Protein AF-A0A0G1Y7G1-F1 (afdb_monomer_lite)

Secondary structure (DSSP, 8-state):
-HHHHT-TTTHHHHHS--HHHHHHHHHHHHHHHHHHHHHHHTSS-S-HHHHHHHHHHHHHHHHHH-GGGHHHHHHHHHHHHHH-TTTHHHHHHHHHHHHHHHHHHHHHTS-HHHHHHHHHTHHHHHHHGGGGSPPPGGGGGS--HHHH-SSTT---HHHHHHHHHHHHHHHHHHHHHHHHHHHT-TTTHHHHHHHHHHHHHHHHHHHHT-SS--GGGGHHHHHHHHHHHHHHHHHHHHHHHHHHHHHHHHHHHHHHHHHHHHHHHHHHHHHTT---HHHHHHHHHHHHHS-TT-EEEESSS---SSEESSS--SS-HHHHGGG-SSPPPPHHHHHHHS--SEEE-GGGTGGGGS-HHHHHHHHHHEEEPTTSTT-EEEE-

pLDDT: mean 86.16, std 9.73, range [44.78, 98.06]

Foldseek 3Di:
DVLLCLQLFDNVLCPDPALLVVLLVLLVLLLVLLVVLLVPLVDDDDDNLVSLLSSLQSNQVSCVSPVLCVQLVVLSLVLLCVRDVVSSVSNVCSNCVVVVVVLVVVVVVVCSVVVCCVSPPQVVLLLVLCVVPFDALCPQLFQDCLRQNDDDRDDHLLSVVNVVLQVQLLVLLVCLQCVCVVVVVPSCNSSSCSLSSSLVSLVVCQNPPDRDNDSSSCVSNSVSSSVSSVVSVVVVLVVQCVPPNDVSSVVVVVVVVVSSVRSSCRSCVVVVPDDCVVVVVLVVVCPVPPDLAFEEDAQCPPDPRHHHQAPDHRGLLQSSQVSRPDRGDDSLVSCVVRPGQKYFNPPPVSLVSHDPVNNVSCVVFWDADPPNPRGMIGGD

Structure (mmCIF, N/CA/C/O backbone):
data_AF-A0A0G1Y7G1-F1
#
_entry.id   AF-A0A0G1Y7G1-F1
#
loop_
_atom_site.group_PDB
_atom_site.id
_atom_site.type_symbol
_atom_site.label_atom_id
_atom_site.label_alt_id
_atom_site.label_comp_id
_atom_site.label_asym_id
_atom_site.label_entity_id
_atom_site.label_seq_id
_atom_site.pdbx_PDB_ins_code
_atom_site.Cartn_x
_atom_site.Cartn_y
_atom_site.Cartn_z
_atom_site.occupancy
_atom_site.B_iso_or_equiv
_atom_site.auth_seq_id
_atom_site.auth_comp_id
_atom_site.auth_asym_id
_atom_site.auth_atom_id
_atom_site.pdbx_PDB_model_num
ATOM 1 N N . MET A 1 1 ? -6.832 12.952 12.358 1.00 44.78 1 MET A N 1
ATOM 2 C CA . MET A 1 1 ? -6.497 13.538 11.038 1.00 44.78 1 MET A CA 1
ATOM 3 C C . MET A 1 1 ? -5.205 14.346 11.073 1.00 44.78 1 MET A C 1
ATOM 5 O O . MET A 1 1 ? -4.337 14.037 10.276 1.00 44.78 1 MET A O 1
ATOM 9 N N . VAL A 1 2 ? -5.019 15.284 12.013 1.00 56.50 2 VAL A N 1
ATOM 10 C CA . VAL A 1 2 ? -3.790 16.107 12.102 1.00 56.50 2 VAL A CA 1
ATOM 11 C C . VAL A 1 2 ? -2.512 15.261 12.245 1.00 56.50 2 VAL A C 1
ATOM 13 O O . VAL A 1 2 ? -1.569 15.468 11.501 1.00 56.50 2 VAL A O 1
ATOM 16 N N . VAL A 1 3 ? -2.508 14.228 13.096 1.00 60.88 3 VAL A N 1
ATOM 17 C CA . VAL A 1 3 ? -1.332 13.349 13.302 1.00 60.88 3 VAL A CA 1
ATOM 18 C C . VAL A 1 3 ? -0.894 12.609 12.027 1.00 60.88 3 VAL A C 1
ATOM 20 O O . VAL A 1 3 ? 0.295 12.390 11.833 1.00 60.88 3 VAL A O 1
ATOM 23 N N . LEU A 1 4 ? -1.827 12.269 11.127 1.00 68.00 4 LEU A N 1
ATOM 24 C CA . LEU A 1 4 ? -1.494 11.599 9.862 1.00 68.00 4 LEU A CA 1
ATOM 25 C C . LEU A 1 4 ? -0.713 12.520 8.915 1.00 68.00 4 LEU A C 1
ATOM 27 O O . LEU A 1 4 ? 0.178 12.054 8.216 1.00 68.00 4 LEU A O 1
ATOM 31 N N . ALA A 1 5 ? -1.013 13.822 8.933 1.00 60.66 5 ALA A N 1
ATOM 32 C CA . ALA A 1 5 ? -0.319 14.820 8.120 1.00 60.66 5 ALA A CA 1
ATOM 33 C C . ALA A 1 5 ? 1.120 15.096 8.596 1.00 60.66 5 ALA A C 1
ATOM 35 O O . ALA A 1 5 ? 1.918 15.638 7.840 1.00 60.66 5 ALA A O 1
ATOM 36 N N . PHE A 1 6 ? 1.450 14.713 9.833 1.00 66.00 6 PHE A N 1
ATOM 37 C CA . PHE A 1 6 ? 2.763 14.927 10.448 1.00 66.00 6 PHE A CA 1
ATOM 38 C C . PHE A 1 6 ? 3.507 13.620 10.752 1.00 66.00 6 PHE A C 1
ATOM 40 O O . PHE A 1 6 ? 4.523 13.645 11.442 1.00 66.00 6 PHE A O 1
ATOM 47 N N . LEU A 1 7 ? 3.012 12.473 10.273 1.00 71.06 7 LEU A N 1
ATOM 48 C CA . LEU A 1 7 ? 3.650 11.175 10.491 1.00 71.06 7 LEU A CA 1
ATOM 49 C C . LEU A 1 7 ? 4.940 11.095 9.656 1.00 71.06 7 LEU A C 1
ATOM 51 O O . LEU A 1 7 ? 4.852 11.066 8.431 1.00 71.06 7 LEU A O 1
ATOM 55 N N . PRO A 1 8 ? 6.138 11.026 10.270 1.00 65.19 8 PRO A N 1
ATOM 56 C CA . PRO A 1 8 ? 7.407 11.057 9.535 1.00 65.19 8 PRO A CA 1
ATOM 57 C C . PRO A 1 8 ? 7.518 9.994 8.437 1.00 65.19 8 PRO A C 1
ATOM 59 O O . PRO A 1 8 ? 8.070 10.247 7.367 1.00 65.19 8 PRO A O 1
ATOM 62 N N . MET A 1 9 ? 6.936 8.817 8.682 1.00 72.19 9 MET A N 1
ATOM 63 C CA . MET A 1 9 ? 6.728 7.785 7.679 1.00 72.19 9 MET A CA 1
ATOM 64 C C . MET A 1 9 ? 5.339 7.151 7.796 1.00 72.19 9 MET A C 1
ATOM 66 O O . MET A 1 9 ? 4.866 6.932 8.912 1.00 72.19 9 MET A O 1
ATOM 70 N N . PRO A 1 10 ? 4.705 6.766 6.672 1.00 68.81 10 PRO A N 1
ATOM 71 C CA . PRO A 1 10 ? 5.116 6.951 5.277 1.00 68.81 10 PRO A CA 1
ATOM 72 C C . PRO A 1 10 ? 4.388 8.147 4.619 1.00 68.81 10 PRO A C 1
ATOM 74 O O . PRO A 1 10 ? 3.740 7.971 3.589 1.00 68.81 10 PRO A O 1
ATOM 77 N N . TYR A 1 11 ? 4.417 9.348 5.221 1.00 73.62 11 TYR A N 1
ATOM 78 C CA . TYR A 1 11 ? 3.671 10.524 4.724 1.00 73.62 11 TYR A CA 1
ATOM 79 C C . TYR A 1 11 ? 3.928 10.845 3.245 1.00 73.62 11 TYR A C 1
ATOM 81 O O . TYR A 1 11 ? 2.993 11.102 2.492 1.00 73.62 11 TYR A O 1
ATOM 89 N N . ASP A 1 12 ? 5.179 10.739 2.803 1.00 72.25 12 ASP A N 1
ATOM 90 C CA . ASP A 1 12 ? 5.569 10.906 1.403 1.00 72.25 12 ASP A CA 1
ATOM 91 C C . ASP A 1 12 ? 4.798 9.965 0.466 1.00 72.25 12 ASP A C 1
ATOM 93 O O . ASP A 1 12 ? 4.359 10.372 -0.606 1.00 72.25 12 ASP A O 1
ATOM 97 N N . LYS A 1 13 ? 4.537 8.729 0.899 1.00 78.06 13 LYS A N 1
ATOM 98 C CA . LYS A 1 13 ? 3.801 7.738 0.103 1.00 78.06 13 LYS A CA 1
ATOM 99 C C . LYS A 1 13 ? 2.297 7.996 0.037 1.00 78.06 13 LYS A C 1
ATOM 101 O O . LYS A 1 13 ? 1.661 7.543 -0.914 1.00 78.06 13 LYS A O 1
ATOM 106 N N . PHE A 1 14 ? 1.736 8.755 0.978 1.00 79.12 14 PHE A N 1
ATOM 107 C CA . PHE A 1 14 ? 0.341 9.199 0.902 1.00 79.12 14 PHE A CA 1
ATOM 108 C C . PHE A 1 14 ? 0.122 10.302 -0.144 1.00 79.12 14 PHE A C 1
ATOM 110 O O . PHE A 1 14 ? -0.987 10.426 -0.656 1.00 79.12 14 PHE A O 1
ATOM 117 N N . LEU A 1 15 ? 1.159 11.079 -0.481 1.00 77.44 15 LEU A N 1
ATOM 118 C CA . LEU A 1 15 ? 1.083 12.129 -1.507 1.00 77.44 15 LEU A CA 1
ATOM 119 C C . LEU A 1 15 ? 1.204 11.580 -2.936 1.00 77.44 15 LEU A C 1
ATOM 121 O O . LEU A 1 15 ? 0.793 12.233 -3.893 1.00 77.44 15 LEU A O 1
ATOM 125 N N . GLU A 1 16 ? 1.768 10.385 -3.093 1.00 78.06 16 GLU A N 1
ATOM 126 C CA . GLU A 1 16 ? 1.944 9.743 -4.391 1.00 78.06 16 GLU A CA 1
ATOM 127 C C . GLU A 1 16 ? 0.631 9.101 -4.886 1.00 78.06 16 GLU A C 1
ATOM 129 O O . GLU A 1 16 ? -0.128 8.501 -4.120 1.00 78.06 16 GLU A O 1
ATOM 134 N N . VAL A 1 17 ? 0.366 9.172 -6.196 1.00 81.31 17 VAL A N 1
ATOM 135 C CA . VAL A 1 17 ? -0.774 8.470 -6.811 1.00 81.31 17 VAL A CA 1
ATOM 136 C C . VAL A 1 17 ? -0.471 6.972 -6.826 1.00 81.31 17 VAL A C 1
ATOM 138 O O . VAL A 1 17 ? 0.303 6.489 -7.650 1.00 81.31 17 VAL A O 1
ATOM 141 N N . ARG A 1 18 ? -1.056 6.233 -5.878 1.00 83.38 18 ARG A N 1
ATOM 142 C CA . ARG A 1 18 ? -0.793 4.803 -5.667 1.00 83.38 18 ARG A CA 1
ATOM 143 C C . ARG A 1 18 ? -2.078 4.008 -5.443 1.00 83.38 18 ARG A C 1
ATOM 145 O O . ARG A 1 18 ? -2.978 4.494 -4.752 1.00 83.38 18 ARG A O 1
ATOM 152 N N . PRO A 1 19 ? -2.142 2.751 -5.920 1.00 88.69 19 PRO A N 1
ATOM 153 C CA . PRO A 1 19 ? -3.267 1.864 -5.627 1.00 88.69 19 PRO A CA 1
ATOM 154 C C . PRO A 1 19 ? -3.394 1.565 -4.123 1.00 88.69 19 PRO A C 1
ATOM 156 O O . PRO A 1 19 ? -4.506 1.384 -3.636 1.00 88.69 19 PRO A O 1
ATOM 159 N N . ASP A 1 20 ? -2.291 1.586 -3.364 1.00 89.38 20 ASP A N 1
ATOM 160 C CA . ASP A 1 20 ? -2.278 1.404 -1.904 1.00 89.38 20 ASP A CA 1
ATOM 161 C C . ASP A 1 20 ? -3.165 2.416 -1.160 1.00 89.38 20 ASP A C 1
ATOM 163 O O . ASP A 1 20 ? -3.871 2.036 -0.222 1.00 89.38 20 ASP A O 1
ATOM 167 N N . ASN A 1 21 ? -3.181 3.681 -1.600 1.00 90.44 21 ASN A N 1
ATOM 168 C CA . ASN A 1 21 ? -3.988 4.738 -0.982 1.00 90.44 21 ASN A CA 1
ATOM 169 C C . ASN A 1 21 ? -5.486 4.478 -1.196 1.00 90.44 21 ASN A C 1
ATOM 171 O O . ASN A 1 21 ? -6.266 4.523 -0.243 1.00 90.44 21 ASN A O 1
ATOM 175 N N . LEU A 1 22 ? -5.878 4.125 -2.425 1.00 93.88 22 LEU A N 1
ATOM 176 C CA . LEU A 1 22 ? -7.262 3.776 -2.754 1.00 93.88 22 LEU A CA 1
ATOM 177 C C . LEU A 1 22 ? -7.711 2.500 -2.028 1.00 93.88 22 LEU A C 1
ATOM 179 O O . LEU A 1 22 ? -8.780 2.488 -1.423 1.00 93.88 22 LEU A O 1
ATOM 183 N N . ALA A 1 23 ? -6.892 1.446 -2.039 1.00 94.62 23 ALA A N 1
ATOM 184 C CA . ALA A 1 23 ? -7.207 0.191 -1.360 1.00 94.62 23 ALA A CA 1
ATOM 185 C C . ALA A 1 23 ? -7.399 0.395 0.149 1.00 94.62 23 ALA A C 1
ATOM 187 O O . ALA A 1 23 ? -8.360 -0.111 0.727 1.00 94.62 23 ALA A O 1
ATOM 188 N N . THR A 1 24 ? -6.523 1.181 0.782 1.00 93.31 24 THR A N 1
ATOM 189 C CA . THR A 1 24 ? -6.629 1.514 2.209 1.00 93.31 24 THR A CA 1
ATOM 190 C C . THR A 1 24 ? -7.892 2.316 2.497 1.00 93.31 24 THR A C 1
ATOM 192 O O . THR A 1 24 ? -8.612 1.988 3.436 1.00 93.31 24 THR A O 1
ATOM 195 N N . LEU A 1 25 ? -8.210 3.326 1.680 1.00 94.38 25 LEU A N 1
ATOM 196 C CA . LEU A 1 25 ? -9.435 4.110 1.836 1.00 94.38 25 LEU A CA 1
ATOM 197 C C . LEU A 1 25 ? -10.683 3.222 1.758 1.00 94.38 25 LEU A C 1
ATOM 199 O O . LEU A 1 25 ? -11.537 3.295 2.638 1.00 94.38 25 LEU A O 1
ATOM 203 N N . LEU A 1 26 ? -10.767 2.352 0.747 1.00 97.38 26 LEU A N 1
ATOM 204 C CA . LEU A 1 26 ? -11.875 1.405 0.596 1.00 97.38 26 LEU A CA 1
ATOM 205 C C . LEU A 1 26 ? -11.977 0.475 1.812 1.00 97.38 26 LEU A C 1
ATOM 207 O O . LEU A 1 26 ? -13.061 0.320 2.370 1.00 97.38 26 LEU A O 1
ATOM 211 N N . ALA A 1 27 ? -10.854 -0.067 2.289 1.00 96.75 27 ALA A N 1
ATOM 212 C CA . ALA A 1 27 ? -10.835 -0.911 3.481 1.00 96.75 27 ALA A CA 1
ATOM 213 C C . ALA A 1 27 ? -11.319 -0.156 4.735 1.00 96.75 27 ALA A C 1
ATOM 215 O O . ALA A 1 27 ? -12.102 -0.700 5.509 1.00 96.75 27 ALA A O 1
ATOM 216 N N . LEU A 1 28 ? -10.924 1.109 4.919 1.00 95.44 28 LEU A N 1
ATOM 217 C CA . LEU A 1 28 ? -11.383 1.943 6.036 1.00 95.44 28 LEU A CA 1
ATOM 218 C C . LEU A 1 28 ? -12.879 2.255 5.955 1.00 95.44 28 LEU A C 1
ATOM 220 O O . LEU A 1 28 ? -13.558 2.222 6.979 1.00 95.44 28 LEU A O 1
ATOM 224 N N . VAL A 1 29 ? -13.417 2.513 4.759 1.00 96.81 29 VAL A N 1
ATOM 225 C CA . VAL A 1 29 ? -14.871 2.645 4.562 1.00 96.81 29 VAL A CA 1
ATOM 226 C C . VAL A 1 29 ? -15.576 1.333 4.928 1.00 96.81 29 VAL A C 1
ATOM 228 O O . VAL A 1 29 ? -16.614 1.367 5.591 1.00 96.81 29 VAL A O 1
ATOM 231 N N . GLY A 1 30 ? -14.976 0.186 4.592 1.00 96.88 30 GLY A N 1
ATOM 232 C CA . GLY A 1 30 ? -15.415 -1.141 5.031 1.00 96.88 30 GLY A CA 1
ATOM 233 C C . GLY A 1 30 ? -15.476 -1.281 6.557 1.00 96.88 30 GLY A C 1
ATOM 234 O O . GLY A 1 30 ? -16.531 -1.639 7.088 1.00 96.88 30 GLY A O 1
ATOM 235 N N . VAL A 1 31 ? -14.399 -0.908 7.262 1.00 96.00 31 VAL A N 1
ATOM 236 C CA . VAL A 1 31 ? -14.317 -0.901 8.739 1.00 96.00 31 VAL A CA 1
ATOM 237 C C . VAL A 1 31 ? -15.366 0.033 9.347 1.00 96.00 31 VAL A C 1
ATOM 239 O O . VAL A 1 31 ? -16.067 -0.346 10.283 1.00 96.00 31 VAL A O 1
ATOM 242 N N . ILE A 1 32 ? -15.532 1.247 8.813 1.00 94.62 32 ILE A N 1
ATOM 243 C CA . ILE A 1 32 ? -16.538 2.210 9.292 1.00 94.62 32 ILE A CA 1
ATOM 244 C C . ILE A 1 32 ? -17.954 1.651 9.105 1.00 94.62 32 ILE A C 1
ATOM 246 O O . ILE A 1 32 ? -18.786 1.751 10.012 1.00 94.62 32 ILE A O 1
ATOM 250 N N . GLY A 1 33 ? -18.238 1.042 7.950 1.00 94.06 33 GLY A N 1
ATOM 251 C CA . GLY A 1 33 ? -19.504 0.360 7.685 1.00 94.06 33 GLY A CA 1
ATOM 252 C C . GLY A 1 33 ? -19.771 -0.763 8.688 1.00 94.06 33 GLY A C 1
ATOM 253 O O . GLY A 1 33 ? -20.870 -0.851 9.237 1.00 94.06 33 GLY A O 1
ATOM 254 N N . GLU A 1 34 ? -18.750 -1.559 9.002 1.00 94.38 34 GLU A N 1
ATOM 255 C CA . GLU A 1 34 ? -18.832 -2.644 9.980 1.00 94.38 34 GLU A CA 1
ATOM 256 C C . GLU A 1 34 ? -19.087 -2.122 11.400 1.00 94.38 34 GLU A C 1
ATOM 258 O O . GLU A 1 34 ? -19.990 -2.607 12.082 1.00 94.38 34 GLU A O 1
ATOM 263 N N . ILE A 1 35 ? -18.391 -1.060 11.823 1.00 92.50 35 ILE A N 1
ATOM 264 C CA . ILE A 1 35 ? -18.632 -0.383 13.107 1.00 92.50 35 ILE A CA 1
ATOM 265 C C . ILE A 1 35 ? -20.080 0.117 13.195 1.00 92.50 35 ILE A C 1
ATOM 267 O O . ILE A 1 35 ? -20.731 -0.048 14.230 1.00 92.50 35 ILE A O 1
ATOM 271 N N . ASN A 1 36 ? -20.619 0.706 12.124 1.00 90.50 36 ASN A N 1
ATOM 272 C CA . ASN A 1 36 ? -22.022 1.130 12.082 1.00 90.50 36 ASN A CA 1
ATOM 273 C C . ASN A 1 36 ? -22.987 -0.068 12.150 1.00 90.50 36 ASN A C 1
ATOM 275 O O . ASN A 1 36 ? -24.001 -0.002 12.852 1.00 90.50 36 ASN A O 1
ATOM 279 N N . GLY A 1 37 ? -22.641 -1.189 11.511 1.00 88.94 37 GLY A N 1
ATOM 280 C CA . GLY A 1 37 ? -23.344 -2.465 11.649 1.00 88.94 37 GLY A CA 1
ATOM 281 C C . GLY A 1 37 ? -23.363 -2.979 13.095 1.00 88.94 37 GLY A C 1
ATOM 282 O O . GLY A 1 37 ? -24.430 -3.324 13.612 1.00 88.94 37 GLY A O 1
ATOM 283 N N . LEU A 1 38 ? -22.213 -2.956 13.778 1.00 89.06 38 LEU A N 1
ATOM 284 C CA . LEU A 1 38 ? -22.044 -3.354 15.182 1.00 89.06 38 LEU A CA 1
ATOM 285 C C . LEU A 1 38 ? -22.829 -2.449 16.143 1.00 89.06 38 LEU A C 1
ATOM 287 O O . LEU A 1 38 ? -23.526 -2.941 17.035 1.00 89.06 38 LEU A O 1
ATOM 291 N N . LYS A 1 39 ? -22.793 -1.126 15.940 1.00 84.38 39 LYS A N 1
ATOM 292 C CA . LYS A 1 39 ? -23.619 -0.171 16.703 1.00 84.38 39 LYS A CA 1
ATOM 293 C C . LYS A 1 39 ? -25.110 -0.456 16.518 1.00 84.38 39 LYS A C 1
ATOM 295 O O . LYS A 1 39 ? -25.868 -0.425 17.487 1.00 84.38 39 LYS A O 1
ATOM 300 N N . GLY A 1 40 ? -25.520 -0.813 15.300 1.00 68.38 40 GLY A N 1
ATOM 301 C CA . GLY A 1 40 ? -26.887 -1.216 14.976 1.00 68.38 40 GLY A CA 1
ATOM 302 C C . GLY A 1 40 ? -27.343 -2.507 15.667 1.00 68.38 40 GLY A C 1
ATOM 303 O O . GLY A 1 40 ? -28.527 -2.646 15.959 1.00 68.38 40 GLY A O 1
ATOM 304 N N . ILE A 1 41 ? -26.443 -3.439 16.001 1.00 63.12 41 ILE A N 1
ATOM 305 C CA . ILE A 1 41 ? -26.787 -4.613 16.831 1.00 63.12 41 ILE A CA 1
ATOM 306 C C . ILE A 1 41 ? -27.214 -4.172 18.243 1.00 63.12 41 ILE A C 1
ATOM 308 O O . ILE A 1 41 ? -28.100 -4.785 18.837 1.00 63.12 41 ILE A O 1
ATOM 312 N N . SER A 1 42 ? -26.660 -3.062 18.738 1.00 56.41 42 SER A N 1
ATOM 313 C CA . SER A 1 42 ? -26.913 -2.531 20.082 1.00 56.41 42 SER A CA 1
ATOM 314 C C . SER A 1 42 ? -28.109 -1.562 20.198 1.00 56.41 42 SER A C 1
ATOM 316 O O . SER A 1 42 ? -28.445 -1.192 21.324 1.00 56.41 42 SER A O 1
ATOM 318 N N . GLY A 1 43 ? -28.773 -1.149 19.102 1.00 53.97 43 GLY A N 1
ATOM 319 C CA . GLY A 1 43 ? -29.848 -0.129 19.124 1.00 53.97 43 GLY A CA 1
ATOM 320 C C . GLY A 1 43 ? -30.973 -0.334 18.092 1.00 53.97 43 GLY A C 1
ATOM 321 O O . GLY A 1 43 ? -30.740 -0.898 17.035 1.00 53.97 43 GLY A O 1
ATOM 322 N N . ARG A 1 44 ? -32.212 0.112 18.378 1.00 48.06 44 ARG A N 1
ATOM 323 C CA . ARG A 1 44 ? -33.499 -0.320 17.757 1.00 48.06 44 ARG A CA 1
ATOM 324 C C . ARG A 1 44 ? -33.820 0.050 16.286 1.00 48.06 44 ARG A C 1
ATOM 326 O O . ARG A 1 44 ? -34.800 -0.491 15.792 1.00 48.06 44 ARG A O 1
ATOM 333 N N . ASN A 1 45 ? -33.036 0.842 15.545 1.00 45.38 45 ASN A N 1
ATOM 334 C CA . ASN A 1 45 ? -33.466 1.300 14.203 1.00 45.38 45 ASN A CA 1
ATOM 335 C C . ASN A 1 45 ? -32.967 0.462 13.009 1.00 45.38 45 ASN A C 1
ATOM 337 O O . ASN A 1 45 ? -31.855 -0.075 12.992 1.00 45.38 45 ASN A O 1
ATOM 341 N N . GLY A 1 46 ? -33.859 0.322 12.022 1.00 52.97 46 GLY A N 1
ATOM 342 C CA . GLY A 1 46 ? -33.751 -0.545 10.853 1.00 52.97 46 GLY A CA 1
ATOM 343 C C . GLY A 1 46 ? -33.092 0.122 9.646 1.00 52.97 46 GLY A C 1
ATOM 344 O O . GLY A 1 46 ? -33.659 1.015 9.038 1.00 52.97 46 GLY A O 1
ATOM 345 N N . ARG A 1 47 ? -31.888 -0.348 9.315 1.00 59.59 47 ARG A N 1
ATOM 346 C CA . ARG A 1 47 ? -31.322 -0.613 7.968 1.00 59.59 47 ARG A CA 1
ATOM 347 C C . ARG A 1 47 ? -29.967 -1.302 8.179 1.00 59.59 47 ARG A C 1
ATOM 349 O O . ARG A 1 47 ? -28.906 -0.839 7.782 1.00 59.59 47 ARG A O 1
ATOM 356 N N . ARG A 1 48 ? -30.006 -2.382 8.969 1.00 73.88 48 ARG A N 1
ATOM 357 C CA . ARG A 1 48 ? -28.810 -2.994 9.571 1.00 73.88 48 ARG A CA 1
ATOM 358 C C . ARG A 1 48 ? -28.049 -3.872 8.584 1.00 73.88 48 ARG A C 1
ATOM 360 O O . ARG A 1 48 ? -26.831 -3.888 8.616 1.00 73.88 48 ARG A O 1
ATOM 367 N N . GLU A 1 49 ? -28.763 -4.573 7.709 1.00 86.12 49 GLU A N 1
ATOM 368 C CA . GLU A 1 49 ? -28.189 -5.471 6.693 1.00 86.12 49 GLU A CA 1
ATOM 369 C C . GLU A 1 49 ? -27.426 -4.705 5.617 1.00 86.12 49 GLU A C 1
ATOM 371 O O . GLU A 1 49 ? -26.369 -5.156 5.191 1.00 86.12 49 GLU A O 1
ATOM 376 N N . THR A 1 50 ? -27.906 -3.513 5.253 1.00 90.81 50 THR A N 1
ATOM 377 C CA . THR A 1 50 ? -27.234 -2.631 4.296 1.00 90.81 50 THR A CA 1
ATOM 378 C C . THR A 1 50 ? -25.814 -2.294 4.740 1.00 90.81 50 THR A C 1
ATOM 380 O O . THR A 1 50 ? -24.911 -2.346 3.919 1.00 90.81 50 THR A O 1
ATOM 383 N N . TRP A 1 51 ? -25.579 -2.012 6.027 1.00 92.69 51 TRP A N 1
ATOM 384 C CA . TRP A 1 51 ? -24.229 -1.710 6.518 1.00 92.69 51 TRP A CA 1
ATOM 385 C C . TRP A 1 51 ? -23.289 -2.916 6.449 1.00 92.69 51 TRP A C 1
ATOM 387 O O . TRP A 1 51 ? -22.139 -2.759 6.049 1.00 92.69 51 TRP A O 1
ATOM 397 N N . TRP A 1 52 ? -23.785 -4.117 6.767 1.00 93.12 52 TRP A N 1
ATOM 398 C CA . TRP A 1 52 ? -23.019 -5.361 6.619 1.00 93.12 52 TRP A CA 1
ATOM 399 C C . TRP A 1 52 ? -22.684 -5.643 5.152 1.00 93.12 52 TRP A C 1
ATOM 401 O O . TRP A 1 52 ? -21.539 -5.940 4.828 1.00 93.12 52 TRP A O 1
ATOM 411 N N . PHE A 1 53 ? -23.666 -5.494 4.264 1.00 95.50 53 PHE A N 1
ATOM 412 C CA . PHE A 1 53 ? -23.494 -5.673 2.825 1.00 95.50 53 PHE A CA 1
ATOM 413 C C . PHE A 1 53 ? -22.516 -4.656 2.222 1.00 95.50 53 PHE A C 1
ATOM 415 O O . PHE A 1 53 ? -21.588 -5.044 1.519 1.00 95.50 53 PHE A O 1
ATOM 422 N N . LEU A 1 54 ? -22.673 -3.366 2.541 1.00 95.50 54 LEU A N 1
ATOM 423 C CA . LEU A 1 54 ? -21.768 -2.311 2.082 1.00 95.50 54 LEU A CA 1
ATOM 424 C C . LEU A 1 54 ? -20.348 -2.526 2.609 1.00 95.50 54 LEU A C 1
ATOM 426 O O . LEU A 1 54 ? -19.403 -2.403 1.840 1.00 95.50 54 LEU A O 1
ATOM 430 N N . SER A 1 55 ? -20.193 -2.894 3.885 1.00 96.62 55 SER A N 1
ATOM 431 C CA . SER A 1 55 ? -18.885 -3.240 4.451 1.00 96.62 55 SER A CA 1
ATOM 432 C C . SER A 1 55 ? -18.209 -4.360 3.651 1.00 96.62 55 SER A C 1
ATOM 434 O O . SER A 1 55 ? -17.070 -4.196 3.215 1.00 96.62 55 SER A O 1
ATOM 436 N N . GLY A 1 56 ? -18.949 -5.434 3.344 1.00 97.25 56 GLY A N 1
ATOM 437 C CA . GLY A 1 56 ? -18.483 -6.514 2.475 1.00 97.25 56 GLY A CA 1
ATOM 438 C C . GLY A 1 56 ? -18.057 -6.028 1.084 1.00 97.25 56 GLY A C 1
ATOM 439 O O . GLY A 1 56 ? -16.965 -6.371 0.639 1.00 97.25 56 GLY A O 1
ATOM 440 N N . ILE A 1 57 ? -18.861 -5.183 0.424 1.00 97.75 57 ILE A N 1
ATOM 441 C CA . ILE A 1 57 ? -18.524 -4.612 -0.896 1.00 97.75 57 ILE A CA 1
ATOM 442 C C . ILE A 1 57 ? -17.220 -3.819 -0.838 1.00 97.75 57 ILE A C 1
ATOM 444 O O . ILE A 1 57 ? -16.364 -3.980 -1.704 1.00 97.75 57 ILE A O 1
ATOM 448 N N . PHE A 1 58 ? -17.057 -2.958 0.166 1.00 98.06 58 PHE A N 1
ATOM 449 C CA . PHE A 1 58 ? -15.869 -2.117 0.284 1.00 98.06 58 PHE A CA 1
ATOM 450 C C . PHE A 1 58 ? -14.610 -2.931 0.605 1.00 98.06 58 PHE A C 1
ATOM 452 O O . PHE A 1 58 ? -13.550 -2.640 0.052 1.00 98.06 58 PHE A O 1
ATOM 459 N N . TYR A 1 59 ? -14.725 -3.999 1.400 1.00 97.94 59 TYR A N 1
ATOM 460 C CA . TYR A 1 59 ? -13.642 -4.968 1.588 1.00 97.94 59 TYR A CA 1
ATOM 461 C C . TYR A 1 59 ? -13.327 -5.770 0.316 1.00 97.94 59 TYR A C 1
ATOM 463 O O . TYR A 1 59 ? -12.163 -6.032 0.020 1.00 97.94 59 TYR A O 1
ATOM 471 N N . ALA A 1 60 ? -14.334 -6.141 -0.479 1.00 97.19 60 ALA A N 1
ATOM 472 C CA . ALA A 1 60 ? -14.099 -6.780 -1.771 1.00 97.19 60 ALA A CA 1
ATOM 473 C C . ALA A 1 60 ? -13.352 -5.832 -2.717 1.00 97.19 60 ALA A C 1
ATOM 475 O O . ALA A 1 60 ? -12.334 -6.203 -3.299 1.00 97.19 60 ALA A O 1
ATOM 476 N N . ALA A 1 61 ? -13.824 -4.588 -2.818 1.00 96.62 61 ALA A N 1
ATOM 477 C CA . ALA A 1 61 ? -13.216 -3.548 -3.634 1.00 96.62 61 ALA A CA 1
ATOM 478 C C . ALA A 1 61 ? -11.771 -3.255 -3.204 1.00 96.62 61 ALA A C 1
ATOM 480 O O . ALA A 1 61 ? -10.900 -3.117 -4.061 1.00 96.62 61 ALA A O 1
ATOM 481 N N . SER A 1 62 ? -11.478 -3.224 -1.897 1.00 96.62 62 SER A N 1
ATOM 482 C CA . SER A 1 62 ? -10.105 -3.034 -1.419 1.00 96.62 62 SER A CA 1
ATOM 483 C C . SER A 1 62 ? -9.176 -4.166 -1.859 1.00 96.62 62 SER A C 1
ATOM 485 O O . SER A 1 62 ? -8.039 -3.895 -2.243 1.00 96.62 62 SER A O 1
ATOM 487 N N . LEU A 1 63 ? -9.653 -5.418 -1.856 1.00 93.69 63 LEU A N 1
ATOM 488 C CA . LEU A 1 63 ? -8.880 -6.573 -2.322 1.00 93.69 63 LEU A CA 1
ATOM 489 C C . LEU A 1 63 ? -8.685 -6.591 -3.839 1.00 93.69 63 LEU A C 1
ATOM 491 O O . LEU A 1 63 ? -7.618 -7.002 -4.291 1.00 93.69 63 LEU A O 1
ATOM 495 N N . PHE A 1 64 ? -9.674 -6.127 -4.610 1.00 92.19 64 PHE A N 1
ATOM 496 C CA . PHE A 1 64 ? -9.539 -5.971 -6.061 1.00 92.19 64 PHE A CA 1
ATOM 497 C C . PHE A 1 64 ? -8.471 -4.957 -6.438 1.00 92.19 64 PHE A C 1
ATOM 499 O O . PHE A 1 64 ? -7.698 -5.198 -7.361 1.00 92.19 64 PHE A O 1
ATOM 506 N N . VAL A 1 65 ? -8.423 -3.832 -5.724 1.00 91.44 65 VAL A N 1
ATOM 507 C CA . VAL A 1 65 ? -7.370 -2.839 -5.938 1.00 91.44 65 VAL A CA 1
ATOM 508 C C . VAL A 1 65 ? -6.030 -3.398 -5.471 1.00 91.44 65 VAL A C 1
ATOM 510 O O . VAL A 1 65 ? -5.022 -3.239 -6.158 1.00 91.44 65 VAL A O 1
ATOM 513 N N . LEU A 1 66 ? -5.995 -4.039 -4.295 1.00 88.81 66 LEU A N 1
ATOM 514 C CA . LEU A 1 66 ? -4.752 -4.534 -3.727 1.00 88.81 66 LEU A CA 1
ATOM 515 C C . LEU A 1 66 ? -4.954 -5.653 -2.692 1.00 88.81 66 LEU A C 1
ATOM 517 O O . LEU A 1 66 ? -5.449 -5.434 -1.581 1.00 88.81 66 LEU A O 1
ATOM 521 N N . ALA A 1 67 ? -4.406 -6.834 -2.992 1.00 87.00 67 ALA A N 1
ATOM 522 C CA . ALA A 1 67 ? -4.433 -8.002 -2.104 1.00 87.00 67 ALA A CA 1
ATOM 523 C C . ALA A 1 67 ? -3.760 -7.769 -0.734 1.00 87.00 67 ALA A C 1
ATOM 525 O O . ALA A 1 67 ? -4.023 -8.495 0.221 1.00 87.00 67 ALA A O 1
ATOM 526 N N . LYS A 1 68 ? -2.935 -6.722 -0.592 1.00 85.06 68 LYS A N 1
ATOM 527 C CA . LYS A 1 68 ? -2.297 -6.340 0.682 1.00 85.06 68 LYS A CA 1
ATOM 528 C C . LYS A 1 68 ? -3.300 -5.960 1.777 1.00 85.06 68 LYS A C 1
ATOM 530 O O . LYS A 1 68 ? -2.931 -5.953 2.944 1.00 85.06 68 LYS A O 1
ATOM 535 N N . THR A 1 69 ? -4.553 -5.664 1.422 1.00 92.00 69 THR A N 1
ATOM 536 C CA . THR A 1 69 ? -5.630 -5.393 2.389 1.00 92.00 69 THR A CA 1
ATOM 537 C C . THR A 1 69 ? -6.244 -6.661 2.996 1.00 92.00 69 THR A C 1
ATOM 539 O O . THR A 1 69 ? -7.055 -6.561 3.913 1.00 92.00 69 THR A O 1
ATOM 542 N N . LEU A 1 70 ? -5.809 -7.856 2.570 1.00 91.62 70 LEU A N 1
ATOM 543 C CA . LEU A 1 70 ? -6.252 -9.151 3.106 1.00 91.62 70 LEU A CA 1
ATOM 544 C C . LEU A 1 70 ? -6.242 -9.260 4.637 1.00 91.62 70 LEU A C 1
ATOM 546 O O . LEU A 1 70 ? -7.230 -9.762 5.167 1.00 91.62 70 LEU A O 1
ATOM 550 N N . PRO A 1 71 ? -5.224 -8.774 5.373 1.00 92.38 71 PRO A N 1
ATOM 551 C CA . PRO A 1 71 ? -5.229 -8.839 6.834 1.00 92.38 71 PRO A CA 1
ATOM 552 C C . PRO A 1 71 ? -6.418 -8.084 7.442 1.00 92.38 71 PRO A C 1
ATOM 554 O O . PRO A 1 71 ? -7.055 -8.575 8.371 1.00 92.38 71 PRO A O 1
ATOM 557 N N . ILE A 1 72 ? -6.764 -6.925 6.871 1.00 95.19 72 ILE A N 1
ATOM 558 C CA . ILE A 1 72 ? -7.896 -6.097 7.307 1.00 95.19 72 ILE A CA 1
ATOM 559 C C . ILE A 1 72 ? -9.209 -6.840 7.058 1.00 95.19 72 ILE A C 1
ATOM 561 O O . ILE A 1 72 ? -10.029 -6.980 7.964 1.00 95.19 72 ILE A O 1
ATOM 565 N N . VAL A 1 73 ? -9.380 -7.367 5.842 1.00 96.19 73 VAL A N 1
ATOM 566 C CA . VAL A 1 73 ? -10.597 -8.087 5.446 1.00 96.19 73 VAL A CA 1
ATOM 567 C C . VAL A 1 73 ? -10.775 -9.380 6.240 1.00 96.19 73 VAL A C 1
ATOM 569 O O . VAL A 1 73 ? -11.896 -9.712 6.613 1.00 96.19 73 VAL A O 1
ATOM 572 N N . ALA A 1 74 ? -9.691 -10.098 6.544 1.00 95.81 74 ALA A N 1
ATOM 573 C CA . ALA A 1 74 ? -9.736 -11.318 7.345 1.00 95.81 74 ALA A CA 1
ATOM 574 C C . ALA A 1 74 ? -10.215 -11.043 8.778 1.00 95.81 74 ALA A C 1
ATOM 576 O O . ALA A 1 74 ? -11.069 -11.772 9.287 1.00 95.81 74 ALA A O 1
ATOM 577 N N . VAL A 1 75 ? -9.717 -9.973 9.412 1.00 96.38 75 VAL A N 1
ATOM 578 C CA . VAL A 1 75 ? -10.203 -9.555 10.735 1.00 96.38 75 VAL A CA 1
ATOM 579 C C . VAL A 1 75 ? -11.667 -9.127 10.654 1.00 96.38 75 VAL A C 1
ATOM 581 O O . VAL A 1 75 ? -12.469 -9.622 11.442 1.00 96.38 75 VAL A O 1
ATOM 584 N N . GLY A 1 76 ? -12.044 -8.293 9.679 1.00 96.31 76 GLY A N 1
ATOM 585 C CA . GLY A 1 76 ? -13.440 -7.883 9.484 1.00 96.31 76 GLY A CA 1
ATOM 586 C C . GLY A 1 76 ? -14.384 -9.073 9.284 1.00 96.31 76 GLY A C 1
ATOM 587 O O . GLY A 1 76 ? -15.406 -9.192 9.949 1.00 96.31 76 GLY A O 1
ATOM 588 N N . ALA A 1 77 ? -14.010 -10.050 8.456 1.00 96.25 77 ALA A N 1
ATOM 589 C CA . ALA A 1 77 ? -14.808 -11.259 8.258 1.00 96.25 77 ALA A CA 1
ATOM 590 C C . ALA A 1 77 ? -14.976 -12.082 9.549 1.00 96.25 77 ALA A C 1
ATOM 592 O O . ALA A 1 77 ? -16.074 -12.573 9.830 1.00 96.25 77 ALA A O 1
ATOM 593 N N . LEU A 1 78 ? -13.914 -12.211 10.353 1.00 96.00 78 LEU A N 1
ATOM 594 C CA . LEU A 1 78 ? -13.973 -12.892 11.645 1.00 96.00 78 LEU A CA 1
ATOM 595 C C . LEU A 1 78 ? -14.905 -12.162 12.623 1.00 96.00 78 LEU A C 1
ATOM 597 O O . LEU A 1 78 ? -15.749 -12.798 13.258 1.00 96.00 78 LEU A O 1
ATOM 601 N N . ILE A 1 79 ? -14.793 -10.836 12.729 1.00 94.38 79 ILE A N 1
ATOM 602 C CA . ILE A 1 79 ? -15.642 -10.040 13.622 1.00 94.38 79 ILE A CA 1
ATOM 603 C C . ILE A 1 79 ? -17.096 -10.058 13.160 1.00 94.38 79 ILE A C 1
ATOM 605 O O . ILE A 1 79 ? -17.979 -10.289 13.986 1.00 94.38 79 ILE A O 1
ATOM 609 N N . ALA A 1 80 ? -17.361 -9.922 11.862 1.00 93.25 80 ALA A N 1
ATOM 610 C CA . ALA A 1 80 ? -18.699 -10.049 11.298 1.00 93.25 80 ALA A CA 1
ATOM 611 C C . ALA A 1 80 ? -19.357 -11.393 11.654 1.00 93.25 80 ALA A C 1
ATOM 613 O O . ALA A 1 80 ? -20.529 -11.435 12.047 1.00 93.25 80 ALA A O 1
ATOM 614 N N . PHE A 1 81 ? -18.596 -12.490 11.573 1.00 93.50 81 PHE A N 1
ATOM 615 C CA . PHE A 1 81 ? -19.068 -13.822 11.949 1.00 93.50 81 PHE A CA 1
ATOM 616 C C . PHE A 1 81 ? -19.396 -13.924 13.447 1.00 93.50 81 PHE A C 1
ATOM 618 O O . PHE A 1 81 ? -20.464 -14.428 13.814 1.00 93.50 81 PHE A O 1
ATOM 625 N N . LEU A 1 82 ? -18.507 -13.420 14.310 1.00 91.31 82 LEU A N 1
ATOM 626 C CA . LEU A 1 82 ? -18.689 -13.426 15.765 1.00 91.31 82 LEU A CA 1
ATOM 627 C C . LEU A 1 82 ? -19.831 -12.505 16.219 1.00 91.31 82 LEU A C 1
ATOM 629 O O . LEU A 1 82 ? -20.540 -12.825 17.172 1.00 91.31 82 LEU A O 1
ATOM 633 N N . ALA A 1 83 ? -20.036 -11.383 15.531 1.00 88.50 83 ALA A N 1
ATOM 634 C CA . ALA A 1 83 ? -21.034 -10.385 15.881 1.00 88.50 83 ALA A CA 1
ATOM 635 C C . ALA A 1 83 ? -22.465 -10.864 15.630 1.00 88.50 83 ALA A C 1
ATOM 637 O O . ALA A 1 83 ? -23.354 -10.645 16.458 1.00 88.50 83 ALA A O 1
ATOM 638 N N . SER A 1 84 ? -22.729 -11.486 14.475 1.00 85.31 84 SER A N 1
ATOM 639 C CA . SER A 1 84 ? -24.067 -11.986 14.169 1.00 85.31 84 SER A CA 1
ATOM 640 C C . SER A 1 84 ? -24.090 -13.010 13.039 1.00 85.31 84 SER A C 1
ATOM 642 O O . SER A 1 84 ? -24.099 -12.657 11.860 1.00 85.31 84 SER A O 1
ATOM 644 N N . ARG A 1 85 ? -24.310 -14.283 13.384 1.00 86.06 85 ARG A N 1
ATOM 645 C CA . ARG A 1 85 ? -24.545 -15.354 12.395 1.00 86.06 85 ARG A CA 1
ATOM 646 C C . ARG A 1 85 ? -25.729 -15.089 11.459 1.00 86.06 85 ARG A C 1
ATOM 648 O O . ARG A 1 85 ? -25.726 -15.560 10.332 1.00 86.06 85 ARG A O 1
ATOM 655 N N . LYS A 1 86 ? -26.737 -14.326 11.904 1.00 85.88 86 LYS A N 1
ATOM 656 C CA . LYS A 1 86 ? -27.906 -13.971 11.076 1.00 85.88 86 LYS A CA 1
ATOM 657 C C . LYS A 1 86 ? -27.601 -12.874 10.055 1.00 85.88 86 LYS A C 1
ATOM 659 O O . LYS A 1 86 ? -28.275 -12.806 9.035 1.00 85.88 86 LYS A O 1
ATOM 664 N N . LYS A 1 87 ? -26.641 -11.987 10.341 1.00 87.06 87 LYS A N 1
ATOM 665 C CA . LYS A 1 87 ? -26.273 -10.874 9.447 1.00 87.06 87 LYS A CA 1
ATOM 666 C C . LYS A 1 87 ? -25.026 -11.164 8.616 1.00 87.06 87 LYS A C 1
ATOM 668 O O . LYS A 1 87 ? -24.861 -10.554 7.564 1.00 87.06 87 LYS A O 1
ATOM 673 N N . PHE A 1 88 ? -24.226 -12.144 9.030 1.00 91.69 88 PHE A N 1
ATOM 674 C CA . PHE A 1 88 ? -23.061 -12.624 8.298 1.00 91.69 88 PHE A CA 1
ATOM 675 C C . PHE A 1 88 ? -23.342 -12.947 6.817 1.00 91.69 88 PHE A C 1
ATOM 677 O O . PHE A 1 88 ? -22.558 -12.496 5.992 1.00 91.69 88 PHE A O 1
ATOM 684 N N . PRO A 1 89 ? -24.473 -13.575 6.417 1.00 94.50 89 PRO A N 1
ATOM 685 C CA . PRO A 1 89 ? -24.755 -13.816 5.000 1.00 94.50 89 PRO A CA 1
ATOM 686 C C . PRO A 1 89 ? -24.801 -12.545 4.142 1.00 94.50 89 PRO A C 1
ATOM 688 O O . PRO A 1 89 ? -24.360 -12.575 3.001 1.00 94.50 89 PRO A O 1
ATOM 691 N N . PHE A 1 90 ? -25.276 -11.416 4.680 1.00 94.25 90 PHE A N 1
ATOM 692 C CA . PHE A 1 90 ? -25.293 -10.142 3.948 1.00 94.25 90 PHE A CA 1
ATOM 693 C C . PHE A 1 90 ? -23.885 -9.579 3.770 1.00 94.25 90 PHE A C 1
ATOM 695 O O . PHE A 1 90 ? -23.552 -9.089 2.695 1.00 94.25 90 PHE A O 1
ATOM 702 N N . PHE A 1 91 ? -23.049 -9.693 4.804 1.00 95.62 91 PHE A N 1
ATOM 703 C CA . PHE A 1 91 ? -21.632 -9.358 4.711 1.00 95.62 91 PHE A CA 1
ATOM 704 C C . PHE A 1 91 ? -20.927 -10.231 3.668 1.00 95.62 91 PHE A C 1
ATOM 706 O O . PHE A 1 91 ? -20.264 -9.710 2.777 1.00 95.62 91 PHE A O 1
ATOM 713 N N . THR A 1 92 ? -21.127 -11.550 3.726 1.00 96.38 92 THR A N 1
ATOM 714 C CA . THR A 1 92 ? -20.557 -12.506 2.771 1.00 96.38 92 THR A CA 1
ATOM 715 C C . THR A 1 92 ? -21.052 -12.257 1.352 1.00 96.38 92 THR A C 1
ATOM 717 O O . THR A 1 92 ? -20.259 -12.347 0.425 1.00 96.38 92 THR A O 1
ATOM 720 N N . LEU A 1 93 ? -22.326 -11.902 1.162 1.00 96.38 93 LEU A N 1
ATOM 721 C CA . LEU A 1 93 ? -22.864 -11.539 -0.148 1.00 96.38 93 LEU A CA 1
ATOM 722 C C . LEU A 1 93 ? -22.180 -10.284 -0.702 1.00 96.38 93 LEU A C 1
ATOM 724 O O . LEU A 1 93 ? -21.811 -10.260 -1.872 1.00 96.38 93 LEU A O 1
ATOM 728 N N . GLY A 1 94 ? -21.973 -9.267 0.139 1.00 96.56 94 GLY A N 1
ATOM 729 C CA . GLY A 1 94 ? -21.237 -8.063 -0.243 1.00 96.56 94 GLY A CA 1
ATOM 730 C C . GLY A 1 94 ? -19.769 -8.347 -0.557 1.00 96.56 94 GLY A C 1
ATOM 731 O O . GLY A 1 94 ? -19.237 -7.812 -1.524 1.00 96.56 94 GLY A O 1
ATOM 732 N N . LEU A 1 95 ? -19.132 -9.221 0.226 1.00 97.00 95 LEU A N 1
ATOM 733 C CA . LEU A 1 95 ? -17.729 -9.589 0.060 1.00 97.00 95 LEU A CA 1
ATOM 734 C C . LEU A 1 95 ? -17.506 -10.468 -1.175 1.00 97.00 95 LEU A C 1
ATOM 736 O O . LEU A 1 95 ? -16.644 -10.173 -1.990 1.00 97.00 95 LEU A O 1
ATOM 740 N N . LEU A 1 96 ? -18.263 -11.554 -1.324 1.00 96.31 96 LEU A N 1
ATOM 741 C CA . LEU A 1 96 ? -18.054 -12.550 -2.376 1.00 96.31 96 LEU A CA 1
ATOM 742 C C . LEU A 1 96 ? -18.770 -12.209 -3.681 1.00 96.31 96 LEU A C 1
ATOM 744 O O . LEU A 1 96 ? -18.298 -12.632 -4.729 1.00 96.31 96 LEU A O 1
ATOM 748 N N . GLY A 1 97 ? -19.873 -11.457 -3.656 1.00 94.25 97 GLY A N 1
ATOM 749 C CA . GLY A 1 97 ? -20.643 -11.120 -4.859 1.00 94.25 97 GLY A CA 1
ATOM 750 C C . GLY A 1 97 ? -19.779 -10.518 -5.976 1.00 94.25 97 GLY A C 1
ATOM 751 O O . GLY A 1 97 ? -19.760 -11.064 -7.081 1.00 94.25 97 GLY A O 1
ATOM 752 N N . PRO A 1 98 ? -18.988 -9.466 -5.695 1.00 94.25 98 PRO A N 1
ATOM 753 C CA . PRO A 1 98 ? -18.036 -8.907 -6.652 1.00 94.25 98 PRO A CA 1
ATOM 754 C C . PRO A 1 98 ? -16.997 -9.923 -7.168 1.00 94.25 98 PRO A C 1
ATOM 756 O O . PRO A 1 98 ? -16.709 -9.952 -8.363 1.00 94.25 98 PRO A O 1
ATOM 759 N N . TRP A 1 99 ? -16.478 -10.805 -6.304 1.00 92.62 99 TRP A N 1
ATOM 760 C CA . TRP A 1 99 ? -15.543 -11.873 -6.692 1.00 92.62 99 TRP A CA 1
ATOM 761 C C . TRP A 1 99 ? -16.178 -12.928 -7.592 1.00 92.62 99 TRP A C 1
ATOM 763 O O . TRP A 1 99 ? -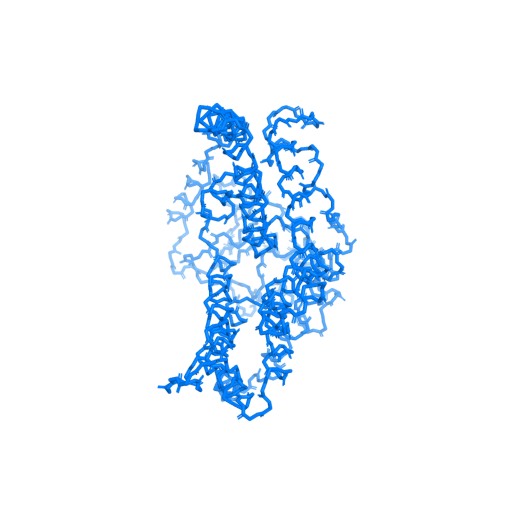15.552 -13.359 -8.556 1.00 92.62 99 TRP A O 1
ATOM 773 N N . VAL A 1 100 ? -17.423 -13.316 -7.323 1.00 93.69 100 VAL A N 1
ATOM 774 C CA . VAL A 1 100 ? -18.170 -14.250 -8.173 1.00 93.69 100 VAL A CA 1
ATOM 775 C C . VAL A 1 100 ? -18.356 -13.653 -9.564 1.00 93.69 100 VAL A C 1
ATOM 777 O O . VAL A 1 100 ? -18.049 -14.320 -10.547 1.00 93.69 100 VAL A O 1
ATOM 780 N N . LEU A 1 101 ? -18.774 -12.387 -9.661 1.00 92.25 101 LEU A N 1
ATOM 781 C CA . LEU A 1 101 ? -18.904 -11.699 -10.950 1.00 92.25 101 LEU A CA 1
ATOM 782 C C . LEU A 1 101 ? -17.565 -11.631 -11.695 1.00 92.25 101 LEU A C 1
ATOM 784 O O . LEU A 1 101 ? -17.508 -11.933 -12.887 1.00 92.25 101 LEU A O 1
ATOM 788 N N . PHE A 1 102 ? -16.479 -11.315 -10.986 1.00 92.38 102 PHE A N 1
ATOM 789 C CA . PHE A 1 102 ? -15.135 -11.328 -11.555 1.00 92.38 102 PHE A CA 1
ATOM 790 C C . PHE A 1 102 ? -14.753 -12.715 -12.092 1.00 92.38 102 PHE A C 1
ATOM 792 O O . PHE A 1 102 ? -14.343 -12.828 -13.245 1.00 92.38 102 PHE A O 1
ATOM 799 N N . PHE A 1 103 ? -14.928 -13.786 -11.317 1.00 91.12 103 PHE A N 1
ATOM 800 C CA . PHE A 1 103 ? -14.550 -15.133 -11.753 1.00 91.12 103 PHE A CA 1
ATOM 801 C C . PHE A 1 103 ? -15.437 -15.675 -12.875 1.00 91.12 103 PHE A C 1
ATOM 803 O O . PHE A 1 103 ? -14.924 -16.359 -13.758 1.00 91.12 103 PHE A O 1
ATOM 810 N N . LEU A 1 104 ? -16.725 -15.327 -12.898 1.00 92.19 104 LEU A N 1
ATOM 811 C CA . LEU A 1 104 ? -17.600 -15.618 -14.034 1.00 92.19 104 LEU A CA 1
ATOM 812 C C . LEU A 1 104 ? -17.103 -14.907 -15.297 1.00 92.19 104 LEU A C 1
ATOM 814 O O . LEU A 1 104 ? -16.992 -15.537 -16.344 1.00 92.19 104 LEU A O 1
ATOM 818 N N . SER A 1 105 ? -16.720 -13.630 -15.193 1.00 90.44 105 SER A N 1
ATOM 819 C CA . SER A 1 105 ? -16.150 -12.893 -16.327 1.00 90.44 105 SER A CA 1
ATOM 820 C C . SER A 1 105 ? -14.810 -13.485 -16.788 1.00 90.44 105 SER A C 1
ATOM 822 O O . SER A 1 105 ? -14.580 -13.650 -17.983 1.00 90.44 105 SER A O 1
ATOM 824 N N . ALA A 1 106 ? -13.957 -13.904 -15.848 1.00 91.44 106 ALA A N 1
ATOM 825 C CA . ALA A 1 106 ? -12.681 -14.544 -16.140 1.00 91.44 106 ALA A CA 1
ATOM 826 C C . ALA A 1 106 ? -12.862 -15.916 -16.805 1.00 91.44 106 ALA A C 1
ATOM 828 O O . ALA A 1 106 ? -12.075 -16.276 -17.680 1.00 91.44 106 ALA A O 1
ATOM 829 N N . ALA A 1 107 ? -13.898 -16.674 -16.435 1.00 91.81 107 ALA A N 1
ATOM 830 C CA . ALA A 1 107 ? -14.206 -17.964 -17.047 1.00 91.81 107 ALA A CA 1
ATOM 831 C C . ALA A 1 107 ? -14.537 -17.827 -18.543 1.00 91.81 107 ALA A C 1
ATOM 833 O O . ALA A 1 107 ? -14.099 -18.658 -19.337 1.00 91.81 107 ALA A O 1
ATOM 834 N N . VAL A 1 108 ? -15.210 -16.741 -18.944 1.00 93.00 108 VAL A N 1
ATOM 835 C CA . VAL A 1 108 ? -15.535 -16.457 -20.356 1.00 93.00 108 VAL A CA 1
ATOM 836 C C . VAL A 1 108 ? -14.279 -16.229 -21.211 1.00 93.00 108 VAL A C 1
ATOM 838 O O . VAL A 1 108 ? -14.300 -16.495 -22.407 1.00 93.00 108 VAL A O 1
ATOM 841 N N . THR A 1 109 ? -13.154 -15.809 -20.620 1.00 89.19 109 THR A N 1
ATOM 842 C CA . THR A 1 109 ? -11.901 -15.562 -21.367 1.00 89.19 109 THR A CA 1
ATOM 843 C C . THR A 1 109 ? -11.178 -16.828 -21.837 1.00 89.19 109 THR A C 1
ATOM 845 O O . THR A 1 109 ? -10.221 -16.726 -22.596 1.00 89.19 109 THR A O 1
ATOM 848 N N . GLY A 1 110 ? -11.554 -18.016 -21.347 1.00 89.88 110 GLY A N 1
ATOM 849 C CA . GLY A 1 110 ? -10.826 -19.265 -21.614 1.00 89.88 110 GLY A CA 1
ATOM 850 C C . GLY A 1 110 ? -9.490 -19.408 -20.864 1.00 89.88 110 GLY A C 1
ATOM 851 O O . GLY A 1 110 ? -8.902 -20.487 -20.858 1.00 89.88 110 GLY A O 1
ATOM 852 N N . HIS A 1 111 ? -9.027 -18.370 -20.156 1.00 89.12 111 HIS A N 1
ATOM 853 C CA . HIS A 1 111 ? -7.742 -18.353 -19.441 1.00 89.12 111 HIS A CA 1
ATOM 854 C C . HIS A 1 111 ? -7.891 -18.404 -17.911 1.00 89.12 111 HIS A C 1
ATOM 856 O O . HIS A 1 111 ? -7.025 -17.925 -17.174 1.00 89.12 111 HIS A O 1
ATOM 862 N N . PHE A 1 112 ? -8.970 -19.011 -17.402 1.00 90.81 112 PHE A N 1
ATOM 863 C CA . PHE A 1 112 ? -9.284 -19.051 -15.965 1.00 90.81 112 PHE A CA 1
ATOM 864 C C . PHE A 1 112 ? -8.127 -19.577 -15.106 1.00 90.81 112 PHE A C 1
ATOM 866 O O . PHE A 1 112 ? -7.811 -19.013 -14.058 1.00 90.81 112 PHE A O 1
ATOM 873 N N . SER A 1 113 ? -7.450 -20.635 -15.566 1.00 91.25 113 SER A N 1
ATOM 874 C CA . SER A 1 113 ? -6.323 -21.224 -14.840 1.00 91.25 113 SER A CA 1
ATOM 875 C C . SER A 1 113 ? -5.165 -20.236 -14.674 1.00 91.25 113 SER A C 1
ATOM 877 O O . SER A 1 113 ? -4.476 -20.290 -13.654 1.00 91.25 113 SER A O 1
ATOM 879 N N . GLN A 1 114 ? -4.935 -19.354 -15.652 1.00 89.25 114 GLN A N 1
ATOM 880 C CA . GLN A 1 114 ? -3.901 -18.324 -15.606 1.00 89.25 114 GLN A CA 1
ATOM 881 C C . GLN A 1 114 ? -4.319 -17.187 -14.679 1.00 89.25 114 GLN A C 1
ATOM 883 O O . GLN A 1 114 ? -3.525 -16.781 -13.841 1.00 89.25 114 GLN A O 1
ATOM 888 N N . VAL A 1 115 ? -5.578 -16.740 -14.752 1.00 90.50 115 VAL A N 1
ATOM 889 C CA . VAL A 1 115 ? -6.125 -15.723 -13.837 1.00 90.50 115 VAL A CA 1
ATOM 890 C C . VAL A 1 115 ? -6.001 -16.179 -12.383 1.00 90.50 115 VAL A C 1
ATOM 892 O O . VAL A 1 115 ? -5.475 -15.450 -11.543 1.00 90.50 115 VAL A O 1
ATOM 895 N N . TRP A 1 116 ? -6.414 -17.413 -12.085 1.00 90.31 116 TRP A N 1
ATOM 896 C CA . TRP A 1 116 ? -6.299 -17.985 -10.744 1.00 90.31 116 TRP A CA 1
ATOM 897 C C . TRP A 1 116 ? -4.847 -18.043 -10.258 1.00 90.31 116 TRP A C 1
ATOM 899 O O . TRP A 1 116 ? -4.548 -17.661 -9.125 1.00 90.31 116 TRP A O 1
ATOM 909 N N . TYR A 1 117 ? -3.929 -18.486 -11.122 1.00 91.00 117 TYR A N 1
ATOM 910 C CA . TYR A 1 117 ? -2.500 -18.535 -10.822 1.00 91.00 117 TYR A CA 1
ATOM 911 C C . TYR A 1 117 ? -1.916 -17.141 -10.538 1.00 91.00 117 TYR A C 1
ATOM 913 O O . TYR A 1 117 ? -1.234 -16.965 -9.525 1.00 91.00 117 TYR A O 1
ATOM 921 N N . SER A 1 118 ? -2.239 -16.149 -11.373 1.00 87.44 118 SER A N 1
ATOM 922 C CA . SER A 1 118 ? -1.768 -14.767 -11.235 1.00 87.44 118 SER A CA 1
ATOM 923 C C . SER A 1 118 ? -2.235 -14.099 -9.942 1.00 87.44 118 SER A C 1
ATOM 925 O O . SER A 1 118 ? -1.524 -13.260 -9.401 1.00 87.44 118 SER A O 1
ATOM 927 N N . LEU A 1 119 ? -3.408 -14.477 -9.424 1.00 86.00 119 LEU A N 1
ATOM 928 C CA . LEU A 1 119 ? -3.944 -13.928 -8.176 1.00 86.00 119 LEU A CA 1
ATOM 929 C C . LEU A 1 119 ? -3.421 -14.647 -6.928 1.00 86.00 119 LEU A C 1
ATOM 931 O O . LEU A 1 119 ? -3.182 -14.008 -5.907 1.00 86.00 119 LEU A O 1
ATOM 935 N N . THR A 1 120 ? -3.266 -15.972 -6.986 1.00 85.25 120 THR A N 1
ATOM 936 C CA . THR A 1 120 ? -3.046 -16.790 -5.778 1.00 85.25 120 THR A CA 1
ATOM 937 C C . THR A 1 120 ? -1.610 -17.249 -5.573 1.00 85.25 120 THR A C 1
ATOM 939 O O . THR A 1 120 ? -1.213 -17.466 -4.431 1.00 85.25 120 THR A O 1
ATOM 942 N N . ARG A 1 121 ? -0.828 -17.418 -6.646 1.00 87.38 121 ARG A N 1
ATOM 943 C CA . ARG A 1 121 ? 0.526 -17.994 -6.576 1.00 87.38 121 ARG A CA 1
ATOM 944 C C . ARG A 1 121 ? 1.602 -17.048 -7.067 1.00 87.38 121 ARG A C 1
ATOM 946 O O . ARG A 1 121 ? 2.585 -16.863 -6.356 1.00 87.38 121 ARG A O 1
ATOM 953 N N . LEU A 1 122 ? 1.399 -16.432 -8.233 1.00 85.62 122 LEU A N 1
ATOM 954 C CA . LEU A 1 122 ? 2.408 -15.589 -8.875 1.00 85.62 122 LEU A CA 1
ATOM 955 C C . LEU A 1 122 ? 2.997 -14.519 -7.939 1.00 85.62 122 LEU A C 1
ATOM 957 O O . LEU A 1 122 ? 4.220 -14.408 -7.924 1.00 85.62 122 LEU A O 1
ATOM 961 N N . PRO A 1 123 ? 2.212 -13.789 -7.112 1.00 80.62 123 PRO A N 1
ATOM 962 C CA . PRO A 1 123 ? 2.785 -12.806 -6.201 1.00 80.62 123 PRO A CA 1
ATOM 963 C C . PRO A 1 123 ? 3.797 -13.458 -5.253 1.00 80.62 123 PRO A C 1
ATOM 965 O O . PRO A 1 123 ? 4.937 -13.020 -5.176 1.00 80.62 123 PRO A O 1
ATOM 968 N N . PHE A 1 124 ? 3.429 -14.562 -4.598 1.00 79.50 124 PHE A N 1
ATOM 969 C CA . PHE A 1 124 ? 4.304 -15.267 -3.656 1.00 79.50 124 PHE A CA 1
ATOM 970 C C . PHE A 1 124 ? 5.524 -15.913 -4.325 1.00 79.50 124 PHE A C 1
ATOM 972 O O . PHE A 1 124 ? 6.599 -15.942 -3.730 1.00 79.50 124 PHE A O 1
ATOM 979 N N . GLU A 1 125 ? 5.363 -16.431 -5.541 1.00 84.25 125 GLU A N 1
ATOM 980 C CA . GLU A 1 125 ? 6.432 -17.065 -6.317 1.00 84.25 125 GLU A CA 1
ATOM 981 C C . GLU A 1 125 ? 7.468 -16.050 -6.800 1.00 84.25 125 GLU A C 1
ATOM 983 O O . GLU A 1 125 ? 8.656 -16.227 -6.537 1.00 84.25 125 GLU A O 1
ATOM 988 N N . VAL A 1 126 ? 7.021 -14.935 -7.391 1.00 77.62 126 VAL A N 1
ATOM 989 C CA . VAL A 1 126 ? 7.890 -13.805 -7.753 1.00 77.62 126 VAL A CA 1
ATOM 990 C C . VAL A 1 126 ? 8.682 -13.342 -6.538 1.00 77.62 126 VAL A C 1
ATOM 992 O O . VAL A 1 126 ? 9.877 -13.100 -6.637 1.00 77.62 126 VAL A O 1
ATOM 995 N N . TYR A 1 127 ? 8.059 -13.273 -5.364 1.00 70.31 127 TYR A N 1
ATOM 996 C CA . TYR A 1 127 ? 8.751 -12.830 -4.162 1.00 70.31 127 TYR A CA 1
ATOM 997 C C . TYR A 1 127 ? 9.806 -13.799 -3.624 1.00 70.31 127 TYR A C 1
ATOM 999 O O . TYR A 1 127 ? 10.664 -13.362 -2.859 1.00 70.31 127 TYR A O 1
ATOM 1007 N N . ARG A 1 128 ? 9.827 -15.074 -4.030 1.00 72.19 128 ARG A N 1
ATOM 1008 C CA . ARG A 1 128 ? 10.963 -15.951 -3.697 1.00 72.19 128 ARG A CA 1
ATOM 1009 C C . ARG A 1 128 ? 12.258 -15.487 -4.370 1.00 72.19 128 ARG A C 1
ATOM 1011 O O . ARG A 1 128 ? 13.324 -15.772 -3.836 1.00 72.19 128 ARG A O 1
ATOM 1018 N N . SER A 1 129 ? 12.188 -14.695 -5.446 1.00 64.81 129 SER A N 1
ATOM 1019 C CA . SER A 1 129 ? 13.377 -14.055 -6.025 1.00 64.81 129 SER A CA 1
ATOM 1020 C C . SER A 1 129 ? 13.985 -12.985 -5.105 1.00 64.81 129 SER A C 1
ATOM 1022 O O . SER A 1 129 ? 15.185 -12.720 -5.177 1.00 64.81 129 SER A O 1
ATOM 1024 N N . ALA A 1 130 ? 13.201 -12.430 -4.167 1.00 56.44 130 ALA A N 1
ATOM 1025 C CA . ALA A 1 130 ? 13.675 -11.482 -3.158 1.00 56.44 130 ALA A CA 1
ATOM 1026 C C . ALA A 1 130 ? 14.557 -12.126 -2.072 1.00 56.44 130 ALA A C 1
ATOM 1028 O O . ALA A 1 130 ? 15.147 -11.398 -1.277 1.00 56.44 130 ALA A O 1
ATOM 1029 N N . VAL A 1 131 ? 14.717 -13.460 -2.055 1.00 57.56 131 VAL A N 1
ATOM 1030 C CA . VAL A 1 131 ? 15.764 -14.132 -1.254 1.00 57.56 131 VAL A CA 1
ATOM 1031 C C . VAL A 1 131 ? 17.156 -13.601 -1.623 1.00 57.56 131 VAL A C 1
ATOM 1033 O O . VAL A 1 131 ? 18.032 -13.544 -0.766 1.00 57.56 131 VAL A O 1
ATOM 1036 N N . ASN A 1 132 ? 17.332 -13.117 -2.856 1.00 55.19 132 ASN A N 1
ATOM 1037 C CA . ASN A 1 132 ? 18.580 -12.509 -3.313 1.00 55.19 132 ASN A CA 1
ATOM 1038 C C . ASN A 1 132 ? 18.743 -11.036 -2.871 1.00 55.19 132 ASN A C 1
ATOM 1040 O O . ASN A 1 132 ? 19.844 -10.502 -2.962 1.00 55.19 132 ASN A O 1
ATOM 1044 N N . TYR A 1 133 ? 17.681 -10.382 -2.370 1.00 59.75 133 TYR A N 1
ATOM 1045 C CA . TYR A 1 133 ? 17.685 -8.978 -1.919 1.00 59.75 133 TYR A CA 1
ATOM 1046 C C . TYR A 1 133 ? 16.774 -8.756 -0.691 1.00 59.75 133 TYR A C 1
ATOM 1048 O O . TYR A 1 133 ? 15.763 -8.047 -0.781 1.00 59.75 133 TYR A O 1
ATOM 1056 N N . PRO A 1 134 ? 17.078 -9.361 0.472 1.00 60.72 134 PRO A N 1
ATOM 1057 C CA . PRO A 1 134 ? 16.231 -9.233 1.650 1.00 60.72 134 PRO A CA 1
ATOM 1058 C C . PRO A 1 134 ? 16.231 -7.790 2.181 1.00 60.72 134 PRO A C 1
ATOM 1060 O O . PRO A 1 134 ? 17.264 -7.257 2.574 1.00 60.72 134 PRO A O 1
ATOM 1063 N N . MET A 1 135 ? 15.051 -7.165 2.250 1.00 67.56 135 MET A N 1
ATOM 1064 C CA . MET A 1 135 ? 14.843 -5.942 3.035 1.00 67.56 135 MET A CA 1
ATOM 1065 C C . MET A 1 135 ? 14.349 -6.318 4.435 1.00 67.56 135 MET A C 1
ATOM 1067 O O . MET A 1 135 ? 13.314 -6.981 4.600 1.00 67.56 135 MET A O 1
ATOM 1071 N N . GLU A 1 136 ? 15.090 -5.918 5.466 1.00 72.94 136 GLU A N 1
ATOM 1072 C CA . GLU A 1 136 ? 14.695 -6.162 6.852 1.00 72.94 136 GLU A CA 1
ATOM 1073 C C . GLU A 1 136 ? 13.514 -5.257 7.274 1.00 72.94 136 GLU A C 1
ATOM 1075 O O . GLU A 1 136 ? 13.430 -4.107 6.840 1.00 72.94 136 GLU A O 1
ATOM 1080 N N . PRO A 1 137 ? 12.568 -5.729 8.119 1.00 72.44 137 PRO A N 1
ATOM 1081 C CA . PRO A 1 137 ? 11.384 -4.936 8.486 1.00 72.44 137 PRO A CA 1
ATOM 1082 C C . PRO A 1 137 ? 11.737 -3.708 9.328 1.00 72.44 137 PRO A C 1
ATOM 1084 O O . PRO A 1 137 ? 11.035 -2.698 9.286 1.00 72.44 137 PRO A O 1
ATOM 1087 N N . ASN A 1 138 ? 12.816 -3.826 10.102 1.00 78.06 138 ASN A N 1
ATOM 1088 C CA . ASN A 1 138 ? 13.376 -2.799 10.974 1.00 78.06 138 ASN A CA 1
ATOM 1089 C C . ASN A 1 138 ? 14.095 -1.687 10.190 1.00 78.06 138 ASN A C 1
ATOM 1091 O O . ASN A 1 138 ? 14.374 -0.657 10.788 1.00 78.06 138 ASN A O 1
ATOM 1095 N N . LEU A 1 139 ? 14.372 -1.846 8.885 1.00 78.56 139 LEU A N 1
ATOM 1096 C CA . LEU A 1 139 ? 15.112 -0.862 8.083 1.00 78.56 139 LEU A CA 1
ATOM 1097 C C . LEU A 1 139 ? 14.466 0.529 8.154 1.00 78.56 139 LEU A C 1
ATOM 1099 O O . LEU A 1 139 ? 15.153 1.542 8.226 1.00 78.56 139 LEU A O 1
ATOM 1103 N N . PHE A 1 140 ? 13.134 0.571 8.202 1.00 78.88 140 PHE A N 1
ATOM 1104 C CA . PHE A 1 140 ? 12.352 1.803 8.319 1.00 78.88 140 PHE A CA 1
ATOM 1105 C C . PHE A 1 140 ? 12.377 2.412 9.722 1.00 78.88 140 PHE A C 1
ATOM 1107 O O . PHE A 1 140 ? 11.884 3.511 9.918 1.00 78.88 140 PHE A O 1
ATOM 1114 N N . PHE A 1 141 ? 12.938 1.727 10.706 1.00 84.38 141 PHE A N 1
ATOM 1115 C CA . PHE A 1 141 ? 13.071 2.195 12.084 1.00 84.38 141 PHE A CA 1
ATOM 1116 C C . PHE A 1 141 ? 14.536 2.477 12.448 1.00 84.38 141 PHE A C 1
ATOM 1118 O O . PHE A 1 141 ? 14.837 2.816 13.585 1.00 84.38 141 PHE A O 1
ATOM 1125 N N . HIS A 1 142 ? 15.449 2.404 11.477 1.00 85.50 142 HIS A N 1
ATOM 1126 C CA . HIS A 1 142 ? 16.839 2.818 11.642 1.00 85.50 142 HIS A CA 1
ATOM 1127 C C . HIS A 1 142 ? 17.069 4.236 11.107 1.00 85.50 142 HIS A C 1
ATOM 1129 O O . HIS A 1 142 ? 16.302 4.707 10.259 1.00 85.50 142 HIS A O 1
ATOM 1135 N N . PRO A 1 143 ? 18.128 4.923 11.574 1.00 85.44 143 PRO A N 1
ATOM 1136 C CA . PRO A 1 143 ? 18.587 6.168 10.973 1.00 85.44 143 PRO A CA 1
ATOM 1137 C C . PRO A 1 143 ? 18.704 6.061 9.451 1.00 85.44 143 PRO A C 1
ATOM 1139 O O . PRO A 1 143 ? 19.415 5.206 8.927 1.00 85.44 143 PRO A O 1
ATOM 1142 N N . ASN A 1 144 ? 17.983 6.921 8.736 1.00 81.81 144 ASN A N 1
ATOM 1143 C CA . ASN A 1 144 ? 17.958 6.911 7.281 1.00 81.81 144 ASN A CA 1
ATOM 1144 C C . ASN A 1 144 ? 17.649 8.314 6.759 1.00 81.81 144 ASN A C 1
ATOM 1146 O O . ASN A 1 144 ? 16.535 8.810 6.940 1.00 81.81 144 ASN A O 1
ATOM 1150 N N . ALA A 1 145 ? 18.616 8.924 6.074 1.00 79.50 145 ALA A N 1
ATOM 1151 C CA . ALA A 1 145 ? 18.485 10.283 5.562 1.00 79.50 145 ALA A CA 1
ATOM 1152 C C . ALA A 1 145 ? 17.329 10.462 4.561 1.00 79.50 145 ALA A C 1
ATOM 1154 O O . ALA A 1 145 ? 16.684 11.510 4.537 1.00 79.50 145 ALA A O 1
ATOM 1155 N N . SER A 1 146 ? 17.011 9.434 3.768 1.00 78.19 146 SER A N 1
ATOM 1156 C CA . SER A 1 146 ? 15.905 9.478 2.804 1.00 78.19 146 SER A CA 1
ATOM 1157 C C . SER A 1 146 ? 14.536 9.508 3.487 1.00 78.19 146 SER A C 1
ATOM 1159 O O . SER A 1 146 ? 13.607 10.133 2.973 1.00 78.19 146 SER A O 1
ATOM 1161 N N . PHE A 1 147 ? 14.393 8.858 4.645 1.00 79.56 147 PHE A N 1
ATOM 1162 C CA . PHE A 1 147 ? 13.130 8.835 5.389 1.00 79.56 147 PHE A CA 1
ATOM 1163 C C . PHE A 1 147 ? 13.024 9.952 6.424 1.00 79.56 147 PHE A C 1
ATOM 1165 O O . PHE A 1 147 ? 11.958 10.555 6.540 1.00 79.56 147 PHE A O 1
ATOM 1172 N N . TYR A 1 148 ? 14.116 10.242 7.130 1.00 83.88 148 TYR A N 1
ATOM 1173 C CA . TYR A 1 148 ? 14.121 11.054 8.345 1.00 83.88 148 TYR A CA 1
ATOM 1174 C C . TYR A 1 148 ? 14.957 12.339 8.265 1.00 83.88 148 TYR A C 1
ATOM 1176 O O . TYR A 1 148 ? 15.096 13.020 9.280 1.00 83.88 148 TYR A O 1
ATOM 1184 N N . GLY A 1 149 ? 15.491 12.683 7.088 1.00 79.19 149 GLY A N 1
ATOM 1185 C CA . GLY A 1 149 ? 16.344 13.859 6.900 1.00 79.19 149 GLY A CA 1
ATOM 1186 C C . GLY A 1 149 ? 17.746 13.702 7.502 1.00 79.19 149 GLY A C 1
ATOM 1187 O O . GLY A 1 149 ? 18.132 12.626 7.956 1.00 79.19 149 GLY A O 1
ATOM 1188 N N . GLY A 1 150 ? 18.526 14.785 7.494 1.00 77.62 150 GLY A N 1
ATOM 1189 C CA . GLY A 1 150 ? 19.898 14.803 8.015 1.00 77.62 150 GLY A CA 1
ATOM 1190 C C . GLY A 1 150 ? 20.955 14.216 7.067 1.00 77.62 150 GLY A C 1
ATOM 1191 O O . GLY A 1 150 ? 20.696 13.974 5.889 1.00 77.62 150 GLY A O 1
ATOM 1192 N N . ASN A 1 151 ? 22.169 14.010 7.592 1.00 69.50 151 ASN A N 1
ATOM 1193 C CA . ASN A 1 151 ? 23.319 13.490 6.845 1.00 69.50 151 ASN A CA 1
ATOM 1194 C C . ASN A 1 151 ? 23.694 12.086 7.353 1.00 69.50 151 ASN A C 1
ATOM 1196 O O . ASN A 1 151 ? 24.087 11.924 8.508 1.00 69.50 151 ASN A O 1
ATOM 1200 N N . GLY A 1 152 ? 23.619 11.072 6.485 1.00 69.00 152 GLY A N 1
ATOM 1201 C CA . GLY A 1 152 ? 24.050 9.703 6.798 1.00 69.00 152 GLY A CA 1
ATOM 1202 C C . GLY A 1 152 ? 23.120 8.944 7.758 1.00 69.00 152 GLY A C 1
ATOM 1203 O O . GLY A 1 152 ? 21.901 8.977 7.604 1.00 69.00 152 GLY A O 1
ATOM 1204 N N . TYR A 1 153 ? 23.710 8.232 8.727 1.00 72.50 153 TYR A N 1
ATOM 1205 C CA . TYR A 1 153 ? 23.033 7.358 9.704 1.00 72.50 153 TYR A CA 1
ATOM 1206 C C . TYR A 1 153 ? 22.857 8.016 11.093 1.00 72.50 153 TYR A C 1
ATOM 1208 O O . TYR A 1 153 ? 22.866 7.339 12.120 1.00 72.50 153 TYR A O 1
ATOM 1216 N N . GLY A 1 154 ? 22.734 9.345 11.154 1.00 81.56 154 GLY A N 1
ATOM 1217 C CA . GLY A 1 154 ? 22.545 10.076 12.413 1.00 81.56 154 GLY A CA 1
ATOM 1218 C C . GLY A 1 154 ? 21.128 9.956 12.993 1.00 81.56 154 GLY A C 1
ATOM 1219 O O . GLY A 1 154 ? 20.153 9.828 12.255 1.00 81.56 154 GLY A O 1
ATOM 1220 N N . ILE A 1 155 ? 20.999 10.038 14.321 1.00 86.44 155 ILE A N 1
ATOM 1221 C CA . ILE A 1 155 ? 19.693 10.132 14.995 1.00 86.44 155 ILE A CA 1
ATOM 1222 C C . ILE A 1 155 ? 19.119 11.532 14.750 1.00 86.44 155 ILE A C 1
ATOM 1224 O O . ILE A 1 155 ? 19.697 12.520 15.197 1.00 86.44 155 ILE A O 1
ATOM 1228 N N . THR A 1 156 ? 17.980 11.609 14.065 1.00 87.62 156 THR A N 1
ATOM 1229 C CA . THR A 1 156 ? 17.281 12.869 13.764 1.00 87.62 156 THR A CA 1
ATOM 1230 C C . THR A 1 156 ? 16.034 13.055 14.626 1.00 87.62 156 THR A C 1
ATOM 1232 O O . THR A 1 156 ? 15.524 12.098 15.221 1.00 87.62 156 THR A O 1
ATOM 1235 N N . GLN A 1 157 ? 15.496 14.277 14.686 1.00 86.75 157 GLN A N 1
ATOM 1236 C CA . GLN A 1 157 ? 14.243 14.529 15.406 1.00 86.75 157 GLN A CA 1
ATOM 1237 C C . GLN A 1 157 ? 13.081 13.793 14.735 1.00 86.75 157 GLN A C 1
ATOM 1239 O O . GLN A 1 157 ? 12.241 13.212 15.423 1.00 86.75 157 GLN A O 1
ATOM 1244 N N . GLY A 1 158 ? 13.074 13.741 13.399 1.00 86.44 158 GLY A N 1
ATOM 1245 C CA . GLY A 1 158 ? 12.105 12.959 12.629 1.00 86.44 158 GLY A CA 1
ATOM 1246 C C . GLY A 1 158 ? 12.057 11.480 13.028 1.00 86.44 158 GLY A C 1
ATOM 1247 O O . GLY A 1 158 ? 10.971 10.923 13.215 1.00 86.44 158 GLY A O 1
ATOM 1248 N N . LEU A 1 159 ? 13.223 10.854 13.224 1.00 87.94 159 LEU A N 1
ATOM 1249 C CA . LEU A 1 159 ? 13.325 9.463 13.676 1.00 87.94 159 LEU A CA 1
ATOM 1250 C C . LEU A 1 159 ? 12.733 9.282 15.080 1.00 87.94 159 LEU A C 1
ATOM 1252 O O . LEU A 1 159 ? 11.959 8.349 15.306 1.00 87.94 159 LEU A O 1
ATOM 1256 N N . LEU A 1 160 ? 13.075 10.173 16.016 1.00 89.75 160 LEU A N 1
ATOM 1257 C CA . LEU A 1 160 ? 12.601 10.113 17.402 1.00 89.75 160 LEU A CA 1
ATOM 1258 C C . LEU A 1 160 ? 11.084 10.307 17.499 1.00 89.75 160 LEU A C 1
ATOM 1260 O O . LEU A 1 160 ? 10.409 9.537 18.182 1.00 89.75 160 LEU A O 1
ATOM 1264 N N . VAL A 1 161 ? 10.537 11.287 16.773 1.00 88.81 161 VAL A N 1
ATOM 1265 C CA . VAL A 1 161 ? 9.088 11.529 16.709 1.00 88.81 161 VAL A CA 1
ATOM 1266 C C . VAL A 1 161 ? 8.366 10.313 16.136 1.00 88.81 161 VAL A C 1
ATOM 1268 O O . VAL A 1 161 ? 7.348 9.898 16.688 1.00 88.81 161 VAL A O 1
ATOM 1271 N N . ASN A 1 162 ? 8.905 9.687 15.085 1.00 88.31 162 ASN A N 1
ATOM 1272 C CA . ASN A 1 162 ? 8.319 8.468 14.535 1.00 88.31 162 ASN A CA 1
ATOM 1273 C C . ASN A 1 162 ? 8.267 7.348 15.581 1.00 88.31 162 ASN A C 1
ATOM 1275 O O . ASN A 1 162 ? 7.201 6.787 15.821 1.00 88.31 162 ASN A O 1
ATOM 1279 N N . HIS A 1 163 ? 9.385 7.063 16.253 1.00 90.44 163 HIS A N 1
ATOM 1280 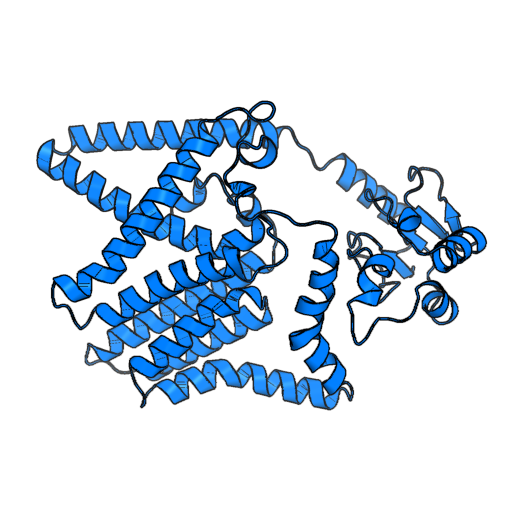C CA . HIS A 1 163 ? 9.427 6.036 17.296 1.00 90.44 163 HIS A CA 1
ATOM 1281 C C . HIS A 1 163 ? 8.433 6.321 18.418 1.00 90.44 163 HIS A C 1
ATOM 1283 O O . HIS A 1 163 ? 7.688 5.425 18.805 1.00 90.44 163 HIS A O 1
ATOM 1289 N N . ALA A 1 164 ? 8.369 7.565 18.897 1.00 90.75 164 ALA A N 1
ATOM 1290 C CA . ALA A 1 164 ? 7.421 7.962 19.929 1.00 90.75 164 ALA A CA 1
ATOM 1291 C C . ALA A 1 164 ? 5.968 7.708 19.495 1.00 90.75 164 ALA A C 1
ATOM 1293 O O . ALA A 1 164 ? 5.210 7.090 20.240 1.00 90.75 164 ALA A O 1
ATOM 1294 N N . LEU A 1 165 ? 5.587 8.111 18.276 1.00 90.38 165 LEU A N 1
ATOM 1295 C CA . LEU A 1 165 ? 4.235 7.893 17.748 1.00 90.38 165 LEU A CA 1
ATOM 1296 C C . LEU A 1 165 ? 3.897 6.403 17.616 1.00 90.38 165 LEU A C 1
ATOM 1298 O O . LEU A 1 165 ? 2.809 5.990 18.013 1.00 90.38 165 LEU A O 1
ATOM 1302 N N . TRP A 1 166 ? 4.823 5.592 17.103 1.00 91.38 166 TRP A N 1
ATOM 1303 C CA . TRP A 1 166 ? 4.635 4.145 16.976 1.00 91.38 166 TRP A CA 1
ATOM 1304 C C . TRP A 1 166 ? 4.510 3.458 18.337 1.00 91.38 166 TRP A C 1
ATOM 1306 O O . TRP A 1 166 ? 3.602 2.652 18.532 1.00 91.38 166 TRP A O 1
ATOM 1316 N N . ILE A 1 167 ? 5.376 3.806 19.291 1.00 92.12 167 ILE A N 1
ATOM 1317 C CA . ILE A 1 167 ? 5.339 3.273 20.656 1.00 92.12 167 ILE A CA 1
ATOM 1318 C C . ILE A 1 167 ? 4.003 3.620 21.320 1.00 92.12 167 ILE A C 1
ATOM 1320 O O . ILE A 1 167 ? 3.312 2.725 21.807 1.00 92.12 167 ILE A O 1
ATOM 1324 N N . VAL A 1 168 ? 3.600 4.896 21.287 1.00 92.94 168 VAL A N 1
ATOM 1325 C CA . VAL A 1 168 ? 2.315 5.342 21.846 1.00 92.94 168 VAL A CA 1
ATOM 1326 C C . VAL A 1 168 ? 1.155 4.609 21.178 1.00 92.94 168 VAL A C 1
ATOM 1328 O O . VAL A 1 168 ? 0.278 4.109 21.876 1.00 92.94 168 VAL A O 1
ATOM 1331 N N . ALA A 1 169 ? 1.157 4.483 19.850 1.00 93.38 169 ALA A N 1
ATOM 1332 C CA . ALA A 1 169 ? 0.097 3.790 19.132 1.00 93.38 169 ALA A CA 1
ATOM 1333 C C . ALA A 1 169 ? -0.018 2.308 19.517 1.00 93.38 169 ALA A C 1
ATOM 1335 O O . ALA A 1 169 ? -1.127 1.814 19.707 1.00 93.38 169 ALA A O 1
ATOM 1336 N N . VAL A 1 170 ? 1.105 1.601 19.670 1.00 94.38 170 VAL A N 1
ATOM 1337 C CA . VAL A 1 170 ? 1.121 0.194 20.103 1.00 94.38 170 VAL A CA 1
ATOM 1338 C C . VAL A 1 170 ? 0.572 0.052 21.521 1.00 94.38 170 VAL A C 1
ATOM 1340 O O . VAL A 1 170 ? -0.310 -0.780 21.750 1.00 94.38 170 VAL A O 1
ATOM 1343 N N . PHE A 1 171 ? 1.029 0.885 22.459 1.00 94.94 171 PHE A N 1
ATOM 1344 C CA . PHE A 1 171 ? 0.530 0.857 23.835 1.00 94.94 171 PHE A CA 1
ATOM 1345 C C . PHE A 1 171 ? -0.957 1.202 23.916 1.00 94.94 171 PHE A C 1
ATOM 1347 O O . PHE A 1 171 ? -1.711 0.493 24.582 1.00 94.94 171 PHE A O 1
ATOM 1354 N N . MET A 1 172 ? -1.405 2.237 23.204 1.00 94.75 172 MET A N 1
ATOM 1355 C CA . MET A 1 172 ? -2.813 2.633 23.176 1.00 94.75 172 MET A CA 1
ATOM 1356 C C . MET A 1 172 ? -3.693 1.595 22.483 1.00 94.75 172 MET A C 1
ATOM 1358 O O . MET A 1 172 ? -4.776 1.298 22.978 1.00 94.75 172 MET A O 1
ATOM 1362 N N . GLY A 1 173 ? -3.223 0.982 21.396 1.00 93.75 173 GLY A N 1
ATOM 1363 C CA . GLY A 1 173 ? -3.919 -0.117 20.729 1.00 93.75 173 GLY A CA 1
ATOM 1364 C C . GLY A 1 173 ? -4.111 -1.324 21.646 1.00 93.75 173 GLY A C 1
ATOM 1365 O O . GLY A 1 173 ? -5.205 -1.894 21.691 1.00 93.75 173 GLY A O 1
ATOM 1366 N N . ALA A 1 174 ? -3.082 -1.679 22.424 1.00 94.38 174 ALA A N 1
ATOM 1367 C CA . ALA A 1 174 ? -3.152 -2.750 23.418 1.00 94.38 174 ALA A CA 1
ATOM 1368 C C . ALA A 1 174 ? -4.081 -2.377 24.583 1.00 94.38 174 ALA A C 1
ATOM 1370 O O . ALA A 1 174 ? -4.930 -3.171 24.982 1.00 94.38 174 ALA A O 1
ATOM 1371 N N . TYR A 1 175 ? -3.975 -1.147 25.088 1.00 92.75 175 TYR A N 1
ATOM 1372 C CA . TYR A 1 175 ? -4.853 -0.630 26.132 1.00 92.75 175 TYR A CA 1
ATOM 1373 C C . TYR A 1 175 ? -6.327 -0.666 25.703 1.00 92.75 175 TYR A C 1
ATOM 1375 O O . TYR A 1 175 ? -7.166 -1.193 26.430 1.00 92.75 175 TYR A O 1
ATOM 1383 N N . ARG A 1 176 ? -6.644 -0.182 24.495 1.00 90.62 176 ARG A N 1
ATOM 1384 C CA . ARG A 1 176 ? -7.999 -0.193 23.921 1.00 90.62 176 ARG A CA 1
ATOM 1385 C C . ARG A 1 176 ? -8.530 -1.599 23.675 1.00 90.62 176 ARG A C 1
ATOM 1387 O O . ARG A 1 176 ? -9.707 -1.843 23.912 1.00 90.62 176 ARG A O 1
ATOM 1394 N N . LEU A 1 177 ? -7.660 -2.532 23.292 1.00 91.25 177 LEU A N 1
ATOM 1395 C CA . LEU A 1 177 ? -8.021 -3.939 23.147 1.00 91.25 177 LEU A CA 1
ATOM 1396 C C . LEU A 1 177 ? -8.430 -4.570 24.491 1.00 91.25 177 LEU A C 1
ATOM 1398 O O . LEU A 1 177 ? -9.379 -5.349 24.539 1.00 91.25 177 LEU A O 1
ATOM 1402 N N . LEU A 1 178 ? -7.736 -4.232 25.583 1.00 90.06 178 LEU A N 1
ATOM 1403 C CA . LEU A 1 178 ? -7.957 -4.824 26.909 1.00 90.06 178 LEU A CA 1
ATOM 1404 C C . LEU A 1 178 ? -9.059 -4.120 27.721 1.00 90.06 178 LEU A C 1
ATOM 1406 O O . LEU A 1 178 ? -9.777 -4.769 28.485 1.00 90.06 178 LEU A O 1
ATOM 1410 N N . MET A 1 179 ? -9.231 -2.807 27.552 1.00 87.88 179 MET A N 1
ATOM 1411 C CA . MET A 1 179 ? -10.115 -1.981 28.385 1.00 87.88 179 MET A CA 1
ATOM 1412 C C . MET A 1 179 ? -11.583 -2.458 28.428 1.00 87.88 179 MET A C 1
ATOM 1414 O O . MET A 1 179 ? -12.138 -2.515 29.530 1.00 87.88 179 MET A O 1
ATOM 1418 N N . PRO A 1 180 ? -12.232 -2.869 27.319 1.00 85.44 180 PRO A N 1
ATOM 1419 C CA . PRO A 1 180 ? -13.608 -3.376 27.355 1.00 85.44 180 PRO A CA 1
ATOM 1420 C C . PRO A 1 180 ? -13.782 -4.630 28.217 1.00 85.44 180 PRO A C 1
ATOM 1422 O O . PRO A 1 180 ? -14.837 -4.821 28.820 1.00 85.44 180 PRO A O 1
ATOM 1425 N N . TYR A 1 181 ? -12.750 -5.475 28.308 1.00 85.94 181 TYR A N 1
ATOM 1426 C CA . TYR A 1 181 ? -12.765 -6.662 29.164 1.00 85.94 181 TYR A CA 1
ATOM 1427 C C . TYR A 1 181 ? -12.586 -6.293 30.637 1.00 85.94 181 TYR A C 1
ATOM 1429 O O . TYR A 1 181 ? -13.262 -6.857 31.491 1.00 85.94 181 TYR A O 1
ATOM 1437 N N . MET A 1 182 ? -11.729 -5.311 30.927 1.00 87.19 182 MET A N 1
ATOM 1438 C CA . MET A 1 182 ? -11.491 -4.825 32.291 1.00 87.19 182 MET A CA 1
ATOM 1439 C C . MET A 1 182 ? -12.683 -4.046 32.864 1.00 87.19 182 MET A C 1
ATOM 1441 O O . MET A 1 182 ? -12.950 -4.117 34.058 1.00 87.19 182 MET A O 1
ATOM 1445 N N . THR A 1 183 ? -13.405 -3.303 32.021 1.00 83.88 183 THR A N 1
ATOM 1446 C CA . THR A 1 183 ? -14.548 -2.461 32.425 1.00 83.88 183 THR A CA 1
ATOM 1447 C C . THR A 1 183 ? -15.902 -3.162 32.304 1.00 83.88 183 THR A C 1
ATOM 1449 O O . THR A 1 183 ? -16.913 -2.635 32.761 1.00 83.88 183 THR A O 1
ATOM 1452 N N . GLY A 1 184 ? -15.944 -4.347 31.687 1.00 78.50 184 GLY A N 1
ATOM 1453 C CA . GLY A 1 184 ? -17.173 -5.112 31.481 1.00 78.50 184 GLY A CA 1
ATOM 1454 C C . GLY A 1 184 ? -18.109 -4.554 30.399 1.00 78.50 184 GLY A C 1
ATOM 1455 O O . GLY A 1 184 ? -19.240 -5.035 30.283 1.00 78.50 184 GLY A O 1
ATOM 1456 N N . ASP A 1 185 ? -17.678 -3.583 29.581 1.00 79.31 185 ASP A N 1
ATOM 1457 C CA . ASP A 1 185 ? -18.488 -3.025 28.486 1.00 79.31 185 ASP A CA 1
ATOM 1458 C C . ASP A 1 185 ? -18.543 -3.973 27.277 1.00 79.31 185 ASP A C 1
ATOM 1460 O O . ASP A 1 185 ? -17.906 -3.780 26.236 1.00 79.31 185 ASP A O 1
ATOM 1464 N N . LYS A 1 186 ? -19.386 -5.004 27.401 1.00 74.19 186 LYS A N 1
ATOM 1465 C CA . LYS A 1 186 ? -19.607 -6.029 26.368 1.00 74.19 186 LYS A CA 1
ATOM 1466 C C . LYS A 1 186 ? -20.065 -5.460 25.020 1.00 74.19 186 LYS A C 1
ATOM 1468 O O . LYS A 1 186 ? -19.889 -6.126 24.003 1.00 74.19 186 LYS A O 1
ATOM 1473 N N . LYS A 1 187 ? -20.654 -4.256 24.980 1.00 71.00 187 LYS A N 1
ATOM 1474 C CA . LYS A 1 187 ? -21.153 -3.652 23.731 1.00 71.00 187 LYS A CA 1
ATOM 1475 C C . LYS A 1 187 ? -20.025 -3.075 22.877 1.00 71.00 187 LYS A C 1
ATOM 1477 O O . LYS A 1 187 ? -20.163 -3.017 21.654 1.00 71.00 187 LYS A O 1
ATOM 1482 N N . ARG A 1 188 ? -18.920 -2.660 23.503 1.00 83.75 188 ARG A N 1
ATOM 1483 C CA . ARG A 1 188 ? -17.749 -2.099 22.812 1.00 83.75 188 ARG A CA 1
ATOM 1484 C C . ARG A 1 188 ? -16.685 -3.129 22.463 1.00 83.75 188 ARG A C 1
ATOM 1486 O O . ARG A 1 188 ? -15.935 -2.881 21.526 1.00 83.75 188 ARG A O 1
ATOM 1493 N N . VAL A 1 189 ? -16.671 -4.288 23.131 1.00 89.69 189 VAL A N 1
ATOM 1494 C CA . VAL A 1 189 ? -15.674 -5.359 22.918 1.00 89.69 189 VAL A CA 1
ATOM 1495 C C . VAL A 1 189 ? -15.427 -5.639 21.433 1.00 89.69 189 VAL A C 1
ATOM 1497 O O . VAL A 1 189 ? -14.288 -5.590 20.993 1.00 89.69 189 VAL A O 1
ATOM 1500 N N . LEU A 1 190 ? -16.476 -5.880 20.639 1.00 90.25 190 LEU A N 1
ATOM 1501 C CA . LEU A 1 190 ? -16.312 -6.224 19.219 1.00 90.25 190 LEU A CA 1
ATOM 1502 C C . LEU A 1 190 ? -15.816 -5.056 18.356 1.00 90.25 190 LEU A C 1
ATOM 1504 O O . LEU A 1 190 ? -15.131 -5.289 17.368 1.00 90.25 190 LEU A O 1
ATOM 1508 N N . GLN A 1 191 ? -16.152 -3.814 18.716 1.00 91.69 191 GLN A N 1
ATOM 1509 C CA . GLN A 1 191 ? -15.689 -2.632 17.981 1.00 91.69 191 GLN A CA 1
ATOM 1510 C C . GLN A 1 191 ? -14.194 -2.409 18.223 1.00 91.69 191 GLN A C 1
ATOM 1512 O O . GLN A 1 191 ? -13.443 -2.218 17.272 1.00 91.69 191 GLN A O 1
ATOM 1517 N N . GLU A 1 192 ? -13.757 -2.497 19.479 1.00 92.31 192 GLU A N 1
ATOM 1518 C CA . GLU A 1 192 ? -12.340 -2.370 19.836 1.00 92.31 192 GLU A CA 1
ATOM 1519 C C . GLU A 1 192 ? -11.531 -3.559 19.302 1.00 92.31 192 GLU A C 1
ATOM 1521 O O . GLU A 1 192 ? -10.446 -3.373 18.760 1.00 92.31 192 GLU A O 1
ATOM 1526 N N . LEU A 1 193 ? -12.086 -4.777 19.348 1.00 93.12 193 LEU A N 1
ATOM 1527 C CA . LEU A 1 193 ? -11.455 -5.962 18.765 1.00 93.12 193 LEU A CA 1
ATOM 1528 C C . LEU A 1 193 ? -11.300 -5.842 17.242 1.00 93.12 193 LEU A C 1
ATOM 1530 O O . LEU A 1 193 ? -10.286 -6.283 16.712 1.00 93.12 193 LEU A O 1
ATOM 1534 N N . LEU A 1 194 ? -12.257 -5.223 16.543 1.00 94.12 194 LEU A N 1
ATOM 1535 C CA . LEU A 1 194 ? -12.142 -4.943 15.112 1.00 94.12 194 LEU A CA 1
ATOM 1536 C C . LEU A 1 194 ? -10.991 -3.974 14.829 1.00 94.12 194 LEU A C 1
ATOM 1538 O O . LEU A 1 194 ? -10.087 -4.312 14.073 1.00 94.12 194 LEU A O 1
ATOM 1542 N N . VAL A 1 195 ? -10.993 -2.788 15.443 1.00 94.44 195 VAL A N 1
ATOM 1543 C CA . VAL A 1 195 ? -9.992 -1.746 15.152 1.00 94.44 195 VAL A CA 1
ATOM 1544 C C . VAL A 1 195 ? -8.595 -2.176 15.620 1.00 94.44 195 VAL A C 1
ATOM 1546 O O . VAL A 1 195 ? -7.646 -2.136 14.833 1.00 94.44 195 VAL A O 1
ATOM 1549 N N . SER A 1 196 ? -8.465 -2.666 16.859 1.00 94.38 196 SER A N 1
ATOM 1550 C CA . SER A 1 196 ? -7.177 -3.115 17.406 1.00 94.38 196 SER A CA 1
ATOM 1551 C C . SER A 1 196 ? -6.707 -4.399 16.731 1.00 94.38 196 SER A C 1
ATOM 1553 O O . SER A 1 196 ? -5.519 -4.545 16.449 1.00 94.38 196 SER A O 1
ATOM 1555 N N . GLY A 1 197 ? -7.622 -5.321 16.423 1.00 94.38 197 GLY A N 1
ATOM 1556 C CA . GLY A 1 197 ? -7.308 -6.549 15.698 1.00 94.38 197 GLY A CA 1
ATOM 1557 C C . GLY A 1 197 ? -6.761 -6.253 14.307 1.00 94.38 197 GLY A C 1
ATOM 1558 O O . GLY A 1 197 ? -5.705 -6.771 13.952 1.00 94.38 197 GLY A O 1
ATOM 1559 N N . VAL A 1 198 ? -7.409 -5.360 13.552 1.00 95.06 198 VAL A N 1
ATOM 1560 C CA . VAL A 1 198 ? -6.911 -4.917 12.243 1.00 95.06 198 VAL A CA 1
ATOM 1561 C C . VAL A 1 198 ? -5.506 -4.330 12.375 1.00 95.06 198 VAL A C 1
ATOM 1563 O O . VAL A 1 198 ? -4.623 -4.693 11.596 1.00 95.06 198 VAL A O 1
ATOM 1566 N N . PHE A 1 199 ? -5.271 -3.472 13.368 1.00 95.25 199 PHE A N 1
ATOM 1567 C CA . PHE A 1 199 ? -3.967 -2.855 13.599 1.00 95.25 199 PHE A CA 1
ATOM 1568 C C . PHE A 1 199 ? -2.864 -3.887 13.887 1.00 95.25 199 PHE A C 1
ATOM 1570 O O . PHE A 1 199 ? -1.862 -3.936 13.167 1.00 95.25 199 PHE A O 1
ATOM 1577 N N . PHE A 1 200 ? -3.056 -4.757 14.883 1.00 95.50 200 PHE A N 1
ATOM 1578 C CA . PHE A 1 200 ? -2.047 -5.745 15.279 1.00 95.50 200 PHE A CA 1
ATOM 1579 C C . PHE A 1 200 ? -1.823 -6.827 14.222 1.00 95.50 200 PHE A C 1
ATOM 1581 O O . PHE A 1 200 ? -0.678 -7.196 13.957 1.00 95.50 200 PHE A O 1
ATOM 1588 N N . VAL A 1 201 ? -2.888 -7.313 13.579 1.00 94.56 201 VAL A N 1
ATOM 1589 C CA . VAL A 1 201 ? -2.767 -8.303 12.502 1.00 94.56 201 VAL A CA 1
ATOM 1590 C C . VAL A 1 201 ? -2.054 -7.688 11.297 1.00 94.56 201 VAL A C 1
ATOM 1592 O O . VAL A 1 201 ? -1.195 -8.342 10.712 1.00 94.56 201 VAL A O 1
ATOM 1595 N N . SER A 1 202 ? -2.305 -6.417 10.968 1.00 91.81 202 SER A N 1
ATOM 1596 C CA . SER A 1 202 ? -1.576 -5.734 9.890 1.00 91.81 202 SER A CA 1
ATOM 1597 C C . SER A 1 202 ? -0.082 -5.586 10.203 1.00 91.81 202 SER A C 1
ATOM 1599 O O . SER A 1 202 ? 0.742 -5.862 9.332 1.00 91.81 202 SER A O 1
ATOM 1601 N N . ILE A 1 203 ? 0.289 -5.236 11.445 1.00 91.00 203 ILE A N 1
ATOM 1602 C CA . ILE A 1 203 ? 1.698 -5.226 11.887 1.00 91.00 203 ILE A CA 1
ATOM 1603 C C . ILE A 1 203 ? 2.316 -6.620 11.745 1.00 91.00 203 ILE A C 1
ATOM 1605 O O . ILE A 1 203 ? 3.401 -6.766 11.183 1.00 91.00 203 ILE A O 1
ATOM 1609 N N . PHE A 1 204 ? 1.628 -7.654 12.228 1.00 91.12 204 PHE A N 1
ATOM 1610 C CA . PHE A 1 204 ? 2.115 -9.028 12.164 1.00 91.12 204 PHE A CA 1
ATOM 1611 C C . PHE A 1 204 ? 2.345 -9.489 10.720 1.00 91.12 204 PHE A C 1
ATOM 1613 O O . PHE A 1 204 ? 3.407 -10.031 10.409 1.00 91.12 204 PHE A O 1
ATOM 1620 N N . PHE A 1 205 ? 1.399 -9.213 9.818 1.00 87.62 205 PHE A N 1
ATOM 1621 C CA . PHE A 1 205 ? 1.546 -9.509 8.394 1.00 87.62 205 PHE A CA 1
ATOM 1622 C C . PHE A 1 205 ? 2.707 -8.744 7.762 1.00 87.62 205 PHE A C 1
ATOM 1624 O O . PHE A 1 205 ? 3.485 -9.339 7.020 1.00 87.62 205 PHE A O 1
ATOM 1631 N N . TYR A 1 206 ? 2.889 -7.468 8.100 1.00 85.31 206 TYR A N 1
ATOM 1632 C CA . TYR A 1 206 ? 4.027 -6.692 7.617 1.00 85.31 206 TYR A CA 1
ATOM 1633 C C . TYR A 1 206 ? 5.376 -7.267 8.065 1.00 85.31 206 TYR A C 1
ATOM 1635 O O . TYR A 1 206 ? 6.302 -7.373 7.264 1.00 85.31 206 TYR A O 1
ATOM 1643 N N . VAL A 1 207 ? 5.490 -7.691 9.325 1.00 85.25 207 VAL A N 1
ATOM 1644 C CA . VAL A 1 207 ? 6.746 -8.227 9.869 1.00 85.25 207 VAL A CA 1
ATOM 1645 C C . VAL A 1 207 ? 7.040 -9.641 9.358 1.00 85.25 207 VAL A C 1
ATOM 1647 O O . VAL A 1 207 ? 8.204 -9.964 9.111 1.00 85.25 207 VAL A O 1
ATOM 1650 N N . LYS A 1 208 ? 6.017 -10.498 9.237 1.00 83.81 208 LYS A N 1
ATOM 1651 C CA . LYS A 1 208 ? 6.191 -11.944 9.006 1.00 83.81 208 LYS A CA 1
ATOM 1652 C C . LYS A 1 208 ? 5.862 -12.420 7.597 1.00 83.81 208 LYS A C 1
ATOM 1654 O O . LYS A 1 208 ? 6.466 -13.393 7.159 1.00 83.81 208 LYS A O 1
ATOM 1659 N N . PHE A 1 209 ? 4.915 -11.785 6.913 1.00 77.44 209 PHE A N 1
ATOM 1660 C CA . PHE A 1 209 ? 4.357 -12.304 5.662 1.00 77.44 209 PHE A CA 1
ATOM 1661 C C . PHE A 1 209 ? 4.699 -11.459 4.444 1.00 77.44 209 PHE A C 1
ATOM 1663 O O . PHE A 1 209 ? 4.884 -12.035 3.376 1.00 77.44 209 PHE A O 1
ATOM 1670 N N . PHE A 1 210 ? 4.789 -10.131 4.565 1.00 74.00 210 PHE A N 1
ATOM 1671 C CA . PHE A 1 210 ? 5.163 -9.292 3.430 1.00 74.00 210 PHE A CA 1
ATOM 1672 C C . PHE A 1 210 ? 6.655 -9.477 3.099 1.00 74.00 210 PHE A C 1
ATOM 1674 O O . PHE A 1 210 ? 7.518 -9.162 3.923 1.00 74.00 210 PHE A O 1
ATOM 1681 N N . PRO A 1 211 ? 6.970 -10.035 1.915 1.00 59.19 211 PRO A N 1
ATOM 1682 C CA . PRO A 1 211 ? 8.315 -10.516 1.611 1.00 59.19 211 PRO A CA 1
ATOM 1683 C C . PRO A 1 211 ? 9.239 -9.389 1.139 1.00 59.19 211 PRO A C 1
ATOM 1685 O O . PRO A 1 211 ? 10.385 -9.315 1.572 1.00 59.19 211 PRO A O 1
ATOM 1688 N N . LEU A 1 212 ? 8.727 -8.458 0.325 1.00 65.44 212 LEU A N 1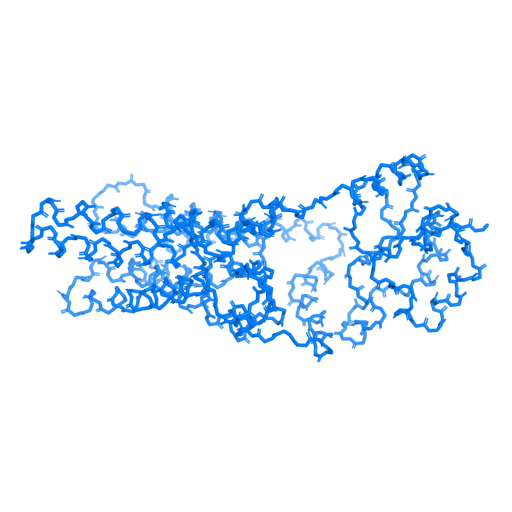
ATOM 1689 C CA . LEU A 1 212 ? 9.349 -7.150 0.156 1.00 65.44 212 LEU A CA 1
ATOM 1690 C C . LEU A 1 212 ? 8.870 -6.268 1.299 1.00 65.44 212 LEU A C 1
ATOM 1692 O O . LEU A 1 212 ? 7.685 -6.254 1.626 1.00 65.44 212 LEU A O 1
ATOM 1696 N N . LYS A 1 213 ? 9.778 -5.517 1.904 1.00 70.81 213 LYS A N 1
ATOM 1697 C CA . LYS A 1 213 ? 9.447 -4.602 2.993 1.00 70.81 213 LYS A CA 1
ATOM 1698 C C . LYS A 1 213 ? 9.757 -3.220 2.477 1.00 70.81 213 LYS A C 1
ATOM 1700 O O . LYS A 1 213 ? 10.879 -2.757 2.583 1.00 70.81 213 LYS A O 1
ATOM 1705 N N . HIS A 1 214 ? 8.774 -2.630 1.806 1.00 77.00 214 HIS A N 1
ATOM 1706 C CA . HIS A 1 214 ? 8.809 -1.246 1.350 1.00 77.00 214 HIS A CA 1
ATOM 1707 C C . HIS A 1 214 ? 7.947 -0.389 2.275 1.00 77.00 214 HIS A C 1
ATOM 1709 O O . HIS A 1 214 ? 6.903 -0.848 2.743 1.00 77.00 214 HIS A O 1
ATOM 1715 N N . SER A 1 215 ? 8.324 0.878 2.464 1.00 79.06 215 SER A N 1
ATOM 1716 C CA . SER A 1 215 ? 7.578 1.823 3.307 1.00 79.06 215 SER A CA 1
ATOM 1717 C C . SER A 1 215 ? 6.118 1.989 2.869 1.00 79.06 215 SER A C 1
ATOM 1719 O O . SER A 1 215 ? 5.247 2.209 3.702 1.00 79.06 215 SER A O 1
ATOM 1721 N N . GLN A 1 216 ? 5.813 1.791 1.582 1.00 81.38 216 GLN A N 1
ATOM 1722 C CA . GLN A 1 216 ? 4.442 1.805 1.058 1.00 81.38 216 GLN A CA 1
ATOM 1723 C C . GLN A 1 216 ? 3.527 0.754 1.718 1.00 81.38 216 GLN A C 1
ATOM 1725 O O . GLN A 1 216 ? 2.329 0.970 1.841 1.00 81.38 216 GLN A O 1
ATOM 1730 N N . TYR A 1 217 ? 4.066 -0.373 2.193 1.00 81.75 217 TYR A N 1
ATOM 1731 C CA . TYR A 1 217 ? 3.262 -1.398 2.870 1.00 81.75 217 TYR A CA 1
ATOM 1732 C C . TYR A 1 217 ? 2.894 -1.006 4.305 1.00 81.75 217 TYR A C 1
ATOM 1734 O O . TYR A 1 217 ? 2.034 -1.642 4.911 1.00 81.75 217 TYR A O 1
ATOM 1742 N N . LEU A 1 218 ? 3.501 0.062 4.834 1.00 86.56 218 LEU A N 1
ATOM 1743 C CA . LEU A 1 218 ? 3.114 0.664 6.104 1.00 86.56 218 LEU A CA 1
ATOM 1744 C C . LEU A 1 218 ? 1.905 1.594 5.958 1.00 86.56 218 LEU A C 1
ATOM 1746 O O . LEU A 1 218 ? 1.350 1.965 6.982 1.00 86.56 218 LEU A O 1
ATOM 1750 N N . ILE A 1 219 ? 1.468 1.953 4.739 1.00 87.44 219 ILE A N 1
ATOM 1751 C CA . ILE A 1 219 ? 0.338 2.876 4.508 1.00 87.44 219 ILE A CA 1
ATOM 1752 C C . ILE A 1 219 ? -0.912 2.463 5.309 1.00 87.44 219 ILE A C 1
ATOM 1754 O O . ILE A 1 219 ? -1.392 3.286 6.093 1.00 87.44 219 ILE A O 1
ATOM 1758 N N . PRO A 1 220 ? -1.417 1.212 5.225 1.00 87.38 220 PRO A N 1
ATOM 1759 C CA . PRO A 1 220 ? -2.596 0.830 5.997 1.00 87.38 220 PRO A CA 1
ATOM 1760 C C . PRO A 1 220 ? -2.356 0.908 7.507 1.00 87.38 220 PRO A C 1
ATOM 1762 O O . PRO A 1 220 ? -3.209 1.391 8.245 1.00 87.38 220 PRO A O 1
ATOM 1765 N N . ILE A 1 221 ? -1.174 0.487 7.968 1.00 90.56 221 ILE A N 1
ATOM 1766 C CA . ILE A 1 221 ? -0.808 0.466 9.391 1.00 90.56 221 ILE A CA 1
ATOM 1767 C C . ILE A 1 221 ? -0.690 1.890 9.940 1.00 90.56 221 ILE A C 1
ATOM 1769 O O . ILE A 1 221 ? -1.165 2.167 11.037 1.00 90.56 221 ILE A O 1
ATOM 1773 N N . ALA A 1 222 ? -0.113 2.809 9.168 1.00 89.62 222 ALA A N 1
ATOM 1774 C CA . ALA A 1 222 ? 0.128 4.190 9.560 1.00 89.62 222 ALA A CA 1
ATOM 1775 C C . ALA A 1 222 ? -1.167 4.954 9.853 1.00 89.62 222 ALA A C 1
ATOM 1777 O O . ALA A 1 222 ? -1.181 5.812 10.733 1.00 89.62 222 ALA A O 1
ATOM 1778 N N . VAL A 1 223 ? -2.275 4.610 9.187 1.00 90.12 223 VAL A N 1
ATOM 1779 C CA . VAL A 1 223 ? -3.584 5.188 9.517 1.00 90.12 223 VAL A CA 1
ATOM 1780 C C . VAL A 1 223 ? -4.019 4.794 10.931 1.00 90.12 223 VAL A C 1
ATOM 1782 O O . VAL A 1 223 ? -4.479 5.646 11.693 1.00 90.12 223 VAL A O 1
ATOM 1785 N N . PHE A 1 224 ? -3.818 3.533 11.316 1.00 91.75 224 PHE A N 1
ATOM 1786 C CA . PHE A 1 224 ? -4.101 3.067 12.675 1.00 91.75 224 PHE A CA 1
ATOM 1787 C C . PHE A 1 224 ? -3.090 3.603 13.694 1.00 91.75 224 PHE A C 1
ATOM 1789 O O . PHE A 1 224 ? -3.489 3.953 14.802 1.00 91.75 224 PHE A O 1
ATOM 1796 N N . VAL A 1 225 ? -1.816 3.768 13.318 1.00 91.88 225 VAL A N 1
ATOM 1797 C CA . VAL A 1 225 ? -0.824 4.466 14.156 1.00 91.88 225 VAL A CA 1
ATOM 1798 C C . VAL A 1 225 ? -1.286 5.889 14.441 1.00 91.88 225 VAL A C 1
ATOM 1800 O O . VAL A 1 225 ? -1.342 6.291 15.598 1.00 91.88 225 VAL A O 1
ATOM 1803 N N . ALA A 1 226 ? -1.694 6.638 13.414 1.00 90.94 226 ALA A N 1
ATOM 1804 C CA . ALA A 1 226 ? -2.207 7.994 13.574 1.00 90.94 226 ALA A CA 1
ATOM 1805 C C . ALA A 1 226 ? -3.449 8.036 14.471 1.00 90.94 226 ALA A C 1
ATOM 1807 O O . ALA A 1 226 ? -3.598 8.953 15.277 1.00 90.94 226 ALA A O 1
ATOM 1808 N N . TYR A 1 227 ? -4.339 7.053 14.320 1.00 91.81 227 TYR A N 1
ATOM 1809 C CA . TYR A 1 227 ? -5.546 6.919 15.126 1.00 91.81 227 TYR A CA 1
ATOM 1810 C C . TYR A 1 227 ? -5.217 6.691 16.608 1.00 91.81 227 TYR A C 1
ATOM 1812 O O . TYR A 1 227 ? -5.639 7.486 17.446 1.00 91.81 227 TYR A O 1
ATOM 1820 N N . TYR A 1 228 ? -4.416 5.673 16.935 1.00 93.69 228 TYR A N 1
ATOM 1821 C CA . TYR A 1 228 ? -4.073 5.353 18.325 1.00 93.69 228 TYR A CA 1
ATOM 1822 C C . TYR A 1 228 ? -3.126 6.367 18.966 1.00 93.69 228 TYR A C 1
ATOM 1824 O O . TYR A 1 228 ? -3.236 6.634 20.160 1.00 93.69 228 TYR A O 1
ATOM 1832 N N . ALA A 1 229 ? -2.229 6.979 18.192 1.00 91.94 229 ALA A N 1
ATOM 1833 C CA . ALA A 1 229 ? -1.411 8.079 18.684 1.00 91.94 229 ALA A CA 1
ATOM 1834 C C . ALA A 1 229 ? -2.276 9.301 19.022 1.00 91.94 229 ALA A C 1
ATOM 1836 O O . ALA A 1 229 ? -2.101 9.891 20.083 1.00 91.94 229 ALA A O 1
ATOM 1837 N N . ALA A 1 230 ? -3.247 9.655 18.171 1.00 90.44 230 ALA A N 1
ATOM 1838 C CA . ALA A 1 230 ? -4.191 10.731 18.471 1.00 90.44 230 ALA A CA 1
ATOM 1839 C C . ALA A 1 230 ? -5.053 10.417 19.704 1.00 90.44 230 ALA A C 1
ATOM 1841 O O . ALA A 1 230 ? -5.289 11.302 20.523 1.00 90.44 230 ALA A O 1
ATOM 1842 N N . ASP A 1 231 ? -5.479 9.163 19.861 1.00 90.94 231 ASP A N 1
ATOM 1843 C CA . ASP A 1 231 ? -6.204 8.705 21.045 1.00 90.94 231 ASP A CA 1
ATOM 1844 C C . ASP A 1 231 ? -5.355 8.850 22.321 1.00 90.94 231 ASP A C 1
ATOM 1846 O O . ASP A 1 231 ? -5.798 9.463 23.291 1.00 90.94 231 ASP A O 1
ATOM 1850 N N . GLY A 1 232 ? -4.095 8.407 22.299 1.00 90.00 232 GLY A N 1
ATOM 1851 C CA . GLY A 1 232 ? -3.160 8.592 23.416 1.00 90.00 232 GLY A CA 1
ATOM 1852 C C . GLY A 1 232 ? -2.888 10.058 23.745 1.00 90.00 232 GLY A C 1
ATOM 1853 O O . GLY A 1 232 ? -2.913 10.450 24.912 1.00 90.00 232 GLY A O 1
ATOM 1854 N N . LEU A 1 233 ? -2.695 10.891 22.719 1.00 88.56 233 LEU A N 1
ATOM 1855 C CA . LEU A 1 233 ? -2.520 12.334 22.888 1.00 88.56 233 LEU A CA 1
ATOM 1856 C C . LEU A 1 233 ? -3.759 12.991 23.500 1.00 88.56 233 LEU A C 1
ATOM 1858 O O . LEU A 1 233 ? -3.611 13.879 24.331 1.00 88.56 233 LEU A O 1
ATOM 1862 N N . SER A 1 234 ? -4.968 12.539 23.155 1.00 90.06 234 SER A N 1
ATOM 1863 C CA . SER A 1 234 ? -6.196 13.070 23.759 1.00 90.06 234 SER A CA 1
ATOM 1864 C C . SER A 1 234 ? -6.262 12.796 25.265 1.00 90.06 234 SER A C 1
ATOM 1866 O O . SER A 1 234 ? -6.539 13.708 26.040 1.00 90.06 234 SER A O 1
ATOM 1868 N N . VAL A 1 235 ? -5.886 11.586 25.698 1.00 89.94 235 VAL A N 1
ATOM 1869 C CA . VAL A 1 235 ? -5.808 11.224 27.124 1.00 89.94 235 VAL A CA 1
ATOM 1870 C C . VAL A 1 235 ? -4.764 12.078 27.849 1.00 89.94 235 VAL A C 1
ATOM 1872 O O . VAL A 1 235 ? -4.997 12.540 28.968 1.00 89.94 235 VAL A O 1
ATOM 1875 N N . PHE A 1 236 ? -3.623 12.318 27.205 1.00 88.81 236 PHE A N 1
ATOM 1876 C CA . PHE A 1 236 ? -2.561 13.169 27.732 1.00 88.81 236 PHE A CA 1
ATOM 1877 C C . PHE A 1 236 ? -3.011 14.632 27.874 1.00 88.81 236 PHE A C 1
ATOM 1879 O O . PHE A 1 236 ? -2.827 15.240 28.928 1.00 88.81 236 PHE A O 1
ATOM 1886 N N . PHE A 1 237 ? -3.665 15.187 26.854 1.00 90.31 237 PHE A N 1
ATOM 1887 C CA . PHE A 1 237 ? -4.205 16.547 26.867 1.00 90.31 237 PHE A CA 1
ATOM 1888 C C . PHE A 1 237 ? -5.297 16.731 27.927 1.00 90.31 237 PHE A C 1
ATOM 1890 O O . PHE A 1 237 ? -5.256 17.707 28.679 1.00 90.31 237 PHE A O 1
ATOM 1897 N N . ASP A 1 238 ? -6.203 15.763 28.070 1.00 90.94 238 ASP A N 1
ATOM 1898 C CA . ASP A 1 238 ? -7.224 15.763 29.121 1.00 90.94 238 ASP A CA 1
ATOM 1899 C C . ASP A 1 238 ? -6.608 15.754 30.526 1.00 90.94 238 ASP A C 1
ATOM 1901 O O . ASP A 1 238 ? -7.128 16.394 31.445 1.00 90.94 238 ASP A O 1
ATOM 1905 N N . TRP A 1 239 ? -5.496 15.040 30.720 1.00 92.06 239 TRP A N 1
ATOM 1906 C CA . TRP A 1 239 ? -4.788 15.013 31.999 1.00 92.06 239 TRP A CA 1
ATOM 1907 C C . TRP A 1 239 ? -4.208 16.387 32.361 1.00 92.06 239 TRP A C 1
ATOM 1909 O O . TRP A 1 239 ? -4.411 16.858 33.484 1.00 92.06 239 TRP A O 1
ATOM 1919 N N . PHE A 1 240 ? -3.566 17.071 31.407 1.00 90.44 240 PHE A N 1
ATOM 1920 C CA . PHE A 1 240 ? -3.049 18.429 31.616 1.00 90.44 240 PHE A CA 1
ATOM 1921 C C . PHE A 1 240 ? -4.161 19.444 31.861 1.00 90.44 240 PHE A C 1
ATOM 1923 O O . PHE A 1 240 ? -4.040 20.264 32.770 1.00 90.44 240 PHE A O 1
ATOM 1930 N N . LEU A 1 241 ? -5.263 19.353 31.114 1.00 91.31 241 LEU A N 1
ATOM 1931 C CA . LEU A 1 241 ? -6.423 20.215 31.324 1.00 91.31 241 LEU A CA 1
ATOM 1932 C C . LEU A 1 241 ? -6.996 20.043 32.739 1.00 91.31 241 LEU A C 1
ATOM 1934 O O . LEU A 1 241 ? -7.311 21.028 33.401 1.00 91.31 241 LEU A O 1
ATOM 1938 N N . LYS A 1 242 ? -7.081 18.804 33.238 1.00 93.25 242 LYS A N 1
ATOM 1939 C CA . LYS A 1 242 ? -7.583 18.514 34.591 1.00 93.25 242 LYS A CA 1
ATOM 1940 C C . LYS A 1 242 ? -6.645 18.977 35.705 1.00 93.25 242 LYS A C 1
ATOM 1942 O O . LYS A 1 242 ? -7.129 19.342 36.772 1.00 93.25 242 LYS A O 1
ATOM 1947 N N . LYS A 1 243 ? -5.325 18.910 35.507 1.00 92.81 243 LYS A N 1
ATOM 1948 C CA . LYS A 1 243 ? -4.333 19.222 36.554 1.00 92.81 243 LYS A CA 1
ATOM 1949 C C . LYS A 1 243 ? -3.870 20.676 36.562 1.00 92.81 243 LYS A C 1
ATOM 1951 O O . LYS A 1 243 ? -3.617 21.202 37.639 1.00 92.81 243 LYS A O 1
ATOM 1956 N N . GLY A 1 244 ? -3.756 21.303 35.395 1.00 87.50 244 GLY A N 1
ATOM 1957 C CA . GLY A 1 244 ? -3.208 22.654 35.230 1.00 87.50 244 GLY A CA 1
ATOM 1958 C C . GLY A 1 244 ? -4.132 23.635 34.503 1.00 87.50 244 GLY A C 1
ATOM 1959 O O . GLY A 1 244 ? -3.761 24.785 34.278 1.00 87.50 244 GLY A O 1
ATOM 1960 N N . GLY A 1 245 ? -5.344 23.208 34.137 1.00 93.25 245 GLY A N 1
ATOM 1961 C CA . GLY A 1 245 ? -6.307 24.047 33.431 1.00 93.25 245 GLY A CA 1
ATOM 1962 C C . GLY A 1 245 ? -5.908 24.350 31.983 1.00 93.25 245 GLY A C 1
ATOM 1963 O O . GLY A 1 245 ? -4.988 23.762 31.409 1.00 93.25 245 GLY A O 1
ATOM 1964 N N . TYR A 1 246 ? -6.628 25.295 31.377 1.00 93.00 246 TYR A N 1
ATOM 1965 C CA . TYR A 1 246 ? -6.404 25.712 29.991 1.00 93.00 246 TYR A CA 1
ATOM 1966 C C . TYR A 1 246 ? -4.990 26.246 29.704 1.00 93.00 246 TYR A C 1
ATOM 1968 O O . TYR A 1 246 ? -4.455 25.890 28.655 1.00 93.00 246 TYR A O 1
ATOM 1976 N N . PRO A 1 247 ? -4.335 27.035 30.584 1.00 92.69 247 PRO A N 1
ATOM 1977 C CA . PRO A 1 247 ? -2.988 27.535 30.304 1.00 92.69 247 PRO A CA 1
ATOM 1978 C C . PRO A 1 247 ? -1.961 26.415 30.101 1.00 92.69 247 PRO A C 1
ATOM 1980 O O . PRO A 1 247 ? -1.187 26.455 29.146 1.00 92.69 247 PRO A O 1
ATOM 1983 N N . SER A 1 248 ? -1.987 25.373 30.941 1.00 90.56 248 SER A N 1
ATOM 1984 C CA . SER A 1 248 ? -1.092 24.219 30.790 1.00 90.56 248 SER A CA 1
ATOM 1985 C C . SER A 1 248 ? -1.361 23.443 29.504 1.00 90.56 248 SER A C 1
ATOM 1987 O O . SER A 1 248 ? -0.415 23.046 28.826 1.00 90.56 248 SER A O 1
ATOM 1989 N N . LEU A 1 249 ? -2.634 23.271 29.132 1.00 91.38 249 LEU A N 1
ATOM 1990 C CA . LEU A 1 249 ? -3.005 22.646 27.863 1.00 91.38 249 LEU A CA 1
ATOM 1991 C C . LEU A 1 249 ? -2.448 23.433 26.669 1.00 91.38 249 LEU A C 1
ATOM 1993 O O . LEU A 1 249 ? -1.857 22.838 25.772 1.00 91.38 249 LEU A O 1
ATOM 1997 N N . VAL A 1 250 ? -2.589 24.763 26.672 1.00 91.50 250 VAL A N 1
ATOM 1998 C CA . VAL A 1 250 ? -2.086 25.631 25.596 1.00 91.50 250 VAL A CA 1
ATOM 1999 C C . VAL A 1 250 ? -0.569 25.504 25.451 1.00 91.50 250 VAL A C 1
ATOM 2001 O O . VAL A 1 250 ? -0.089 25.309 24.337 1.00 91.50 250 VAL A O 1
ATOM 2004 N N . ILE A 1 251 ? 0.184 25.538 26.556 1.00 92.38 251 ILE A N 1
ATOM 2005 C CA . ILE A 1 251 ? 1.649 25.377 26.535 1.00 92.38 251 ILE A CA 1
ATOM 2006 C C . ILE A 1 251 ? 2.043 24.024 25.929 1.00 92.38 251 ILE A C 1
ATOM 2008 O O . ILE A 1 251 ? 2.913 23.963 25.059 1.00 92.38 251 ILE A O 1
ATOM 2012 N N . VAL A 1 252 ? 1.382 22.942 26.349 1.00 91.19 252 VAL A N 1
ATOM 2013 C CA . VAL A 1 252 ? 1.661 21.589 25.848 1.00 91.19 252 VAL A CA 1
ATOM 2014 C C . VAL A 1 252 ? 1.320 21.459 24.364 1.00 91.19 252 VAL A C 1
ATOM 2016 O O . VAL A 1 252 ? 2.108 20.894 23.607 1.00 91.19 252 VAL A O 1
ATOM 2019 N N . VAL A 1 253 ? 0.185 22.006 23.922 1.00 90.25 253 VAL A N 1
ATOM 2020 C CA . VAL A 1 253 ? -0.216 21.992 22.508 1.00 90.25 253 VAL A CA 1
ATOM 2021 C C . VAL A 1 253 ? 0.771 22.787 21.655 1.00 90.25 253 VAL A C 1
ATOM 2023 O O . VAL A 1 253 ? 1.190 22.288 20.614 1.00 90.25 253 VAL A O 1
ATOM 2026 N N . ILE A 1 254 ? 1.198 23.975 22.098 1.00 90.69 254 ILE A N 1
ATOM 2027 C CA . ILE A 1 254 ? 2.214 24.775 21.395 1.00 90.69 254 ILE A CA 1
ATOM 2028 C C . ILE A 1 254 ? 3.527 23.996 21.290 1.00 90.69 254 ILE A C 1
ATOM 2030 O O . ILE A 1 254 ? 4.094 23.909 20.202 1.00 90.69 254 ILE A O 1
ATOM 2034 N N . GLY A 1 255 ? 3.988 23.384 22.385 1.00 90.19 255 GLY A N 1
ATOM 2035 C CA . GLY A 1 255 ? 5.193 22.554 22.383 1.00 90.19 255 GLY A CA 1
ATOM 2036 C C . GLY A 1 255 ? 5.085 21.370 21.420 1.00 90.19 255 GLY A C 1
ATOM 2037 O O . GLY A 1 255 ? 6.006 21.107 20.651 1.00 90.19 255 GLY A O 1
ATOM 2038 N N . PHE A 1 256 ? 3.935 20.695 21.395 1.00 87.94 256 PHE A N 1
ATOM 2039 C CA . PHE A 1 256 ? 3.685 19.583 20.481 1.00 87.94 256 PHE A CA 1
ATOM 2040 C C . PHE A 1 256 ? 3.682 20.032 19.013 1.00 87.94 256 PHE A C 1
ATOM 2042 O O . PHE A 1 256 ? 4.339 19.413 18.177 1.00 87.94 256 PHE A O 1
ATOM 2049 N N . VAL A 1 257 ? 3.001 21.138 18.698 1.00 87.88 257 VAL A N 1
ATOM 2050 C CA . VAL A 1 257 ? 2.989 21.730 17.351 1.00 87.88 257 VAL A CA 1
ATOM 2051 C C . VAL A 1 257 ? 4.395 22.149 16.928 1.00 87.88 257 VAL A C 1
ATOM 2053 O O . VAL A 1 257 ? 4.785 21.889 15.790 1.00 87.88 257 VAL A O 1
ATOM 2056 N N . TYR A 1 258 ? 5.177 22.741 17.833 1.00 89.81 258 TYR A N 1
ATOM 2057 C CA . TYR A 1 258 ? 6.570 23.101 17.578 1.00 89.81 258 TYR A CA 1
ATOM 2058 C C . TYR A 1 258 ? 7.416 21.869 17.232 1.00 89.81 258 TYR A C 1
ATOM 2060 O O . TYR A 1 258 ? 8.061 21.859 16.186 1.00 89.81 258 TYR A O 1
ATOM 2068 N N . VAL A 1 259 ? 7.359 20.807 18.046 1.00 89.50 259 VAL A N 1
ATOM 2069 C CA . VAL A 1 259 ? 8.109 19.559 17.807 1.00 89.50 259 VAL A CA 1
ATOM 2070 C C . VAL A 1 259 ? 7.716 18.915 16.477 1.00 89.50 259 VAL A C 1
ATOM 2072 O O . VAL A 1 259 ? 8.592 18.533 15.703 1.00 89.50 259 VAL A O 1
ATOM 2075 N N . LEU A 1 260 ? 6.416 18.828 16.172 1.00 86.12 260 LEU A N 1
ATOM 2076 C CA . LEU A 1 260 ? 5.953 18.276 14.896 1.00 86.12 260 LEU A CA 1
ATOM 2077 C C . LEU A 1 260 ? 6.408 19.118 13.703 1.00 86.12 260 LEU A C 1
ATOM 2079 O O . LEU A 1 260 ? 6.827 18.564 12.687 1.00 86.12 260 LEU A O 1
ATOM 2083 N N . THR A 1 261 ? 6.352 20.445 13.821 1.00 85.62 261 THR A N 1
ATOM 2084 C CA . THR A 1 261 ? 6.772 21.362 12.754 1.00 85.62 261 THR A CA 1
ATOM 2085 C C . THR A 1 261 ? 8.278 21.273 12.523 1.00 85.62 261 THR A C 1
ATOM 2087 O O . THR A 1 261 ? 8.705 21.182 11.375 1.00 85.62 261 THR A O 1
ATOM 2090 N N . ALA A 1 262 ? 9.079 21.229 13.591 1.00 86.81 262 ALA A N 1
ATOM 2091 C CA . ALA A 1 262 ? 10.530 21.080 13.514 1.00 86.81 262 ALA A CA 1
ATOM 2092 C C . ALA A 1 262 ? 10.928 19.750 12.854 1.00 86.81 262 ALA A C 1
ATOM 2094 O O . ALA A 1 262 ? 11.675 19.752 11.875 1.00 86.81 262 ALA A O 1
ATOM 2095 N N . ALA A 1 263 ? 10.342 18.634 13.303 1.00 86.56 263 ALA A N 1
ATOM 2096 C CA . ALA A 1 263 ? 10.577 17.320 12.709 1.00 86.56 263 ALA A CA 1
ATOM 2097 C C . ALA A 1 263 ? 10.162 17.276 11.228 1.00 86.56 263 ALA A C 1
ATOM 2099 O O . ALA A 1 263 ? 10.897 16.777 10.379 1.00 86.56 263 ALA A O 1
ATOM 2100 N N . THR A 1 264 ? 9.005 17.851 10.892 1.00 83.94 264 THR A N 1
ATOM 2101 C CA . THR A 1 264 ? 8.513 17.927 9.506 1.00 83.94 264 THR A CA 1
ATOM 2102 C C . THR A 1 264 ? 9.424 18.781 8.630 1.00 83.94 264 THR A C 1
ATOM 2104 O O . THR A 1 264 ? 9.682 18.423 7.481 1.00 83.94 264 THR A O 1
ATOM 2107 N N . GLY A 1 265 ? 9.930 19.894 9.166 1.00 84.44 265 GLY A N 1
ATOM 2108 C CA . GLY A 1 265 ? 10.904 20.748 8.497 1.00 84.44 265 GLY A CA 1
ATOM 2109 C C . GLY A 1 265 ? 12.202 20.001 8.200 1.00 84.44 265 GLY A C 1
ATOM 2110 O O . GLY A 1 265 ? 12.658 20.019 7.061 1.00 84.44 265 GLY A O 1
ATOM 2111 N N . GLU A 1 266 ? 12.753 19.283 9.181 1.00 85.00 266 GLU A N 1
ATOM 2112 C CA . GLU A 1 266 ? 13.977 18.485 9.027 1.00 85.00 266 GLU A CA 1
ATOM 2113 C C . GLU A 1 266 ? 13.826 17.396 7.952 1.00 85.00 266 GLU A C 1
ATOM 2115 O O . GLU A 1 266 ? 14.658 17.287 7.047 1.00 85.00 266 GLU A O 1
ATOM 2120 N N . ILE A 1 267 ? 12.731 16.630 8.004 1.00 82.75 267 ILE A N 1
ATOM 2121 C CA . ILE A 1 267 ? 12.452 15.545 7.054 1.00 82.75 267 ILE A CA 1
ATOM 2122 C C . ILE A 1 267 ? 12.286 16.090 5.633 1.00 82.75 267 ILE A C 1
ATOM 2124 O O . ILE A 1 267 ? 12.807 15.518 4.671 1.00 82.75 267 ILE A O 1
ATOM 2128 N N . ASN A 1 268 ? 11.543 17.188 5.481 1.00 81.31 268 ASN A N 1
ATOM 2129 C CA . ASN A 1 268 ? 11.212 17.721 4.164 1.00 81.31 268 ASN A CA 1
ATOM 2130 C C . ASN A 1 268 ? 12.309 18.615 3.581 1.00 81.31 268 ASN A C 1
ATOM 2132 O O . ASN A 1 268 ? 12.373 18.740 2.363 1.00 81.31 268 ASN A O 1
ATOM 2136 N N . ALA A 1 269 ? 13.211 19.183 4.385 1.00 82.06 269 ALA A N 1
ATOM 2137 C CA . ALA A 1 269 ? 14.283 20.048 3.887 1.00 82.06 269 ALA A CA 1
ATOM 2138 C C . ALA A 1 269 ? 15.187 19.352 2.854 1.00 82.06 269 ALA A C 1
ATOM 2140 O O . ALA A 1 269 ? 15.613 19.982 1.886 1.00 82.06 269 ALA A O 1
ATOM 2141 N N . GLY A 1 270 ? 15.469 18.056 3.030 1.00 73.44 270 GLY A N 1
ATOM 2142 C CA . GLY A 1 270 ? 16.202 17.258 2.040 1.00 73.44 270 GLY A CA 1
ATOM 2143 C C . GLY A 1 270 ? 15.342 16.879 0.831 1.00 73.44 270 GLY A C 1
ATOM 2144 O O . GLY A 1 270 ? 15.781 16.983 -0.314 1.00 73.44 270 GLY A O 1
ATOM 2145 N N . LYS A 1 271 ? 14.085 16.494 1.076 1.00 75.25 271 LYS A N 1
ATOM 2146 C CA . LYS A 1 271 ? 13.151 16.052 0.028 1.00 75.25 271 LYS A CA 1
ATOM 2147 C C . LYS A 1 271 ? 12.773 17.185 -0.927 1.00 75.25 271 LYS A C 1
ATOM 2149 O O . LYS A 1 271 ? 12.746 16.966 -2.128 1.00 75.25 271 LYS A O 1
ATOM 2154 N N . LEU A 1 272 ? 12.580 18.404 -0.422 1.00 77.19 272 LEU A N 1
ATOM 2155 C CA . LEU A 1 272 ? 12.256 19.593 -1.222 1.00 77.19 272 LEU A CA 1
ATOM 2156 C C . LEU A 1 272 ? 13.401 20.040 -2.142 1.00 77.19 272 LEU A C 1
ATOM 2158 O O . LEU A 1 272 ? 13.157 20.735 -3.122 1.00 77.19 272 LEU A O 1
ATOM 2162 N N . LYS A 1 273 ? 14.645 19.638 -1.851 1.00 76.25 273 LYS A N 1
ATOM 2163 C CA . LYS A 1 273 ? 15.789 19.855 -2.752 1.00 76.25 273 LYS A CA 1
ATOM 2164 C C . LYS A 1 273 ? 15.845 18.829 -3.883 1.00 76.25 273 LYS A C 1
ATOM 2166 O O . LYS A 1 273 ? 16.512 19.066 -4.885 1.00 76.25 273 LYS A O 1
ATOM 2171 N N . SER A 1 274 ? 15.178 17.686 -3.720 1.00 71.31 274 SER A N 1
ATOM 2172 C CA . SER A 1 274 ? 15.115 16.652 -4.750 1.00 71.31 274 SER A CA 1
ATOM 2173 C C . SER A 1 274 ? 14.099 17.072 -5.806 1.00 71.31 274 SER A C 1
ATOM 2175 O O . SER A 1 274 ? 12.944 17.349 -5.492 1.00 71.31 274 SER A O 1
ATOM 2177 N N . THR A 1 275 ? 14.525 17.134 -7.066 1.00 78.06 275 THR A N 1
ATOM 2178 C CA . THR A 1 275 ? 13.642 17.475 -8.186 1.00 78.06 275 THR A CA 1
ATOM 2179 C C . THR A 1 275 ? 13.525 16.288 -9.129 1.00 78.06 275 THR A C 1
ATOM 2181 O O . THR A 1 275 ? 14.499 15.576 -9.370 1.00 78.06 275 THR A O 1
ATOM 2184 N N . ASN A 1 276 ? 12.345 16.109 -9.722 1.00 80.44 276 ASN A N 1
ATOM 2185 C CA . ASN A 1 276 ? 12.138 15.111 -10.774 1.00 80.44 276 ASN A CA 1
ATOM 2186 C C . ASN A 1 276 ? 12.515 15.660 -12.163 1.00 80.44 276 ASN A C 1
ATOM 2188 O O . ASN A 1 276 ? 12.147 15.067 -13.172 1.00 80.44 276 ASN A O 1
ATOM 2192 N N . A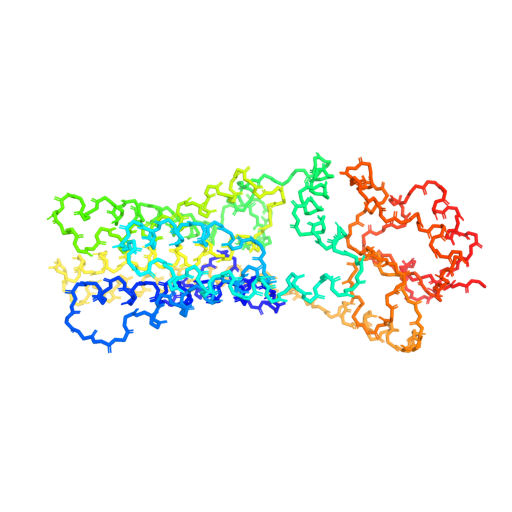LA A 1 277 ? 13.229 16.791 -12.240 1.00 86.94 277 ALA A N 1
ATOM 2193 C CA . ALA A 1 277 ? 13.492 17.502 -13.491 1.00 86.94 277 ALA A CA 1
ATOM 2194 C C . ALA A 1 277 ? 14.226 16.630 -14.521 1.00 86.94 277 ALA A C 1
ATOM 2196 O O . ALA A 1 277 ? 13.825 16.597 -15.678 1.00 86.94 277 ALA A O 1
ATOM 2197 N N . ALA A 1 278 ? 15.236 15.866 -14.091 1.00 84.81 278 ALA A N 1
ATOM 2198 C CA . ALA A 1 278 ? 15.980 14.958 -14.968 1.00 84.81 278 ALA A CA 1
ATOM 2199 C C . ALA A 1 278 ? 15.133 13.776 -15.476 1.00 84.81 278 ALA A C 1
ATOM 2201 O O . ALA A 1 278 ? 15.320 13.304 -16.594 1.00 84.81 278 ALA A O 1
ATOM 2202 N N . GLN A 1 279 ? 14.191 13.287 -14.663 1.00 83.31 279 GLN A N 1
ATOM 2203 C CA . GLN A 1 279 ? 13.273 12.225 -15.081 1.00 83.31 279 GLN A CA 1
ATOM 2204 C C . GLN A 1 279 ? 12.220 12.762 -16.054 1.00 83.31 279 GLN A C 1
ATOM 2206 O O . GLN A 1 279 ? 11.913 12.104 -17.042 1.00 83.31 279 GLN A O 1
ATOM 2211 N N . LEU A 1 280 ? 11.691 13.962 -15.798 1.00 87.12 280 LEU A N 1
ATOM 2212 C CA . LEU A 1 280 ? 10.733 14.623 -16.683 1.00 87.12 280 LEU A CA 1
ATOM 2213 C C . LEU A 1 280 ? 11.361 14.960 -18.036 1.00 87.12 280 LEU A C 1
ATOM 2215 O O . LEU A 1 280 ? 10.770 14.635 -19.060 1.00 87.12 280 LEU A O 1
ATOM 2219 N N . SER A 1 281 ? 12.581 15.506 -18.054 1.00 89.38 281 SER A N 1
ATOM 2220 C CA . SER A 1 281 ? 13.285 15.790 -19.307 1.00 89.38 281 SER A CA 1
ATOM 2221 C C . SER A 1 281 ? 13.581 14.523 -20.107 1.00 89.38 281 SER A C 1
ATOM 2223 O O . SER A 1 281 ? 13.450 14.532 -21.328 1.00 89.38 281 SER A O 1
ATOM 2225 N N . LEU A 1 282 ? 13.917 13.411 -19.440 1.00 86.81 282 LEU A N 1
ATOM 2226 C CA . LEU A 1 282 ? 14.072 12.118 -20.104 1.00 86.81 282 LEU A CA 1
ATOM 2227 C C . LEU A 1 282 ? 12.744 11.628 -20.698 1.00 86.81 282 LEU A C 1
ATOM 2229 O O . LEU A 1 282 ? 12.728 11.165 -21.833 1.00 86.81 282 LEU A O 1
ATOM 2233 N N . ILE A 1 283 ? 11.630 11.752 -19.969 1.00 87.31 283 ILE A N 1
ATOM 2234 C CA . ILE A 1 283 ? 10.298 11.382 -20.475 1.00 87.31 283 ILE A CA 1
ATOM 2235 C C . ILE A 1 283 ? 9.928 12.216 -21.706 1.00 87.31 283 ILE A C 1
ATOM 2237 O O . ILE A 1 283 ? 9.390 11.667 -22.669 1.00 87.31 283 ILE A O 1
ATOM 2241 N N . ASP A 1 284 ? 10.198 13.519 -21.687 1.00 90.12 284 ASP A N 1
ATOM 2242 C CA . ASP A 1 284 ? 9.912 14.398 -22.821 1.00 90.12 284 ASP A CA 1
ATOM 2243 C C . ASP A 1 284 ? 10.780 14.026 -24.030 1.00 90.12 284 ASP A C 1
ATOM 2245 O O . ASP A 1 284 ? 10.243 13.795 -25.115 1.00 90.12 284 ASP A O 1
ATOM 2249 N N . LEU A 1 285 ? 12.077 13.780 -23.821 1.00 90.25 285 LEU A N 1
ATOM 2250 C CA . LEU A 1 285 ? 12.977 13.277 -24.862 1.00 90.25 285 LEU A CA 1
ATOM 2251 C C . LEU A 1 285 ? 12.503 11.934 -25.449 1.00 90.25 285 LEU A C 1
ATOM 2253 O O . LEU A 1 285 ? 12.554 11.718 -26.663 1.00 90.25 285 LEU A O 1
ATOM 2257 N N . MET A 1 286 ? 12.009 11.018 -24.611 1.00 89.06 286 MET A N 1
ATOM 2258 C CA . MET A 1 286 ? 11.445 9.743 -25.064 1.00 89.06 286 MET A CA 1
ATOM 2259 C C . MET A 1 286 ? 10.186 9.947 -25.908 1.00 89.06 286 MET A C 1
ATOM 2261 O O . MET A 1 286 ? 10.038 9.286 -26.933 1.00 89.06 286 MET A O 1
ATOM 2265 N N . LYS A 1 287 ? 9.289 10.860 -25.513 1.00 90.50 287 LYS A N 1
ATOM 2266 C CA . LYS A 1 287 ? 8.068 11.184 -26.272 1.00 90.50 287 LYS A CA 1
ATOM 2267 C C . LYS A 1 287 ? 8.368 11.818 -27.626 1.00 90.50 287 LYS A C 1
ATOM 2269 O O . LYS A 1 287 ? 7.611 11.592 -28.566 1.00 90.50 287 LYS A O 1
ATOM 2274 N N . GLU A 1 288 ? 9.437 12.601 -27.716 1.00 92.19 288 GLU A N 1
ATOM 2275 C CA . GLU A 1 288 ? 9.905 13.195 -28.970 1.00 92.19 288 GLU A CA 1
ATOM 2276 C C . GLU A 1 288 ? 10.586 12.161 -29.877 1.00 92.19 288 GLU A C 1
ATOM 2278 O O . GLU A 1 288 ? 10.423 12.202 -31.094 1.00 92.19 288 GLU A O 1
ATOM 2283 N N . THR A 1 289 ? 11.316 11.203 -29.295 1.00 92.31 289 THR A N 1
ATOM 2284 C CA . THR A 1 289 ? 12.124 10.236 -30.057 1.00 92.31 289 THR A CA 1
ATOM 2285 C C . THR A 1 289 ? 11.350 8.988 -30.482 1.00 92.31 289 THR A C 1
ATOM 2287 O O . THR A 1 289 ? 11.584 8.449 -31.566 1.00 92.31 289 THR A O 1
ATOM 2290 N N . ILE A 1 290 ? 10.461 8.478 -29.626 1.00 92.75 290 ILE A N 1
ATOM 2291 C CA . ILE A 1 290 ? 9.763 7.207 -29.834 1.00 92.75 290 ILE A CA 1
ATOM 2292 C C . ILE A 1 290 ? 8.348 7.492 -30.360 1.00 92.75 290 ILE A C 1
ATOM 2294 O O . ILE A 1 290 ? 7.519 8.040 -29.626 1.00 92.75 290 ILE A O 1
ATOM 2298 N N . PRO A 1 291 ? 8.007 7.068 -31.592 1.00 93.06 291 PRO A N 1
ATOM 2299 C CA . PRO A 1 291 ? 6.657 7.232 -32.126 1.00 93.06 291 PRO A CA 1
ATOM 2300 C C . PRO A 1 291 ? 5.608 6.603 -31.203 1.00 93.06 291 PRO A C 1
ATOM 2302 O O . PRO A 1 291 ? 5.802 5.497 -30.711 1.00 93.06 291 PRO A O 1
ATOM 2305 N N . ARG A 1 292 ? 4.455 7.252 -30.995 1.00 90.06 292 ARG A N 1
ATOM 2306 C CA . ARG A 1 292 ? 3.381 6.711 -30.126 1.00 90.06 292 ARG A CA 1
ATOM 2307 C C . ARG A 1 292 ? 2.823 5.361 -30.588 1.00 90.06 292 ARG A C 1
ATOM 2309 O O . ARG A 1 292 ? 2.254 4.627 -29.790 1.00 90.06 292 ARG A O 1
ATOM 2316 N N . THR A 1 293 ? 2.960 5.051 -31.873 1.00 91.56 293 THR A N 1
ATOM 2317 C CA . THR A 1 293 ? 2.551 3.772 -32.467 1.00 91.56 293 THR A CA 1
ATOM 2318 C C . THR A 1 293 ? 3.570 2.656 -32.246 1.00 91.56 293 THR A C 1
ATOM 2320 O O . THR A 1 293 ? 3.244 1.498 -32.499 1.00 91.56 293 THR A O 1
ATOM 2323 N N . ALA A 1 294 ? 4.782 2.989 -31.791 1.00 93.00 294 ALA A N 1
ATOM 2324 C CA . ALA A 1 294 ? 5.840 2.023 -31.565 1.00 93.00 294 ALA A CA 1
ATOM 2325 C C . ALA A 1 294 ? 5.501 1.087 -30.403 1.00 93.00 294 ALA A C 1
ATOM 2327 O O . ALA A 1 294 ? 4.816 1.452 -29.439 1.00 93.00 294 ALA A O 1
ATOM 2328 N N . ARG A 1 295 ? 6.034 -0.127 -30.489 1.00 92.62 295 ARG A N 1
ATOM 2329 C CA . ARG A 1 295 ? 5.971 -1.115 -29.422 1.00 92.62 295 ARG A CA 1
ATOM 2330 C C . ARG A 1 295 ? 7.289 -1.153 -28.670 1.00 92.62 295 ARG A C 1
ATOM 2332 O O . ARG A 1 295 ? 8.347 -1.308 -29.282 1.00 92.62 295 ARG A O 1
ATOM 2339 N N . VAL A 1 296 ? 7.219 -1.033 -27.350 1.00 92.06 296 VAL A N 1
ATOM 2340 C CA . VAL A 1 296 ? 8.403 -0.822 -26.518 1.00 92.06 296 VAL A CA 1
ATOM 2341 C C . VAL A 1 296 ? 8.449 -1.841 -25.395 1.00 92.06 296 VAL A C 1
ATOM 2343 O O . VAL A 1 296 ? 7.489 -1.975 -24.645 1.00 92.06 296 VAL A O 1
ATOM 2346 N N . VAL A 1 297 ? 9.568 -2.554 -25.279 1.00 91.75 297 VAL A N 1
ATOM 2347 C CA . VAL A 1 297 ? 9.860 -3.369 -24.097 1.00 91.75 297 VAL A CA 1
ATOM 2348 C C . VAL A 1 297 ? 10.396 -2.447 -23.021 1.00 91.75 297 VAL A C 1
ATOM 2350 O O . VAL A 1 297 ? 11.492 -1.902 -23.162 1.00 91.75 297 VAL A O 1
ATOM 2353 N N . ASP A 1 298 ? 9.640 -2.293 -21.946 1.00 88.06 298 ASP A N 1
ATOM 2354 C CA . ASP A 1 298 ? 10.073 -1.504 -20.807 1.00 88.06 298 ASP A CA 1
ATOM 2355 C C . ASP A 1 298 ? 10.499 -2.403 -19.645 1.00 88.06 298 ASP A C 1
ATOM 2357 O O . ASP A 1 298 ? 9.684 -2.998 -18.937 1.00 88.06 298 ASP A O 1
ATOM 2361 N N . LEU A 1 299 ? 11.813 -2.484 -19.437 1.00 85.06 299 LEU A N 1
ATOM 2362 C CA . LEU A 1 299 ? 12.396 -3.305 -18.380 1.00 85.06 299 LEU A CA 1
ATOM 2363 C C . LEU A 1 299 ? 12.239 -2.665 -16.986 1.00 85.06 299 LEU A C 1
ATOM 2365 O O . LEU A 1 299 ? 12.438 -3.343 -15.977 1.00 85.06 299 LEU A O 1
ATOM 2369 N N . GLU A 1 300 ? 11.865 -1.385 -16.902 1.00 79.81 300 GLU A N 1
ATOM 2370 C CA . GLU A 1 300 ? 11.732 -0.631 -15.649 1.00 79.81 300 GLU A CA 1
ATOM 2371 C C . GLU A 1 300 ? 10.269 -0.296 -15.288 1.00 79.81 300 GLU A C 1
ATOM 2373 O O . GLU A 1 300 ? 9.965 -0.041 -14.123 1.00 79.81 300 GLU A O 1
ATOM 2378 N N . GLY A 1 301 ? 9.362 -0.331 -16.269 1.00 76.94 301 GLY A N 1
ATOM 2379 C CA . GLY A 1 301 ? 7.936 0.006 -16.146 1.00 76.94 301 GLY A CA 1
ATOM 2380 C C . GLY A 1 301 ? 7.658 1.488 -15.903 1.00 76.94 301 GLY A C 1
ATOM 2381 O O . GLY A 1 301 ? 6.744 1.847 -15.161 1.00 76.94 301 GLY A O 1
ATOM 2382 N N . ARG A 1 302 ? 8.460 2.359 -16.519 1.00 74.12 302 ARG A N 1
ATOM 2383 C CA . ARG A 1 302 ? 8.265 3.815 -16.566 1.00 74.12 302 ARG A CA 1
ATOM 2384 C C . ARG A 1 302 ? 7.372 4.273 -17.732 1.00 74.12 302 ARG A C 1
ATOM 2386 O O . ARG A 1 302 ? 6.942 5.425 -17.762 1.00 74.12 302 ARG A O 1
ATOM 2393 N N . MET A 1 303 ? 7.083 3.403 -18.693 1.00 75.44 303 MET A N 1
ATOM 2394 C CA . MET A 1 303 ? 6.407 3.696 -19.948 1.00 75.44 303 MET A CA 1
ATOM 2395 C C . MET A 1 303 ? 4.942 3.280 -19.905 1.00 75.44 303 MET A C 1
ATOM 2397 O O . MET A 1 303 ? 4.591 2.124 -20.100 1.00 75.44 303 MET A O 1
ATOM 2401 N N . VAL A 1 304 ? 4.064 4.265 -19.727 1.00 73.31 304 VAL A N 1
ATOM 2402 C CA . VAL A 1 304 ? 2.605 4.076 -19.829 1.00 73.31 304 VAL A CA 1
ATOM 2403 C C . VAL A 1 304 ? 2.031 4.521 -21.180 1.00 73.31 304 VAL A C 1
ATOM 2405 O O . VAL A 1 304 ? 0.843 4.349 -21.432 1.00 73.31 304 VAL A O 1
ATOM 2408 N N . PHE A 1 305 ? 2.851 5.133 -22.044 1.00 80.88 305 PHE A N 1
ATOM 2409 C CA . PHE A 1 305 ? 2.386 5.798 -23.270 1.00 80.88 305 PHE A CA 1
ATOM 2410 C C . PHE A 1 305 ? 2.450 4.929 -24.531 1.00 80.88 305 PHE A C 1
ATOM 2412 O O . PHE A 1 305 ? 1.830 5.288 -25.531 1.00 80.88 305 PHE A O 1
ATOM 2419 N N . TRP A 1 306 ? 3.193 3.822 -24.499 1.00 88.12 306 TRP A N 1
ATOM 2420 C CA . TRP A 1 306 ? 3.419 2.952 -25.653 1.00 88.12 306 TRP A CA 1
ATOM 2421 C C . TRP A 1 306 ? 2.836 1.570 -25.420 1.00 88.12 306 TRP A C 1
ATOM 2423 O O . TRP A 1 306 ? 2.555 1.162 -24.293 1.00 88.12 306 TRP A O 1
ATOM 2433 N N . ARG A 1 307 ? 2.647 0.833 -26.513 1.00 84.94 307 ARG A N 1
ATOM 2434 C CA . ARG A 1 307 ? 2.181 -0.545 -26.432 1.00 84.94 307 ARG A CA 1
ATOM 2435 C C . ARG A 1 307 ? 3.266 -1.416 -25.802 1.00 84.94 307 ARG A C 1
ATOM 2437 O O . ARG A 1 307 ? 4.404 -1.409 -26.271 1.00 84.94 307 ARG A O 1
ATOM 2444 N N . GLU A 1 308 ? 2.867 -2.207 -24.811 1.00 81.19 308 GLU A N 1
ATOM 2445 C CA . GLU A 1 308 ? 3.756 -3.118 -24.092 1.00 81.19 308 GLU A CA 1
ATOM 2446 C C . GLU A 1 308 ? 4.448 -4.115 -25.040 1.00 81.19 308 GLU A C 1
ATOM 2448 O O . GLU A 1 308 ? 3.823 -4.779 -25.887 1.00 81.19 308 GLU A O 1
ATOM 2453 N N . GLY A 1 309 ? 5.768 -4.188 -24.902 1.00 79.19 309 GLY A N 1
ATOM 2454 C CA . GLY A 1 309 ? 6.668 -5.012 -25.694 1.00 79.19 309 GLY A CA 1
ATOM 2455 C C . GLY A 1 309 ? 6.924 -6.382 -25.089 1.00 79.19 309 GLY A C 1
ATOM 2456 O O . GLY A 1 309 ? 7.367 -7.258 -25.825 1.00 79.19 309 GLY A O 1
ATOM 2457 N N . TYR A 1 310 ? 6.629 -6.591 -23.801 1.00 87.50 310 TYR A N 1
ATOM 2458 C CA . TYR A 1 310 ? 6.845 -7.863 -23.108 1.00 87.50 310 TYR A CA 1
ATOM 2459 C C . TYR A 1 310 ? 5.885 -8.022 -21.906 1.00 87.50 310 TYR A C 1
ATOM 2461 O O . TYR A 1 310 ? 5.629 -7.057 -21.198 1.00 87.50 310 TYR A O 1
ATOM 2469 N N . PRO A 1 311 ? 5.321 -9.215 -21.627 1.00 81.38 311 PRO A N 1
ATOM 2470 C CA . PRO A 1 311 ? 4.255 -9.382 -20.627 1.00 81.38 311 PRO A CA 1
ATOM 2471 C C . PRO A 1 311 ? 4.685 -9.207 -19.158 1.00 81.38 311 PRO A C 1
ATOM 2473 O O . PRO A 1 311 ? 3.851 -9.361 -18.266 1.00 81.38 311 PRO A O 1
ATOM 2476 N N . MET A 1 312 ? 5.960 -8.926 -18.880 1.00 80.00 312 MET A N 1
ATOM 2477 C CA . MET A 1 312 ? 6.488 -8.760 -17.526 1.00 80.00 312 MET A CA 1
ATOM 2478 C C . MET A 1 312 ? 7.436 -7.562 -17.463 1.00 80.00 312 MET A C 1
ATOM 2480 O O . MET A 1 312 ? 8.492 -7.575 -18.083 1.00 80.00 312 MET A O 1
ATOM 2484 N N . CYS A 1 313 ? 7.092 -6.557 -16.664 1.00 74.75 313 CYS A N 1
ATOM 2485 C CA . CYS A 1 313 ? 7.917 -5.371 -16.444 1.00 74.75 313 CYS A CA 1
ATOM 2486 C C . CYS A 1 313 ? 8.447 -5.304 -15.000 1.00 74.75 313 CYS A C 1
ATOM 2488 O O . CYS A 1 313 ? 8.021 -6.059 -14.119 1.00 74.75 313 CYS A O 1
ATOM 2490 N N . CYS A 1 314 ? 9.395 -4.390 -14.764 1.00 72.75 314 CYS A N 1
ATOM 2491 C CA . CYS A 1 314 ? 9.894 -3.935 -13.452 1.00 72.75 314 CYS A CA 1
ATOM 2492 C C . CYS A 1 314 ? 10.658 -4.944 -12.582 1.00 72.75 314 CYS A C 1
ATOM 2494 O O . CYS A 1 314 ? 11.310 -4.554 -11.609 1.00 72.75 314 CYS A O 1
ATOM 2496 N N . LEU A 1 315 ? 10.571 -6.232 -12.887 1.00 76.75 315 LEU A N 1
ATOM 2497 C CA . LEU A 1 315 ? 11.285 -7.297 -12.199 1.00 76.75 315 LEU A CA 1
ATOM 2498 C C . LEU A 1 315 ? 12.488 -7.722 -13.045 1.00 76.75 315 LEU A C 1
ATOM 2500 O O . LEU A 1 315 ? 12.374 -7.758 -14.270 1.00 76.75 315 LEU A O 1
ATOM 2504 N N . PRO A 1 316 ? 13.621 -8.099 -12.426 1.00 78.12 316 PRO A N 1
ATOM 2505 C CA . PRO A 1 316 ? 14.696 -8.770 -13.145 1.00 78.12 316 PRO A CA 1
ATOM 2506 C C . PRO A 1 316 ? 14.196 -10.158 -13.542 1.00 78.12 316 PRO A C 1
ATOM 2508 O O . PRO A 1 316 ? 14.325 -11.122 -12.782 1.00 78.12 316 PRO 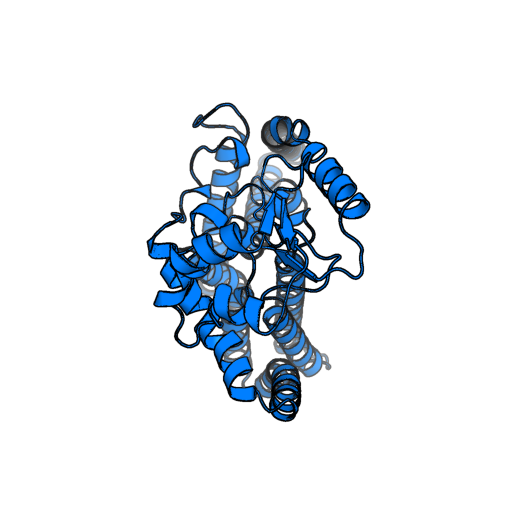A O 1
ATOM 2511 N N . PHE A 1 317 ? 13.508 -10.240 -14.677 1.00 79.12 317 PHE A N 1
ATOM 2512 C CA . PHE A 1 317 ? 12.687 -11.396 -14.998 1.00 79.12 317 PHE A CA 1
ATOM 2513 C C . PHE A 1 317 ? 13.541 -12.648 -15.185 1.00 79.12 317 PHE A C 1
ATOM 2515 O O . PHE A 1 317 ? 13.198 -13.654 -14.584 1.00 79.12 317 PHE A O 1
ATOM 2522 N N . ASP A 1 318 ? 14.707 -12.578 -15.833 1.00 82.56 318 ASP A N 1
ATOM 2523 C CA . ASP A 1 318 ? 15.611 -13.733 -15.979 1.00 82.56 318 ASP A CA 1
ATOM 2524 C C . ASP A 1 318 ? 16.118 -14.274 -14.628 1.00 82.56 318 ASP A C 1
ATOM 2526 O O . ASP A 1 318 ? 16.216 -15.485 -14.444 1.00 82.56 318 ASP A O 1
ATOM 2530 N N . ILE A 1 319 ? 16.346 -13.398 -13.643 1.00 80.88 319 ILE A N 1
ATOM 2531 C CA . ILE A 1 319 ? 16.706 -13.794 -12.267 1.00 80.88 319 ILE A CA 1
ATOM 2532 C C . ILE A 1 319 ? 15.494 -14.378 -11.525 1.00 80.88 319 ILE A C 1
ATOM 2534 O O . ILE A 1 319 ? 15.632 -15.228 -10.647 1.00 80.88 319 ILE A O 1
ATOM 2538 N N . SER A 1 320 ? 14.290 -13.911 -11.857 1.00 81.69 320 SER A N 1
ATOM 2539 C CA . SER A 1 320 ? 13.052 -14.302 -11.179 1.00 81.69 320 SER A CA 1
ATOM 2540 C C . SER A 1 320 ? 12.429 -15.578 -11.756 1.00 81.69 320 SER A C 1
ATOM 2542 O O . SER A 1 320 ? 11.739 -16.283 -11.021 1.00 81.69 320 SER A O 1
ATOM 2544 N N . MET A 1 321 ? 12.687 -15.900 -13.030 1.00 84.81 321 MET A N 1
ATOM 2545 C CA . MET A 1 321 ? 12.112 -17.047 -13.748 1.00 84.81 321 MET A CA 1
ATOM 2546 C C . MET A 1 321 ? 12.211 -18.379 -12.995 1.00 84.81 321 MET A C 1
ATOM 2548 O O . MET A 1 321 ? 11.197 -19.074 -12.941 1.00 84.81 321 MET A O 1
ATOM 2552 N N . PRO A 1 322 ? 13.348 -18.745 -12.363 1.00 85.25 322 PRO A N 1
ATOM 2553 C CA . PRO A 1 322 ? 13.475 -20.036 -11.682 1.00 85.25 322 PRO A CA 1
ATOM 2554 C C . PRO A 1 322 ? 12.485 -20.239 -10.528 1.00 85.25 322 PRO A C 1
ATOM 2556 O O . PRO A 1 322 ? 12.254 -21.367 -10.099 1.00 85.25 322 PRO A O 1
ATOM 2559 N N . TYR A 1 323 ? 11.906 -19.157 -10.005 1.00 85.31 323 TYR A N 1
ATOM 2560 C CA . TYR A 1 323 ? 10.981 -19.195 -8.876 1.00 85.31 323 TYR A CA 1
ATOM 2561 C C . TYR A 1 323 ? 9.507 -19.217 -9.293 1.00 85.31 323 TYR A C 1
ATOM 2563 O O . TYR A 1 323 ? 8.643 -19.406 -8.436 1.00 85.31 323 TYR A O 1
ATOM 2571 N N . ILE A 1 324 ? 9.218 -19.015 -10.582 1.00 88.00 324 ILE A N 1
ATOM 2572 C CA . ILE A 1 324 ? 7.871 -18.859 -11.131 1.00 88.00 324 ILE A CA 1
ATOM 2573 C C . ILE A 1 324 ? 7.455 -20.179 -11.787 1.00 88.00 324 ILE A C 1
ATOM 2575 O O . ILE A 1 324 ? 8.060 -20.623 -12.756 1.00 88.00 324 ILE A O 1
ATOM 2579 N N . THR A 1 325 ? 6.389 -20.803 -11.286 1.00 90.50 325 THR A N 1
ATOM 2580 C CA . THR A 1 325 ? 5.879 -22.096 -11.778 1.00 90.50 325 THR A CA 1
ATOM 2581 C C . THR A 1 325 ? 5.320 -22.004 -13.203 1.00 90.50 325 THR A C 1
ATOM 2583 O O . THR A 1 325 ? 5.310 -22.995 -13.931 1.00 90.50 325 THR A O 1
ATOM 2586 N N . ARG A 1 326 ? 4.817 -20.832 -13.610 1.00 90.38 326 ARG A N 1
ATOM 2587 C CA . ARG A 1 326 ? 4.362 -20.558 -14.983 1.00 90.38 326 ARG A CA 1
ATOM 2588 C C . ARG A 1 326 ? 5.089 -19.331 -15.530 1.00 90.38 326 ARG A C 1
ATOM 2590 O O . ARG A 1 326 ? 4.503 -18.244 -15.546 1.00 90.38 326 ARG A O 1
ATOM 2597 N N . PRO A 1 327 ? 6.371 -19.479 -15.897 1.00 87.31 327 PRO A N 1
ATOM 2598 C CA . PRO A 1 327 ? 7.170 -18.357 -16.353 1.00 87.31 327 PRO A CA 1
ATOM 2599 C C . PRO A 1 327 ? 6.606 -17.804 -17.672 1.00 87.31 327 PRO A C 1
ATOM 2601 O O . PRO A 1 327 ? 6.091 -18.579 -18.487 1.00 87.31 327 PRO A O 1
ATOM 2604 N N . PRO A 1 328 ? 6.673 -16.482 -17.910 1.00 86.44 328 PRO A N 1
ATOM 2605 C CA . PRO A 1 328 ? 6.495 -15.948 -19.254 1.00 86.44 328 PRO A CA 1
ATOM 2606 C C . PRO A 1 328 ? 7.534 -16.543 -20.226 1.00 86.44 328 PRO A C 1
ATOM 2608 O O . PRO A 1 328 ? 8.557 -17.081 -19.794 1.00 86.44 328 PRO A O 1
ATOM 2611 N N . PRO A 1 329 ? 7.279 -16.463 -21.545 1.00 89.06 329 PRO A N 1
ATOM 2612 C CA . PRO A 1 329 ? 8.247 -16.888 -22.558 1.00 89.06 329 PRO A CA 1
ATOM 2613 C C . PRO A 1 329 ? 9.558 -16.108 -22.421 1.00 89.06 329 PRO A C 1
ATOM 2615 O O . PRO A 1 329 ? 9.528 -14.966 -21.979 1.00 89.06 329 PRO A O 1
ATOM 2618 N N . SER A 1 330 ? 10.688 -16.689 -22.840 1.00 90.25 330 SER A N 1
ATOM 2619 C CA . SER A 1 330 ? 11.969 -15.967 -22.861 1.00 90.25 330 SER A CA 1
ATOM 2620 C C . SER A 1 330 ? 11.862 -14.673 -23.672 1.00 90.25 330 SER A C 1
ATOM 2622 O O . SER A 1 330 ? 11.091 -14.593 -24.635 1.00 90.25 330 SER A O 1
ATOM 2624 N N . LEU A 1 331 ? 12.649 -13.657 -23.305 1.00 90.06 331 LEU A N 1
ATOM 2625 C CA . LEU A 1 331 ? 12.653 -12.382 -24.021 1.00 90.06 331 LEU A CA 1
ATOM 2626 C C . LEU A 1 331 ? 12.996 -12.588 -25.505 1.00 90.06 331 LEU A C 1
ATOM 2628 O O . LEU A 1 331 ? 12.276 -12.087 -26.366 1.00 90.06 331 LEU A O 1
ATOM 2632 N N . SER A 1 332 ? 14.043 -13.363 -25.806 1.00 92.06 332 SER A N 1
ATOM 2633 C CA . SER A 1 332 ? 14.460 -13.713 -27.171 1.00 92.06 332 SER A CA 1
ATOM 2634 C C . SER A 1 332 ? 13.320 -14.353 -27.976 1.00 92.06 332 SER A C 1
ATOM 2636 O O . SER A 1 332 ? 12.962 -13.880 -29.061 1.00 92.06 332 SER A O 1
ATOM 2638 N N . GLY A 1 333 ? 12.688 -15.388 -27.418 1.00 92.12 333 GLY A N 1
ATOM 2639 C CA . GLY A 1 333 ? 11.592 -16.115 -28.054 1.00 92.12 333 GLY A CA 1
ATOM 2640 C C . GLY A 1 333 ? 10.360 -15.238 -28.268 1.00 92.12 333 GLY A C 1
ATOM 2641 O O . GLY A 1 333 ? 9.765 -15.248 -29.348 1.00 92.12 333 GLY A O 1
ATOM 2642 N N . TYR A 1 334 ? 10.012 -14.421 -27.274 1.00 92.31 334 TYR A N 1
ATOM 2643 C CA . TYR A 1 334 ? 8.875 -13.514 -27.366 1.00 92.31 334 TYR A CA 1
ATOM 2644 C C . TYR A 1 334 ? 9.103 -12.409 -28.398 1.00 92.31 334 TYR A C 1
ATOM 2646 O O . TYR A 1 334 ? 8.218 -12.156 -29.209 1.00 92.31 334 TYR A O 1
ATOM 2654 N N . LEU A 1 335 ? 10.285 -11.786 -28.425 1.00 93.31 335 LEU A N 1
ATOM 2655 C CA . LEU A 1 335 ? 10.611 -10.731 -29.390 1.00 93.31 335 LEU A CA 1
ATOM 2656 C C . LEU A 1 335 ? 10.752 -11.239 -30.823 1.00 93.31 335 LEU A C 1
ATOM 2658 O O . LEU A 1 335 ? 10.562 -10.466 -31.761 1.00 93.31 335 LEU A O 1
ATOM 2662 N N . THR A 1 336 ? 11.043 -12.525 -30.999 1.00 92.19 336 THR A N 1
ATOM 2663 C CA . THR A 1 336 ? 11.052 -13.162 -32.320 1.00 92.19 336 THR A CA 1
ATOM 2664 C C . THR A 1 336 ? 9.631 -13.277 -32.881 1.00 92.19 336 THR A C 1
ATOM 2666 O O . THR A 1 336 ? 9.390 -12.937 -34.037 1.00 92.19 336 THR A O 1
ATOM 2669 N N . GLN A 1 337 ? 8.672 -13.719 -32.061 1.00 93.19 337 GLN A N 1
ATOM 2670 C CA . GLN A 1 337 ? 7.269 -13.891 -32.475 1.00 93.19 337 GLN A CA 1
ATOM 2671 C C . GLN A 1 337 ? 6.486 -12.577 -32.479 1.00 93.19 337 GLN A C 1
ATOM 2673 O O . GLN A 1 337 ? 5.573 -12.364 -33.277 1.00 93.19 337 GLN A O 1
ATOM 2678 N N . HIS A 1 338 ? 6.846 -11.688 -31.565 1.00 91.81 338 HIS A N 1
ATOM 2679 C CA . HIS A 1 338 ? 6.193 -10.422 -31.334 1.00 91.81 338 HIS A CA 1
ATOM 2680 C C . HIS A 1 338 ? 7.267 -9.336 -31.305 1.00 9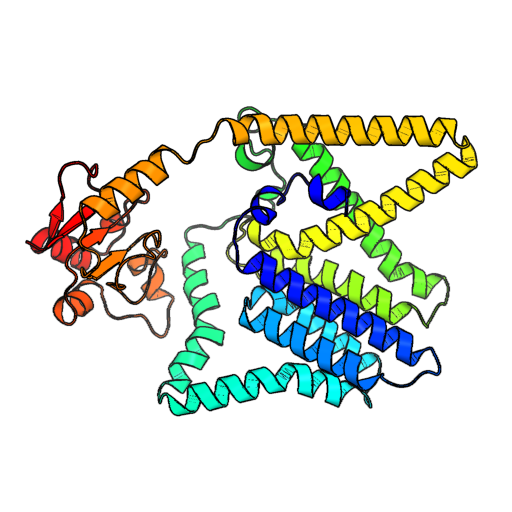1.81 338 HIS A C 1
ATOM 2682 O O . HIS A 1 338 ? 7.702 -8.940 -30.220 1.00 91.81 338 HIS A O 1
ATOM 2688 N N . PRO A 1 339 ? 7.664 -8.804 -32.470 1.00 92.25 339 PRO A N 1
ATOM 2689 C CA . PRO A 1 339 ? 8.692 -7.785 -32.535 1.00 92.25 339 PRO A CA 1
ATOM 2690 C C . PRO A 1 339 ? 8.352 -6.530 -31.734 1.00 92.25 339 PRO A C 1
ATOM 2692 O O . PRO A 1 339 ? 7.195 -6.096 -31.687 1.00 92.25 339 PRO A O 1
ATOM 2695 N N . ALA A 1 340 ? 9.374 -5.950 -31.117 1.00 94.19 340 ALA A N 1
ATOM 2696 C CA . ALA A 1 340 ? 9.327 -4.622 -30.526 1.00 94.19 340 ALA A CA 1
ATOM 2697 C C . ALA A 1 340 ? 10.278 -3.702 -31.293 1.00 94.19 340 ALA A C 1
ATOM 2699 O O . ALA A 1 340 ? 11.325 -4.141 -31.774 1.00 94.19 340 ALA A O 1
ATOM 2700 N N . ASP A 1 341 ? 9.905 -2.434 -31.400 1.00 95.81 341 ASP A N 1
ATOM 2701 C CA . ASP A 1 341 ? 10.688 -1.417 -32.098 1.00 95.81 341 ASP A CA 1
ATOM 2702 C C . ASP A 1 341 ? 11.814 -0.889 -31.202 1.00 95.81 341 ASP A C 1
ATOM 2704 O O . ASP A 1 341 ? 12.899 -0.557 -31.684 1.00 95.81 341 ASP A O 1
ATOM 2708 N N . TYR A 1 342 ? 11.561 -0.853 -29.888 1.00 94.62 342 TYR A N 1
ATOM 2709 C CA . TYR A 1 342 ? 12.493 -0.337 -28.892 1.00 94.62 342 TYR A CA 1
ATOM 2710 C C . TYR A 1 342 ? 12.559 -1.213 -27.638 1.00 94.62 342 TYR A C 1
ATOM 2712 O O . TYR A 1 342 ? 11.583 -1.864 -27.258 1.00 94.62 342 TYR A O 1
ATOM 2720 N N . ILE A 1 343 ? 13.708 -1.165 -26.967 1.00 92.88 343 ILE A N 1
ATOM 2721 C CA . ILE A 1 343 ? 13.921 -1.682 -25.613 1.00 92.88 343 ILE A CA 1
ATOM 2722 C C . ILE A 1 343 ? 14.454 -0.537 -24.757 1.00 92.88 343 ILE A C 1
ATOM 2724 O O . ILE A 1 343 ? 15.407 0.143 -25.137 1.00 92.88 343 ILE A O 1
ATOM 2728 N N . TYR A 1 344 ? 13.849 -0.333 -23.595 1.00 91.00 344 TYR A N 1
ATOM 2729 C CA . TYR A 1 344 ? 14.302 0.633 -22.606 1.00 91.00 344 TYR A CA 1
ATOM 2730 C C . TYR A 1 344 ? 14.684 -0.087 -21.322 1.00 91.00 344 TYR A C 1
ATOM 2732 O O . TYR A 1 344 ? 13.863 -0.775 -20.715 1.00 91.00 344 TYR A O 1
ATOM 2740 N N . GLU A 1 345 ? 15.945 0.060 -20.923 1.00 87.50 345 GLU A N 1
ATOM 2741 C CA . GLU A 1 345 ? 16.485 -0.612 -19.736 1.00 87.50 345 GLU A CA 1
ATOM 2742 C C . GLU A 1 345 ? 16.478 0.246 -18.470 1.00 87.50 345 GLU A C 1
ATOM 2744 O O . GLU A 1 345 ? 16.606 -0.282 -17.359 1.00 87.50 345 GLU A O 1
ATOM 2749 N N . GLY A 1 346 ? 16.293 1.557 -18.640 1.00 80.94 346 GLY A N 1
ATOM 2750 C CA . GLY A 1 346 ? 16.144 2.478 -17.529 1.00 80.94 346 GLY A CA 1
ATOM 2751 C C . GLY A 1 346 ? 17.425 2.786 -16.761 1.00 80.94 346 GLY A C 1
ATOM 2752 O O . GLY A 1 346 ? 18.533 2.600 -17.255 1.00 80.94 346 GLY A O 1
ATOM 2753 N N . ASP A 1 347 ? 17.269 3.278 -15.530 1.00 79.31 347 ASP A N 1
ATOM 2754 C CA . ASP A 1 347 ? 18.403 3.604 -14.639 1.00 79.31 347 ASP A CA 1
ATOM 2755 C C . ASP A 1 347 ? 18.990 2.367 -13.939 1.00 79.31 347 ASP A C 1
ATOM 2757 O O . ASP A 1 347 ? 19.997 2.453 -13.243 1.00 79.31 347 ASP A O 1
ATOM 2761 N N . THR A 1 348 ? 18.335 1.216 -14.090 1.00 74.88 348 THR A N 1
ATOM 2762 C CA . THR A 1 348 ? 18.665 -0.018 -13.364 1.00 74.88 348 THR A CA 1
ATOM 2763 C C . THR A 1 348 ? 19.574 -0.979 -14.131 1.00 74.88 348 THR A C 1
ATOM 2765 O O . THR A 1 348 ? 19.788 -2.092 -13.651 1.00 74.88 348 THR A O 1
ATOM 2768 N N . GLU A 1 349 ? 20.067 -0.578 -15.311 1.00 78.38 349 GLU A N 1
ATOM 2769 C CA . GLU A 1 349 ? 20.958 -1.377 -16.174 1.00 78.38 349 GLU A CA 1
ATOM 2770 C C . GLU A 1 349 ? 20.449 -2.821 -16.356 1.00 78.38 349 GLU A C 1
ATOM 2772 O O . GLU A 1 349 ? 21.185 -3.806 -16.238 1.00 78.38 349 GLU A O 1
ATOM 2777 N N . ARG A 1 350 ? 19.132 -2.976 -16.569 1.00 79.62 350 ARG A N 1
ATOM 2778 C CA . ARG A 1 350 ? 18.473 -4.297 -16.564 1.00 79.62 350 ARG A CA 1
ATOM 2779 C C . ARG A 1 350 ? 18.993 -5.219 -17.650 1.00 79.62 350 ARG A C 1
ATOM 2781 O O . ARG A 1 350 ? 18.910 -6.432 -17.480 1.00 79.62 350 ARG A O 1
ATOM 2788 N N . LEU A 1 351 ? 19.547 -4.672 -18.728 1.00 84.00 351 LEU A N 1
ATOM 2789 C CA . LEU A 1 351 ? 20.121 -5.462 -19.807 1.00 84.00 351 LEU A CA 1
ATOM 2790 C C . LEU A 1 351 ? 21.338 -6.269 -19.330 1.00 84.00 351 LEU A C 1
ATOM 2792 O O . LEU A 1 351 ? 21.526 -7.406 -19.758 1.00 84.00 351 LEU A O 1
ATOM 2796 N N . ALA A 1 352 ? 22.118 -5.735 -18.383 1.00 82.25 352 ALA A N 1
ATOM 2797 C CA . ALA A 1 352 ? 23.242 -6.446 -17.772 1.00 82.25 352 ALA A CA 1
ATOM 2798 C C . ALA A 1 352 ? 22.798 -7.614 -16.872 1.00 82.25 352 ALA A C 1
ATOM 2800 O O . ALA A 1 352 ? 23.583 -8.526 -16.620 1.00 82.25 352 ALA A O 1
ATOM 2801 N N . GLN A 1 353 ? 21.547 -7.596 -16.405 1.00 82.62 353 GLN A N 1
ATOM 2802 C CA . GLN A 1 353 ? 20.953 -8.626 -15.544 1.00 82.62 353 GLN A CA 1
ATOM 2803 C C . GLN A 1 353 ? 20.243 -9.731 -16.340 1.00 82.62 353 GLN A C 1
ATOM 2805 O O . GLN A 1 353 ? 19.709 -10.668 -15.742 1.00 82.62 353 GLN A O 1
ATOM 2810 N N . LEU A 1 354 ? 20.210 -9.623 -17.671 1.00 86.69 354 LEU A N 1
ATOM 2811 C CA . LEU A 1 354 ? 19.693 -10.673 -18.539 1.00 86.69 354 LEU A CA 1
ATOM 2812 C C . LEU A 1 354 ? 20.655 -11.863 -18.583 1.00 86.69 354 LEU A C 1
ATOM 2814 O O . LEU A 1 354 ? 21.874 -11.729 -18.452 1.00 86.69 354 LEU A O 1
ATOM 2818 N N . SER A 1 355 ? 20.090 -13.039 -18.830 1.00 89.06 355 SER A N 1
ATOM 2819 C CA . SER A 1 355 ? 20.839 -14.227 -19.223 1.00 89.06 355 SER A CA 1
ATOM 2820 C C . SER A 1 355 ? 21.685 -13.953 -20.471 1.00 89.06 355 SER A C 1
ATOM 2822 O O . SER A 1 355 ? 21.361 -13.085 -21.286 1.00 89.06 355 SER A O 1
ATOM 2824 N N . ALA A 1 356 ? 22.772 -14.714 -20.635 1.00 90.81 356 ALA A N 1
ATOM 2825 C CA . ALA A 1 356 ? 23.680 -14.557 -21.771 1.00 90.81 356 ALA A CA 1
ATOM 2826 C C . ALA A 1 356 ? 22.938 -14.626 -23.118 1.00 90.81 356 ALA A C 1
ATOM 2828 O O . ALA A 1 356 ? 23.139 -13.756 -23.959 1.00 90.81 356 ALA A O 1
ATOM 2829 N N . GLU A 1 357 ? 22.008 -15.576 -23.265 1.00 91.81 357 GLU A N 1
ATOM 2830 C CA . GLU A 1 357 ? 21.190 -15.749 -24.471 1.00 91.81 357 GLU A CA 1
ATOM 2831 C C . GLU A 1 357 ? 20.348 -14.502 -24.792 1.00 91.81 357 GLU A C 1
ATOM 2833 O O . GLU A 1 357 ? 20.421 -13.958 -25.895 1.00 91.81 357 GLU A O 1
ATOM 2838 N N . ASN A 1 358 ? 19.569 -14.006 -23.823 1.00 91.94 358 ASN A N 1
ATOM 2839 C CA . ASN A 1 358 ? 18.725 -12.829 -24.032 1.00 91.94 358 ASN A CA 1
ATOM 2840 C C . ASN A 1 358 ? 19.570 -11.579 -24.300 1.00 91.94 358 ASN A C 1
ATOM 2842 O O . ASN A 1 358 ? 19.221 -10.768 -25.159 1.00 91.94 358 ASN A O 1
ATOM 2846 N N . ARG A 1 359 ? 20.703 -11.430 -23.606 1.00 92.06 359 ARG A N 1
ATOM 2847 C CA . ARG A 1 359 ? 21.624 -10.311 -23.814 1.00 92.06 359 ARG A CA 1
ATOM 2848 C C . ARG A 1 359 ? 22.224 -10.329 -25.219 1.00 92.06 359 ARG A C 1
ATOM 2850 O O . ARG A 1 359 ? 22.222 -9.301 -25.890 1.00 92.06 359 ARG A O 1
ATOM 2857 N N . GLU A 1 360 ? 22.710 -11.478 -25.677 1.00 94.25 360 GLU A N 1
ATOM 2858 C CA . GLU A 1 360 ? 23.258 -11.642 -27.027 1.00 94.25 360 GLU A CA 1
ATOM 2859 C C . GLU A 1 360 ? 22.206 -11.359 -28.098 1.00 94.25 360 GLU A C 1
ATOM 2861 O O . GLU A 1 360 ? 22.487 -10.627 -29.048 1.00 94.25 360 GLU A O 1
ATOM 2866 N N . TYR A 1 361 ? 20.972 -11.840 -27.912 1.00 94.94 361 TYR A N 1
ATOM 2867 C CA . TYR A 1 361 ? 19.863 -11.526 -28.811 1.00 94.94 361 TYR A CA 1
ATOM 2868 C C . TYR A 1 361 ? 19.622 -10.015 -28.916 1.00 94.94 361 TYR A C 1
ATOM 2870 O O . TYR A 1 361 ? 19.492 -9.486 -30.024 1.00 94.94 361 TYR A O 1
ATOM 2878 N N . VAL A 1 362 ? 19.584 -9.301 -27.784 1.00 93.62 362 VAL A N 1
ATOM 2879 C CA . VAL A 1 362 ? 19.381 -7.846 -27.783 1.00 93.62 362 VAL A CA 1
ATOM 2880 C C . VAL A 1 362 ? 20.535 -7.137 -28.494 1.00 93.62 362 VAL A C 1
ATOM 2882 O O . VAL A 1 362 ? 20.286 -6.330 -29.384 1.00 93.62 362 VAL A O 1
ATOM 2885 N N . LEU A 1 363 ? 21.787 -7.480 -28.182 1.00 93.94 363 LEU A N 1
ATOM 2886 C CA . LEU A 1 363 ? 22.966 -6.870 -28.811 1.00 93.94 363 LEU A CA 1
ATOM 2887 C C . LEU A 1 363 ? 23.051 -7.156 -30.320 1.00 93.94 363 LEU A C 1
ATOM 2889 O O . LEU A 1 363 ? 23.501 -6.308 -31.101 1.00 93.94 363 LEU A O 1
ATOM 2893 N N . ALA A 1 364 ? 22.595 -8.331 -30.755 1.00 95.88 364 ALA A N 1
ATOM 2894 C CA . ALA A 1 364 ? 22.542 -8.699 -32.162 1.00 95.88 364 ALA A CA 1
ATOM 2895 C C . ALA A 1 364 ? 21.477 -7.894 -32.923 1.00 95.88 364 ALA A C 1
ATOM 2897 O O . ALA A 1 364 ? 21.768 -7.390 -34.008 1.00 95.88 364 ALA A O 1
ATOM 2898 N N . ASN A 1 365 ? 20.290 -7.699 -32.338 1.00 96.69 365 ASN A N 1
ATOM 2899 C CA . ASN A 1 365 ? 19.110 -7.174 -33.037 1.00 96.69 365 ASN A CA 1
ATOM 2900 C C . ASN A 1 365 ? 18.784 -5.700 -32.755 1.00 96.69 365 ASN A C 1
ATOM 2902 O O . ASN A 1 365 ? 17.967 -5.116 -33.464 1.00 96.69 365 ASN A O 1
ATOM 2906 N N . PHE A 1 366 ? 19.395 -5.088 -31.743 1.00 96.56 366 PHE A N 1
ATOM 2907 C CA . PHE A 1 366 ? 19.129 -3.710 -31.338 1.00 96.56 366 PHE A CA 1
ATOM 2908 C C . PHE A 1 366 ? 20.429 -2.908 -31.231 1.00 96.56 366 PHE A C 1
ATOM 2910 O O . PHE A 1 366 ? 21.494 -3.439 -30.919 1.00 96.56 366 PHE A O 1
ATOM 2917 N N . ALA A 1 367 ? 20.347 -1.613 -31.521 1.00 95.50 367 ALA A N 1
ATOM 2918 C CA . ALA A 1 367 ? 21.437 -0.654 -31.405 1.00 95.50 367 ALA A CA 1
ATOM 2919 C C . ALA A 1 367 ? 21.050 0.464 -30.432 1.00 95.50 367 ALA A C 1
ATOM 2921 O O . ALA A 1 367 ? 19.893 0.884 -30.388 1.00 95.50 367 ALA A O 1
ATOM 2922 N N . GLN A 1 368 ? 22.017 0.956 -29.658 1.00 94.00 368 GLN A N 1
ATOM 2923 C CA . GLN A 1 368 ? 21.778 2.068 -28.741 1.00 94.00 368 GLN A CA 1
ATOM 2924 C C . GLN A 1 368 ? 21.384 3.331 -29.505 1.00 94.00 368 GLN A C 1
ATOM 2926 O O . GLN A 1 368 ? 21.983 3.674 -30.525 1.00 94.00 368 GLN A O 1
ATOM 2931 N N . VAL A 1 369 ? 20.389 4.040 -28.980 1.00 94.00 369 VAL A N 1
ATOM 2932 C CA . VAL A 1 369 ? 19.966 5.336 -29.505 1.00 94.00 369 VAL A CA 1
ATOM 2933 C C . VAL A 1 369 ? 20.869 6.424 -28.908 1.00 94.00 369 VAL A C 1
ATOM 2935 O O . VAL A 1 369 ? 20.928 6.559 -27.679 1.00 94.00 369 VAL A O 1
ATOM 2938 N N . PRO A 1 370 ? 21.576 7.218 -29.736 1.00 90.56 370 PRO A N 1
ATOM 2939 C CA . PRO A 1 370 ? 22.383 8.334 -29.251 1.00 90.56 370 PRO A CA 1
ATOM 2940 C C . PRO A 1 370 ? 21.549 9.326 -28.430 1.00 90.56 370 PRO A C 1
ATOM 2942 O O . PRO A 1 370 ? 20.374 9.541 -28.710 1.00 90.56 370 PRO A O 1
ATOM 2945 N N . GLY A 1 371 ? 22.157 9.939 -27.412 1.00 86.81 371 GLY A N 1
ATOM 2946 C CA . GLY A 1 371 ? 21.484 10.913 -26.539 1.00 86.81 371 GLY A CA 1
ATOM 2947 C C . GLY A 1 371 ? 20.764 10.317 -25.323 1.00 86.81 371 GLY A C 1
ATOM 2948 O O . GLY A 1 371 ? 20.389 11.064 -24.428 1.00 86.81 371 GLY A O 1
ATOM 2949 N N . PHE A 1 372 ? 20.647 8.987 -25.224 1.00 88.81 372 PHE A N 1
ATOM 2950 C CA . PHE A 1 372 ? 19.982 8.309 -24.098 1.00 88.81 372 PHE A CA 1
ATOM 2951 C C . PHE A 1 372 ? 20.940 7.708 -23.060 1.00 88.81 372 PHE A C 1
ATOM 2953 O O . PHE A 1 372 ? 20.504 6.975 -22.174 1.00 88.81 372 PHE A O 1
ATOM 2960 N N . GLY A 1 373 ? 22.247 7.976 -23.163 1.00 86.19 373 GLY A N 1
ATOM 2961 C CA . GLY A 1 373 ? 23.246 7.457 -22.218 1.00 86.19 373 GLY A CA 1
ATOM 2962 C C . GLY A 1 373 ? 23.244 5.928 -22.107 1.00 86.19 373 GLY A C 1
ATOM 2963 O O . GLY A 1 373 ? 23.420 5.401 -21.017 1.00 86.19 373 GLY A O 1
ATOM 2964 N N . GLY A 1 374 ? 22.960 5.230 -23.211 1.00 86.50 374 GLY A N 1
ATOM 2965 C CA . GLY A 1 374 ? 22.878 3.769 -23.267 1.00 86.50 374 GLY A CA 1
ATOM 2966 C C . GLY A 1 374 ? 21.532 3.162 -22.857 1.00 86.50 374 GLY A C 1
ATOM 2967 O O . GLY A 1 374 ? 21.350 1.972 -23.052 1.00 86.50 374 GLY A O 1
ATOM 2968 N N . LYS A 1 375 ? 20.564 3.948 -22.367 1.00 89.81 375 LYS A N 1
ATOM 2969 C CA . LYS A 1 375 ? 19.322 3.422 -21.760 1.00 89.81 375 LYS A CA 1
ATOM 2970 C C . LYS A 1 375 ? 18.234 3.011 -22.751 1.00 89.81 375 LYS A C 1
ATOM 2972 O O . LYS A 1 375 ? 17.284 2.323 -22.372 1.00 89.81 375 LYS A O 1
ATOM 2977 N N . LEU A 1 376 ? 18.327 3.481 -23.994 1.00 92.12 376 LEU A N 1
ATOM 2978 C CA . LEU A 1 376 ? 17.353 3.222 -25.050 1.00 92.12 376 LEU A CA 1
ATOM 2979 C C . LEU A 1 376 ? 18.024 2.510 -26.217 1.00 92.12 376 LEU A C 1
ATOM 2981 O O . LEU A 1 376 ? 19.067 2.938 -26.713 1.00 92.12 376 LEU A O 1
ATOM 2985 N N . TRP A 1 377 ? 17.364 1.465 -26.692 1.00 93.88 377 TRP A N 1
ATOM 2986 C CA . TRP A 1 377 ? 17.810 0.615 -27.780 1.00 93.88 377 TRP A CA 1
ATOM 2987 C C . TRP A 1 377 ? 16.725 0.569 -28.850 1.00 93.88 377 TRP A C 1
ATOM 2989 O O . TRP A 1 377 ? 15.553 0.378 -28.535 1.00 93.88 377 TRP A O 1
ATOM 2999 N N . LYS A 1 378 ? 17.104 0.742 -30.114 1.00 96.06 378 LYS A N 1
ATOM 3000 C CA . LYS A 1 378 ? 16.219 0.668 -31.279 1.00 96.06 378 LYS A CA 1
ATOM 3001 C C . LYS A 1 378 ? 16.561 -0.569 -32.097 1.00 96.06 378 LYS A C 1
ATOM 3003 O O . LYS A 1 378 ? 17.737 -0.892 -32.256 1.00 96.06 378 LYS A O 1
ATOM 3008 N N . ARG A 1 379 ? 15.547 -1.255 -32.616 1.00 95.69 379 ARG A N 1
ATOM 3009 C CA . ARG A 1 379 ? 15.738 -2.407 -33.502 1.00 95.69 379 ARG A CA 1
ATOM 3010 C C . ARG A 1 379 ? 16.539 -2.007 -34.753 1.00 95.69 379 ARG A C 1
ATOM 3012 O O . ARG A 1 379 ? 16.298 -0.929 -35.301 1.00 95.69 379 ARG A O 1
ATOM 3019 N N . LYS A 1 380 ? 17.504 -2.846 -35.142 1.00 94.62 380 LYS A N 1
ATOM 3020 C CA . LYS A 1 380 ? 18.362 -2.661 -36.325 1.00 94.62 380 LYS A CA 1
ATOM 3021 C C . LYS A 1 380 ? 17.613 -2.882 -37.631 1.00 94.62 380 LYS A C 1
ATOM 3023 O O . LYS A 1 380 ? 16.692 -3.733 -37.642 1.00 94.62 380 LYS A O 1
#

Sequence (380 aa):
MVVLAFLPMPYDKFLEVRPDNLATLLALVGVIGEINGLKGISGRNGRRETWWFLSGIFYAASLFVLAKTLPIVAVGALIAFLASRKKFPFFTLGLLGPWVLFFLSAAVTGHFSQVWYSLTRLPFEVYRSAVNYPMEPNLFFHPNASFYGGNGYGITQGLLVNHALWIVAVFMGAYRLLMPYMTGDKKRVLQELLVSGVFFVSIFFYVKFFPLKHSQYLIPIAVFVAYYAADGLSVFFDWFLKKGGYPSLVIVVIGFVYVLTAATGEINAGKLKSTNAAQLSLIDLMKETIPRTARVVDLEGRMVFWREGYPMCCLPFDISMPYITRPPPSLSGYLTQHPADYIYEGDTERLAQLSAENREYVLANFAQVPGFGGKLWKRK

Radius of gyration: 25.1 Å; chains: 1; bounding box: 58×50×73 Å